Protein AF-A0A357ND31-F1 (afdb_monomer)

Foldseek 3Di:
DDDDDDDDDDDDDDDDDDDPDDPDDDDDDDPQWDWDADQAAIWIFGADDPDPVNQDDLVVVVVVCVVVVVPQFDSVQSVVNSVPNPRDITHGGHRPDWDQWDWDWDADPVLFWIWTAIRDTPPDDGDDLVRNVVVCVVVLQDAAFDSVQSVVNSVDHRDITTGGGWFAKFAKAAKDKAFPDDPVQAQCFDQDPVRDTHLQCRNNFDKDAFFDWGIAIDHIAHIGWIAGSSRHIHDHHTHHYDDAQADAQWDADPRRTIGGRHTAGWDQDPNHTHGDLEAEACEESDSSNGAEAIAHEYEYAYEYDAPHEYAYAAEYHYAYEYDLYEYHHQEYEYAEEYHNVCRYEYEHQAEYEYQEYENEEYEYAAEYEYAAEYYQYHAAYQAEYHQHYDHFEYEHDEHEHAAEYEGQEYYDQVLHQYEYEYNFRVVLVVVLVVLVVVLVVLVVVLVVLVVLLVVLVVCVVVVNDDPVSVVVNVVSVVVNVVSVVVSVVSVVSNVVSVVVSVVRQHYKYFHAAKYQANYWYHYPPEIDHDHHIDTQWMWTDDPRYIDTDGHD

Mean predicted aligned error: 15.77 Å

Radius of gyration: 54.74 Å; Cα contacts (8 Å, |Δi|>4): 1314; chains: 1; bounding box: 123×78×132 Å

Secondary structure (DSSP, 8-state):
----------------------PPP-S-----EEEEEETTEEEEEE---SSGGGSPPHHHHHHHHHHTT-TTB-HHHHHHHHHH--SSEEEEE----PPPPEEEEEE-TTSSEEEEEEE--SSSPPPPHHHHHHHHHHTT--S-B-HHHHHHHHHSTTS-EEEEEPBPPBPPPPPEEEESS-GGGTTSPEEPTTS-EETT------EE-TT-EEEEEEPP---B-EE-TT--EEPPPPPPP----B-TTEEE-GGGEEEESSSEEEEEETTEEEEESEEEESS-BSTTT--EEESSEEEESS-B-TT-EEEESS-EEESS-EES-EEEESSEEESS-EE-TTT-EEEESS-EEEEEEES-EEEESSEEEEEEEEEEEEEEESSEEEE-SSS-EEEEEEEEESSEEEEEEES-TT---EEEEESS-HHHHHHHHHHHHHHHHHHHHHHHHHHHHHHHHHHHHTT---HHHHHHHHHHHHHHHHHHHHHHHHHHHHHHHHHHHHT----EEEEEEEE-TTEEEEETTEEEE--S-EEEEEEEEETTEEEEEE--

Sequence (552 aa):
MTLSIMGGETVNQKEPISQPEKAESAVGKAVSYEVEVEPSGVFLTVFPSPSVDQRPNSEEIHAELLRQNLHTVQKDLIIKAIASSTGKPVLIGDYPGPQDPEVKVEISKNKMEATVEIIPSRKKASPTLNEIYARLKEKGIISGITEQDVIKALDNPKKPVVVARGKLPQDGVNARIEYAFDFSKTGKPREEADGRVNFFDLNLVYNVRAEDVLAEKIAKTDGIPGCTVTGDPIQAKGGRDVPLPLGKNVYAAENGLLRAAIDGQVQMVNGKFHVSPVFEIKEDVDVSTGSISFVGSVIVRGSVQMGFSIKAEGDIEVYGTVSGAILEGNNILVKSGIQGMQRGHIRARGNVTAKFIENANVSAQDTITVAEAILHSNISAGKKVIVQGKRAVIVGGTVRAGEEIVSRSAGSHLATLTTLEVGLNPELRDEMVKVKNEIKDTQWRMEQAQKALQLLKNMEANGTITPEKKELLLKTTKVYYTLTGQHETLRKRYAAIEEQIEELKYGRVKVAETVHPGVKIVIRSAILPVRDPVNYATFYEEDGDIKIGPYK

Nearest PDB structures (foldseek):
  3etx-assembly3_C  TM=9.003E-01  e=4.554E+00  Fusobacterium nucleatum
  3etx-assembly2_B  TM=8.918E-01  e=7.068E+00  Fusobacterium nucleatum
  5c22-assembly3_C  TM=5.120E-01  e=1.985E+00  Escherichia coli
  5c22-assembly4_D  TM=5.374E-01  e=2.934E+00  Escherichia coli

pLDDT: mean 85.16, std 16.26, range [24.47, 98.69]

Solvent-accessible surface area (backbone atoms only — not comparable to full-atom values): 28371 Å² total; per-residue (Å²): 135,83,90,87,85,90,80,89,81,90,80,90,83,82,85,78,90,78,72,84,85,71,83,76,90,78,80,97,65,86,79,44,59,51,78,50,83,44,95,92,17,27,26,37,23,19,44,71,62,99,45,85,91,64,60,78,56,59,68,59,53,49,53,52,39,44,74,72,65,43,74,47,51,41,68,72,41,45,46,51,30,57,74,61,26,75,56,52,76,32,77,25,23,57,50,76,67,86,64,75,59,45,78,47,73,47,67,44,97,81,35,42,38,28,30,36,25,31,44,80,33,98,82,56,78,79,80,50,73,69,55,53,53,50,53,39,44,76,74,42,43,76,35,49,68,41,71,71,34,50,50,51,22,68,79,35,60,76,37,76,27,69,27,22,43,31,49,76,48,40,66,24,48,56,27,48,77,49,65,71,66,75,76,88,50,53,72,37,59,38,70,44,99,87,70,49,71,39,73,47,35,20,53,81,63,50,72,42,46,52,69,38,70,51,32,38,42,48,74,48,36,72,30,47,64,14,27,27,15,59,57,51,76,35,84,34,51,57,29,51,80,65,82,80,49,70,37,52,51,34,46,77,50,78,88,47,30,28,24,28,66,44,48,11,35,60,45,79,56,97,79,15,39,30,44,36,47,59,50,76,39,84,48,55,36,38,87,92,54,24,35,46,75,41,70,18,25,38,37,30,58,21,32,37,35,64,82,32,38,43,38,25,66,24,37,34,39,30,51,27,43,36,33,26,22,36,40,37,22,26,34,33,39,29,67,28,37,39,37,6,80,80,64,12,38,39,41,19,68,30,31,35,37,29,32,27,38,31,33,25,41,39,38,15,55,30,37,35,40,27,34,33,36,40,32,50,21,42,38,36,10,35,32,27,32,41,30,50,61,95,62,2,31,39,35,28,38,37,41,35,9,14,33,30,40,38,29,31,26,34,28,34,98,83,39,37,58,18,38,43,37,18,16,42,43,46,68,58,50,55,47,46,53,51,42,53,50,52,39,53,54,39,50,53,51,37,54,53,38,49,54,53,49,52,55,49,50,51,32,50,76,68,71,71,59,48,75,69,55,52,52,48,45,54,52,45,50,53,51,34,54,51,42,50,56,49,40,51,51,41,51,53,52,45,52,53,51,53,53,61,45,66,72,47,82,54,29,34,40,37,27,64,43,37,36,25,23,39,22,34,43,30,43,66,91,26,75,47,76,33,76,59,75,45,63,35,29,23,39,36,69,56,98,74,38,75,46,82,43,69,56,127

Structure (mmCIF, N/CA/C/O backbone):
data_AF-A0A357ND31-F1
#
_entry.id   AF-A0A357ND31-F1
#
loop_
_atom_site.group_PDB
_atom_site.id
_atom_site.type_symbol
_atom_site.label_atom_id
_atom_site.label_alt_id
_atom_site.label_comp_id
_atom_site.label_asym_id
_atom_site.label_entity_id
_atom_site.label_seq_id
_atom_site.pdbx_PDB_ins_code
_atom_site.Cartn_x
_atom_site.Cartn_y
_atom_site.Cartn_z
_atom_site.occupancy
_atom_site.B_iso_or_equiv
_atom_site.auth_seq_id
_atom_site.auth_comp_id
_atom_site.auth_asym_id
_atom_site.auth_atom_id
_atom_site.pdbx_PDB_model_num
ATOM 1 N N . MET A 1 1 ? 62.568 15.583 -3.667 1.00 37.72 1 MET A N 1
ATOM 2 C CA . MET A 1 1 ? 63.821 14.807 -3.752 1.00 37.72 1 MET A CA 1
ATOM 3 C C . MET A 1 1 ? 64.159 14.646 -5.226 1.00 37.72 1 MET A C 1
ATOM 5 O O . MET A 1 1 ? 63.280 14.196 -5.946 1.00 37.72 1 MET A O 1
ATOM 9 N N . THR A 1 2 ? 65.374 15.079 -5.614 1.00 34.88 2 THR A N 1
ATOM 10 C CA . THR A 1 2 ? 66.175 14.687 -6.813 1.00 34.88 2 THR A CA 1
ATOM 11 C C . THR A 1 2 ? 65.482 14.792 -8.186 1.00 34.88 2 THR A C 1
ATOM 13 O O . THR A 1 2 ? 64.608 13.988 -8.471 1.00 34.88 2 THR A O 1
ATOM 16 N N . LEU A 1 3 ? 65.746 15.734 -9.108 1.00 27.97 3 LEU A N 1
ATOM 17 C CA . LEU A 1 3 ? 66.950 16.500 -9.509 1.00 27.97 3 LEU A CA 1
ATOM 18 C C . LEU A 1 3 ? 68.129 15.622 -9.981 1.00 27.97 3 LEU A C 1
ATOM 20 O O . LEU A 1 3 ? 68.802 15.042 -9.139 1.00 27.97 3 LEU A O 1
ATOM 24 N N . SER A 1 4 ? 68.326 15.573 -11.312 1.00 29.73 4 SER A N 1
ATOM 25 C CA . SER A 1 4 ? 69.559 15.304 -12.099 1.00 29.73 4 SER A CA 1
ATOM 26 C C . SER A 1 4 ? 69.224 15.618 -13.580 1.00 29.73 4 SER A C 1
ATOM 28 O O . SER A 1 4 ? 68.387 14.916 -14.131 1.00 29.73 4 SER A O 1
ATOM 30 N N . ILE A 1 5 ? 69.578 16.724 -14.259 1.00 30.66 5 ILE A N 1
ATOM 31 C CA . ILE A 1 5 ? 70.795 17.558 -14.417 1.00 30.66 5 ILE A CA 1
ATOM 32 C C . ILE A 1 5 ? 71.557 17.217 -15.730 1.00 30.66 5 ILE A C 1
ATOM 34 O O . ILE A 1 5 ? 72.169 16.165 -15.834 1.00 30.66 5 ILE A O 1
ATOM 38 N N . MET A 1 6 ? 71.545 18.207 -16.643 1.00 26.91 6 MET A N 1
ATOM 39 C CA . MET A 1 6 ? 72.591 18.720 -17.567 1.00 26.91 6 MET A CA 1
ATOM 40 C C . MET A 1 6 ? 73.079 18.019 -18.853 1.00 26.91 6 MET A C 1
ATOM 42 O O . MET A 1 6 ? 73.358 16.828 -18.896 1.00 26.91 6 MET A O 1
ATOM 46 N N . GLY A 1 7 ? 73.344 18.909 -19.831 1.00 27.92 7 GLY A N 1
ATOM 47 C CA . GLY A 1 7 ? 74.315 18.830 -20.941 1.00 27.92 7 GLY A CA 1
ATOM 48 C C . GLY A 1 7 ? 73.640 19.125 -22.289 1.00 27.92 7 GLY A C 1
ATOM 49 O O . GLY A 1 7 ? 72.864 18.293 -22.733 1.00 27.92 7 GLY A O 1
ATOM 50 N N . GLY A 1 8 ? 73.744 20.295 -22.948 1.00 25.94 8 GLY A N 1
ATOM 51 C CA . GLY A 1 8 ? 74.960 21.046 -23.335 1.00 25.94 8 GLY A CA 1
ATOM 52 C C . GLY A 1 8 ? 75.667 20.286 -24.473 1.00 25.94 8 GLY A C 1
ATOM 53 O O . GLY A 1 8 ? 75.889 19.098 -24.311 1.00 25.94 8 GLY A O 1
ATOM 54 N N . GLU A 1 9 ? 76.022 20.786 -25.656 1.00 28.80 9 GLU A N 1
ATOM 55 C CA . GLU A 1 9 ? 76.230 22.121 -26.224 1.00 28.80 9 GLU A CA 1
ATOM 56 C C . GLU A 1 9 ? 76.244 21.999 -27.767 1.00 28.80 9 GLU A C 1
ATOM 58 O O . GLU A 1 9 ? 76.546 20.951 -28.336 1.00 28.80 9 GLU A O 1
ATOM 63 N N . THR A 1 10 ? 75.956 23.109 -28.441 1.00 32.22 10 THR A N 1
ATOM 64 C CA . THR A 1 10 ? 76.284 23.405 -29.846 1.00 32.22 10 THR A CA 1
ATOM 65 C C . THR A 1 10 ? 77.796 23.430 -30.097 1.00 32.22 10 THR A C 1
ATOM 67 O O . THR A 1 10 ? 78.473 24.023 -29.274 1.00 32.22 10 THR A O 1
ATOM 70 N N . VAL A 1 11 ? 78.297 22.962 -31.256 1.00 29.55 11 VAL A N 1
ATOM 71 C CA . VAL A 1 11 ? 79.282 23.659 -32.135 1.00 29.55 11 VAL A CA 1
ATOM 72 C C . VAL A 1 11 ? 79.436 22.907 -33.478 1.00 29.55 11 VAL A C 1
ATOM 74 O O . VAL A 1 11 ? 79.958 21.803 -33.561 1.00 29.55 11 VAL A O 1
ATOM 77 N N . ASN A 1 12 ? 78.935 23.557 -34.529 1.00 28.00 12 ASN A N 1
ATOM 78 C CA . ASN A 1 12 ? 79.536 23.844 -35.840 1.00 28.00 12 ASN A CA 1
ATOM 79 C C . ASN A 1 12 ? 80.839 23.114 -36.271 1.00 28.00 12 ASN A C 1
ATOM 81 O O . ASN A 1 12 ? 81.881 23.348 -35.667 1.00 28.00 12 ASN A O 1
ATOM 85 N N . GLN A 1 13 ? 80.834 22.415 -37.421 1.00 29.64 13 GLN A N 1
ATOM 86 C CA . GLN A 1 13 ? 81.940 22.442 -38.404 1.00 29.64 13 GLN A CA 1
ATOM 87 C C . GLN A 1 13 ? 81.591 21.749 -39.744 1.00 29.64 13 GLN A C 1
ATOM 89 O O . GLN A 1 13 ? 81.397 20.543 -39.805 1.00 29.64 13 GLN A O 1
ATOM 94 N N . LYS A 1 14 ? 81.535 22.583 -40.794 1.00 27.47 14 LYS A N 1
ATOM 95 C CA . LYS A 1 14 ? 82.058 22.429 -42.172 1.00 27.47 14 LYS A CA 1
ATOM 96 C C . LYS A 1 14 ? 81.961 21.074 -42.905 1.00 27.47 14 LYS A C 1
ATOM 98 O O . LYS A 1 14 ? 82.717 20.166 -42.606 1.00 27.47 14 LYS A O 1
ATOM 103 N N . GLU A 1 15 ? 81.155 21.109 -43.980 1.00 29.28 15 GLU A N 1
ATOM 104 C CA . GLU A 1 15 ? 81.457 20.742 -45.389 1.00 29.28 15 GLU A CA 1
ATOM 105 C C . GLU A 1 15 ? 82.043 19.342 -45.722 1.00 29.28 15 GLU A C 1
ATOM 107 O O . GLU A 1 15 ? 82.958 18.868 -45.059 1.00 29.28 15 GLU A O 1
ATOM 112 N N . PRO A 1 16 ? 81.584 18.692 -46.818 1.00 26.53 16 PRO A N 1
ATOM 113 C CA . PRO A 1 16 ? 81.756 19.290 -48.139 1.00 26.53 16 PRO A CA 1
ATOM 114 C C . PRO A 1 16 ? 80.549 19.236 -49.079 1.00 26.53 16 PRO A C 1
ATOM 116 O O . PRO A 1 16 ? 79.690 18.360 -49.048 1.00 26.53 16 PRO A O 1
ATOM 119 N N . ILE A 1 17 ? 80.582 20.220 -49.970 1.00 35.12 17 ILE A N 1
ATOM 120 C CA . ILE A 1 17 ? 79.899 20.326 -51.253 1.00 35.12 17 ILE A CA 1
ATOM 121 C C . ILE A 1 17 ? 79.983 18.981 -51.996 1.00 35.12 17 ILE A C 1
ATOM 123 O O . ILE A 1 17 ? 81.054 18.589 -52.465 1.00 35.12 17 ILE A O 1
ATOM 127 N N . SER A 1 18 ? 78.858 18.273 -52.115 1.00 26.39 18 SER A N 1
ATOM 128 C CA . SER A 1 18 ? 78.736 17.116 -53.000 1.00 26.39 18 SER A CA 1
ATOM 129 C C . SER A 1 18 ? 78.348 17.586 -54.400 1.00 26.39 18 SER A C 1
ATOM 131 O O . SER A 1 18 ? 77.325 18.235 -54.613 1.00 26.39 18 SER A O 1
ATOM 133 N N . GLN A 1 19 ? 79.246 17.263 -55.320 1.00 27.70 19 GLN A N 1
ATOM 134 C CA . GLN A 1 19 ? 79.225 17.419 -56.769 1.00 27.70 19 GLN A CA 1
ATOM 135 C C . GLN A 1 19 ? 77.905 16.981 -57.436 1.00 27.70 19 GLN A C 1
ATOM 137 O O . GLN A 1 19 ? 77.145 16.217 -56.843 1.00 27.70 19 GLN A O 1
ATOM 142 N N . PRO A 1 20 ? 77.639 17.435 -58.678 1.00 26.92 20 PRO A N 1
ATOM 143 C CA . PRO A 1 20 ? 76.440 17.062 -59.420 1.00 26.92 20 PRO A CA 1
ATOM 144 C C . PRO A 1 20 ? 76.346 15.542 -59.554 1.00 26.92 20 PRO A C 1
ATOM 146 O O . PRO A 1 20 ? 77.320 14.881 -59.919 1.00 26.92 20 PRO A O 1
ATOM 149 N N . GLU A 1 21 ? 75.161 15.014 -59.261 1.00 24.84 21 GLU A N 1
ATOM 150 C CA . GLU A 1 21 ? 74.802 13.608 -59.413 1.00 24.84 21 GLU A CA 1
ATOM 151 C C . GLU A 1 21 ? 75.011 13.191 -60.878 1.00 24.84 21 GLU A C 1
ATOM 153 O O . GLU A 1 21 ? 74.192 13.433 -61.765 1.00 24.84 21 GLU A O 1
ATOM 158 N N . LYS A 1 22 ? 76.174 12.587 -61.137 1.00 25.69 22 LYS A N 1
ATOM 159 C CA . LYS A 1 22 ? 76.375 11.679 -62.258 1.00 25.69 22 LYS A CA 1
ATOM 160 C C . LYS A 1 22 ? 75.470 10.482 -62.005 1.00 25.69 22 LYS A C 1
ATOM 162 O O . LYS A 1 22 ? 75.704 9.730 -61.065 1.00 25.69 22 LYS A O 1
ATOM 167 N N . ALA A 1 23 ? 74.465 10.301 -62.855 1.00 27.45 23 ALA A N 1
ATOM 168 C CA . ALA A 1 23 ? 73.772 9.029 -62.946 1.00 27.45 23 ALA A CA 1
ATOM 169 C C . ALA A 1 23 ? 74.788 7.959 -63.370 1.00 27.45 23 ALA A C 1
ATOM 171 O O . ALA A 1 23 ? 75.419 8.057 -64.427 1.00 27.45 23 ALA A O 1
ATOM 172 N N . GLU A 1 24 ? 74.992 6.989 -62.484 1.00 24.47 24 GLU A N 1
ATOM 173 C CA . GLU A 1 24 ? 75.914 5.880 -62.660 1.00 24.47 24 GLU A CA 1
ATOM 174 C C . GLU A 1 24 ? 75.526 4.985 -63.832 1.00 24.47 24 GLU A C 1
ATOM 176 O O . GLU A 1 24 ? 74.365 4.659 -64.081 1.00 24.47 24 GLU A O 1
ATOM 181 N N . SER A 1 25 ? 76.579 4.563 -64.521 1.00 28.73 25 SER A N 1
ATOM 182 C CA . SER A 1 25 ? 76.582 3.564 -65.564 1.00 28.73 25 SER A CA 1
ATOM 183 C C . SER A 1 25 ? 76.105 2.212 -65.052 1.00 28.73 25 SER A C 1
ATOM 185 O O . SER A 1 25 ? 76.681 1.653 -64.118 1.00 28.73 25 SER A O 1
ATOM 187 N N . ALA A 1 26 ? 75.165 1.625 -65.779 1.00 24.58 26 ALA A N 1
ATOM 188 C CA . ALA A 1 26 ? 74.922 0.197 -65.775 1.00 24.58 26 ALA A CA 1
ATOM 189 C C . ALA A 1 26 ? 75.090 -0.334 -67.206 1.00 24.58 26 ALA A C 1
ATOM 191 O O . ALA A 1 26 ? 74.345 0.025 -68.111 1.00 24.58 26 ALA A O 1
ATOM 192 N N . VAL A 1 27 ? 76.061 -1.240 -67.340 1.00 25.61 27 VAL A N 1
ATOM 193 C CA . VAL A 1 27 ? 76.231 -2.228 -68.415 1.00 25.61 27 VAL A CA 1
ATOM 194 C C . VAL A 1 27 ? 76.788 -1.700 -69.743 1.00 25.61 27 VAL A C 1
ATOM 196 O O . VAL A 1 27 ? 76.160 -0.966 -70.497 1.00 25.61 27 VAL A O 1
ATOM 199 N N . GLY A 1 28 ? 78.011 -2.150 -70.041 1.00 28.89 28 GLY A N 1
ATOM 200 C CA . GLY A 1 28 ? 78.759 -1.815 -71.243 1.00 28.89 28 GLY A CA 1
ATOM 201 C C . GLY A 1 28 ? 78.020 -2.135 -72.543 1.00 28.89 28 GLY A C 1
ATOM 202 O O . GLY A 1 28 ? 77.797 -3.292 -72.889 1.00 28.89 28 GLY A O 1
ATOM 203 N N . LYS A 1 29 ? 77.746 -1.079 -73.304 1.00 33.53 29 LYS A N 1
ATOM 204 C CA . LYS A 1 29 ? 77.719 -1.049 -74.767 1.00 33.53 29 LYS A CA 1
ATOM 205 C C . LYS A 1 29 ? 78.283 0.311 -75.159 1.00 33.53 29 LYS A C 1
ATOM 207 O O . LYS A 1 29 ? 77.808 1.330 -74.672 1.00 33.53 29 LYS A O 1
ATOM 212 N N . ALA A 1 30 ? 79.333 0.324 -75.976 1.00 38.31 30 ALA A N 1
ATOM 213 C CA . ALA A 1 30 ? 79.887 1.552 -76.531 1.00 38.31 30 ALA A CA 1
ATOM 214 C C . ALA A 1 30 ? 78.750 2.336 -77.210 1.00 38.31 30 ALA A C 1
ATOM 216 O O . ALA A 1 30 ? 78.139 1.835 -78.154 1.00 38.31 30 ALA A O 1
ATOM 217 N N . VAL A 1 31 ? 78.414 3.510 -76.669 1.00 51.88 31 VAL A N 1
ATOM 218 C CA . VAL A 1 31 ? 77.335 4.366 -77.173 1.00 51.88 31 VAL A CA 1
ATOM 219 C C . VAL A 1 31 ? 77.768 4.872 -78.543 1.00 51.88 31 VAL A C 1
ATOM 221 O O . VAL A 1 31 ? 78.621 5.745 -78.662 1.00 51.88 31 VAL A O 1
ATOM 224 N N . SER A 1 32 ? 77.244 4.251 -79.592 1.00 68.56 32 SER A N 1
ATOM 225 C CA . SER A 1 32 ? 77.627 4.527 -80.974 1.00 68.56 32 SER A CA 1
ATOM 226 C C . SER A 1 32 ? 76.860 5.702 -81.582 1.00 68.56 32 SER A C 1
ATOM 228 O O . SER A 1 32 ? 77.128 6.056 -82.729 1.00 68.56 32 SER A O 1
ATOM 230 N N . TYR A 1 33 ? 75.937 6.332 -80.840 1.00 78.44 33 TYR A N 1
ATOM 231 C CA . TYR A 1 33 ? 75.189 7.500 -81.303 1.00 78.44 33 TYR A CA 1
ATOM 232 C C . TYR A 1 33 ? 74.640 8.398 -80.174 1.00 78.44 33 TYR A C 1
ATOM 234 O O . TYR A 1 33 ? 74.411 7.936 -79.061 1.00 78.44 33 TYR A O 1
ATOM 242 N N . GLU A 1 34 ? 74.383 9.667 -80.493 1.00 81.38 34 GLU A N 1
ATOM 243 C CA . GLU A 1 34 ? 73.771 10.698 -79.643 1.00 81.38 34 GLU A CA 1
ATOM 244 C C . GLU A 1 34 ? 72.637 11.404 -80.404 1.00 81.38 34 GLU A C 1
ATOM 246 O O . GLU A 1 34 ? 72.689 11.524 -81.631 1.00 81.38 34 GLU A O 1
ATOM 251 N N . VAL A 1 35 ? 71.593 11.837 -79.692 1.00 81.56 35 VAL A N 1
ATOM 252 C CA . VAL A 1 35 ? 70.409 12.486 -80.276 1.00 81.56 35 VAL A CA 1
ATOM 253 C C . VAL A 1 35 ? 70.212 13.848 -79.626 1.00 81.56 35 VAL A C 1
ATOM 255 O O . VAL A 1 35 ? 70.009 13.934 -78.416 1.00 81.56 35 VAL A O 1
ATOM 258 N N . GLU A 1 36 ? 70.206 14.899 -80.439 1.00 82.06 36 GLU A N 1
ATOM 259 C CA . GLU A 1 36 ? 69.970 16.276 -80.005 1.00 82.06 36 GLU A CA 1
ATOM 260 C C . GLU A 1 36 ? 68.661 16.788 -80.612 1.00 82.06 36 GLU A C 1
ATOM 262 O O . GLU A 1 36 ? 68.408 16.647 -81.808 1.00 82.06 36 GLU A O 1
ATOM 267 N N . VAL A 1 37 ? 67.795 17.373 -79.784 1.00 78.25 37 VAL A N 1
ATOM 268 C CA . VAL A 1 37 ? 66.510 17.927 -80.228 1.00 78.25 37 VAL A CA 1
ATOM 269 C C . VAL A 1 37 ? 66.542 19.436 -80.049 1.00 78.25 37 VAL A C 1
ATOM 271 O O . VAL A 1 37 ? 66.474 19.941 -78.926 1.00 78.25 37 VAL A O 1
ATOM 274 N N . GLU A 1 38 ? 66.594 20.155 -81.164 1.00 77.88 38 GLU A N 1
ATOM 275 C CA . GLU A 1 38 ? 66.669 21.612 -81.211 1.00 77.88 38 GLU A CA 1
ATOM 276 C C . GLU A 1 38 ? 65.464 22.210 -81.962 1.00 77.88 38 GLU A C 1
ATOM 278 O O . GLU A 1 38 ? 64.779 21.507 -82.706 1.00 77.88 38 GLU A O 1
ATOM 283 N N . PRO A 1 39 ? 65.173 23.521 -81.825 1.00 70.75 39 PRO A N 1
ATOM 284 C CA . PRO A 1 39 ? 64.123 24.181 -82.612 1.00 70.75 39 PRO A CA 1
ATOM 285 C C . PRO A 1 39 ? 64.328 24.086 -84.132 1.00 70.75 39 PRO A C 1
ATOM 287 O O . PRO A 1 39 ? 63.372 24.229 -84.887 1.00 70.75 39 PRO A O 1
ATOM 290 N N . SER A 1 40 ? 65.573 23.877 -84.562 1.00 73.56 40 SER A N 1
ATOM 291 C CA . SER A 1 40 ? 66.007 23.659 -85.944 1.00 73.56 40 SER A CA 1
ATOM 292 C C . SER A 1 40 ? 65.727 22.238 -86.454 1.00 73.56 40 SER A C 1
ATOM 294 O O . SER A 1 40 ? 65.761 22.035 -87.665 1.00 73.56 40 SER A O 1
ATOM 296 N N . GLY A 1 41 ? 65.429 21.273 -85.574 1.00 81.44 41 GLY A N 1
ATOM 297 C CA . GLY A 1 41 ? 65.117 19.890 -85.939 1.00 81.44 41 GLY A CA 1
ATOM 298 C C . GLY A 1 41 ? 65.643 18.845 -84.952 1.00 81.44 41 GLY A C 1
ATOM 299 O O . GLY A 1 41 ? 66.212 19.166 -83.909 1.00 81.44 41 GLY A O 1
ATOM 300 N N . VAL A 1 42 ? 65.429 17.569 -85.275 1.00 84.19 42 VAL A N 1
ATOM 301 C CA . VAL A 1 42 ? 65.994 16.428 -84.541 1.00 84.19 42 VAL A CA 1
ATOM 302 C C . VAL A 1 42 ? 67.274 15.986 -85.241 1.00 84.19 42 VAL A C 1
ATOM 304 O O . VAL A 1 42 ? 67.250 15.659 -86.429 1.00 84.19 42 VAL A O 1
ATOM 307 N N . PHE A 1 43 ? 68.379 15.942 -84.507 1.00 85.12 43 PHE A N 1
ATOM 308 C CA . PHE A 1 43 ? 69.693 15.572 -85.013 1.00 85.12 43 PHE A CA 1
ATOM 309 C C . PHE A 1 43 ? 70.159 14.247 -84.414 1.00 85.12 43 PHE A C 1
ATOM 311 O O . PHE A 1 43 ? 70.001 14.000 -83.221 1.00 85.12 43 PHE A O 1
ATOM 318 N N . LEU A 1 44 ? 70.751 13.396 -85.251 1.00 85.62 44 LEU A N 1
ATOM 319 C CA . LEU A 1 44 ? 71.398 12.150 -84.852 1.00 85.62 44 LEU A CA 1
ATOM 320 C C . LEU A 1 44 ? 72.879 12.223 -85.201 1.00 85.62 44 LEU A C 1
ATOM 322 O O . LEU A 1 44 ? 73.248 12.372 -86.367 1.00 85.62 44 LEU A O 1
ATOM 326 N N . THR A 1 45 ? 73.719 12.061 -84.193 1.00 84.06 45 THR A N 1
ATOM 327 C CA . THR A 1 45 ? 75.169 11.968 -84.328 1.00 84.06 45 THR A CA 1
ATOM 328 C C . THR A 1 45 ? 75.559 10.511 -84.159 1.00 84.06 45 THR A C 1
ATOM 330 O O . THR A 1 45 ? 75.369 9.959 -83.086 1.00 84.06 45 THR A O 1
ATOM 333 N N . VAL A 1 46 ? 76.098 9.862 -85.194 1.00 81.88 46 VAL A N 1
ATOM 334 C CA . VAL A 1 46 ? 76.606 8.479 -85.099 1.00 81.88 46 VAL A CA 1
ATOM 335 C C . VAL A 1 46 ? 78.132 8.514 -85.120 1.00 81.88 46 VAL A C 1
ATOM 337 O O . VAL A 1 46 ? 78.731 9.014 -86.079 1.00 81.88 46 VAL A O 1
ATOM 340 N N . PHE A 1 47 ? 78.763 8.009 -84.060 1.00 79.44 47 PHE A N 1
ATOM 341 C CA . PHE A 1 47 ? 80.216 8.024 -83.899 1.00 79.44 47 PHE A CA 1
ATOM 342 C C . PHE A 1 47 ? 80.881 6.883 -84.695 1.00 79.44 47 PHE A C 1
ATOM 344 O O . PHE A 1 47 ? 80.311 5.792 -84.800 1.00 79.44 47 PHE A O 1
ATOM 351 N N . PRO A 1 48 ? 82.090 7.094 -85.256 1.00 70.44 48 PRO A N 1
ATOM 352 C CA . PRO A 1 48 ? 82.791 6.066 -86.021 1.00 70.44 48 PRO A CA 1
ATOM 353 C C . PRO A 1 48 ? 83.125 4.853 -85.145 1.00 70.44 48 PRO A C 1
ATOM 355 O O . PRO A 1 48 ? 83.769 4.993 -84.107 1.00 70.44 48 PRO A O 1
ATOM 358 N N . SER A 1 49 ? 82.734 3.655 -85.584 1.00 64.62 49 SER A N 1
ATOM 359 C CA . SER A 1 49 ? 83.067 2.397 -84.906 1.00 64.62 49 SER A CA 1
ATOM 360 C C . SER A 1 49 ? 84.085 1.586 -85.726 1.00 64.62 49 SER A C 1
ATOM 362 O O . SER A 1 49 ? 83.949 1.528 -86.953 1.00 64.62 49 SER A O 1
ATOM 364 N N . PRO A 1 50 ? 85.104 0.960 -85.099 1.00 56.62 50 PRO A N 1
ATOM 365 C CA . PRO A 1 50 ? 86.201 0.278 -85.797 1.00 56.62 50 PRO A CA 1
ATOM 366 C C . PRO A 1 50 ? 85.810 -1.041 -86.490 1.00 56.62 50 PRO A C 1
ATOM 368 O O . PRO A 1 50 ? 86.627 -1.601 -87.217 1.00 56.62 50 PRO A O 1
ATOM 371 N N . SER A 1 51 ? 84.584 -1.545 -86.308 1.00 60.03 51 SER A N 1
ATOM 372 C CA . SER A 1 51 ? 84.087 -2.755 -86.982 1.00 60.03 51 SER A CA 1
ATOM 373 C C . SER A 1 51 ? 82.653 -2.576 -87.495 1.00 60.03 51 SER A C 1
ATOM 375 O O . SER A 1 51 ? 81.824 -1.932 -86.851 1.00 60.03 51 SER A O 1
ATOM 377 N N . VAL A 1 52 ? 82.361 -3.132 -88.679 1.00 58.59 52 VAL A N 1
ATOM 378 C CA . VAL A 1 52 ? 81.045 -3.014 -89.346 1.00 58.59 52 VAL A CA 1
ATOM 379 C C . VAL A 1 52 ? 79.931 -3.650 -88.501 1.00 58.59 52 VAL A C 1
ATOM 381 O O . VAL A 1 52 ? 78.834 -3.100 -88.443 1.00 58.59 52 VAL A O 1
ATOM 384 N N . ASP A 1 53 ? 80.248 -4.714 -87.758 1.00 58.41 53 ASP A N 1
ATOM 385 C CA . ASP A 1 53 ? 79.314 -5.450 -86.889 1.00 58.41 53 ASP A CA 1
ATOM 386 C C . ASP A 1 53 ? 78.948 -4.711 -85.584 1.00 58.41 53 ASP A C 1
ATOM 388 O O . ASP A 1 53 ? 78.091 -5.167 -84.831 1.00 58.41 53 ASP A O 1
ATOM 392 N N . GLN A 1 54 ? 79.574 -3.561 -85.300 1.00 62.66 54 GLN A N 1
ATOM 393 C CA . GLN A 1 54 ? 79.301 -2.736 -84.111 1.00 62.66 54 GLN A CA 1
ATOM 394 C C . GLN A 1 54 ? 78.508 -1.456 -84.421 1.00 62.66 54 GLN A C 1
ATOM 396 O O . GLN A 1 54 ? 78.378 -0.582 -83.558 1.00 62.66 54 GLN A O 1
ATOM 401 N N . ARG A 1 55 ? 77.979 -1.310 -85.642 1.00 68.00 55 ARG A N 1
ATOM 402 C CA . ARG A 1 55 ? 77.109 -0.177 -85.984 1.00 68.00 55 ARG A CA 1
ATOM 403 C C . ARG A 1 55 ? 75.714 -0.369 -85.378 1.00 68.00 55 ARG A C 1
ATOM 405 O O . ARG A 1 55 ? 75.190 -1.481 -85.402 1.00 68.00 55 ARG A O 1
ATOM 412 N N . PRO A 1 56 ? 75.100 0.693 -84.833 1.00 71.69 56 PRO A N 1
ATOM 413 C CA . PRO A 1 56 ? 73.782 0.587 -84.228 1.00 71.69 56 PRO A CA 1
ATOM 414 C C . PRO A 1 56 ? 72.723 0.273 -85.292 1.00 71.69 56 PRO A C 1
ATOM 416 O O . PRO A 1 56 ? 72.795 0.749 -86.428 1.00 71.69 56 PRO A O 1
ATOM 419 N N . ASN A 1 57 ? 71.739 -0.548 -84.926 1.00 80.31 57 ASN A N 1
ATOM 420 C CA . ASN A 1 57 ? 70.680 -0.970 -85.834 1.00 80.31 57 ASN A CA 1
ATOM 421 C C . ASN A 1 57 ? 69.702 0.189 -86.089 1.00 80.31 57 ASN A C 1
ATOM 423 O O . ASN A 1 57 ? 69.127 0.754 -85.157 1.00 80.31 57 ASN A O 1
ATOM 427 N N . SER A 1 58 ? 69.482 0.517 -87.366 1.00 80.81 58 SER A N 1
ATOM 428 C CA . SER A 1 58 ? 68.555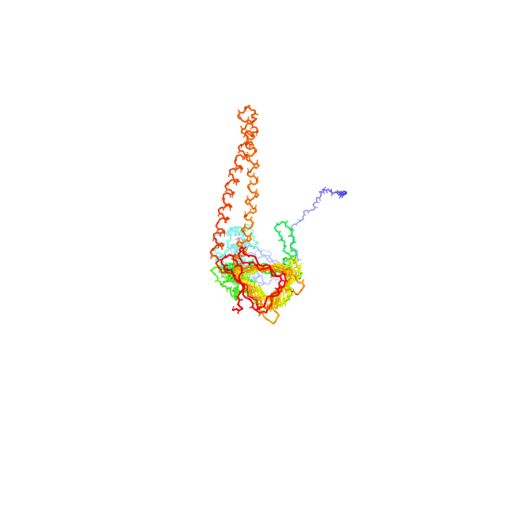 1.581 -87.773 1.00 80.81 58 SER A CA 1
ATOM 429 C C . SER A 1 58 ? 67.115 1.355 -87.297 1.00 80.81 58 SER A C 1
ATOM 431 O O . SER A 1 58 ? 66.420 2.327 -87.008 1.00 80.81 58 SER A O 1
ATOM 433 N N . GLU A 1 59 ? 66.663 0.101 -87.167 1.00 81.50 59 GLU A N 1
ATOM 434 C CA . GLU A 1 59 ? 65.315 -0.203 -86.672 1.00 81.50 59 GLU A CA 1
ATOM 435 C C . GLU A 1 59 ? 65.186 0.014 -85.168 1.00 81.50 59 GLU A C 1
ATOM 437 O O . GLU A 1 59 ? 64.167 0.529 -84.714 1.00 81.50 59 GLU A O 1
ATOM 442 N N . GLU A 1 60 ? 66.228 -0.320 -84.406 1.00 80.81 60 GLU A N 1
ATOM 443 C CA . GLU A 1 60 ? 66.263 -0.107 -82.957 1.00 80.81 60 GLU A CA 1
ATOM 444 C C . GLU A 1 60 ? 66.310 1.386 -82.628 1.00 80.81 60 GLU A C 1
ATOM 446 O O . GLU A 1 60 ? 65.529 1.846 -81.798 1.00 80.81 60 GLU A O 1
ATOM 451 N N . ILE A 1 61 ? 67.147 2.159 -83.335 1.00 82.19 61 ILE A N 1
ATOM 452 C CA . ILE A 1 61 ? 67.203 3.620 -83.177 1.00 82.19 61 ILE A CA 1
ATOM 453 C C . ILE A 1 61 ? 65.851 4.243 -83.525 1.00 82.19 61 ILE A C 1
ATOM 455 O O . ILE A 1 61 ? 65.327 5.044 -82.758 1.00 82.19 61 ILE A O 1
ATOM 459 N N . HIS A 1 62 ? 65.259 3.868 -84.660 1.00 83.19 62 HIS A N 1
ATOM 460 C CA . HIS A 1 62 ? 63.965 4.409 -85.063 1.00 83.19 62 HIS A CA 1
ATOM 461 C C . HIS A 1 62 ? 62.862 4.062 -84.050 1.00 83.19 62 HIS A C 1
ATOM 463 O O . HIS A 1 62 ? 62.093 4.936 -83.661 1.00 83.19 62 HIS A O 1
ATOM 469 N N . ALA A 1 63 ? 62.802 2.816 -83.567 1.00 79.94 63 ALA A N 1
ATOM 470 C CA . ALA A 1 63 ? 61.829 2.405 -82.556 1.00 79.94 63 ALA A CA 1
ATOM 471 C C . ALA A 1 63 ? 62.010 3.153 -81.223 1.00 79.94 63 ALA A C 1
ATOM 473 O O . ALA A 1 63 ? 61.020 3.526 -80.593 1.00 79.94 63 ALA A O 1
ATOM 474 N N . GLU A 1 64 ? 63.250 3.405 -80.806 1.00 80.38 64 GLU A N 1
ATOM 475 C CA . GLU A 1 64 ? 63.553 4.153 -79.584 1.00 80.38 64 GLU A CA 1
ATOM 476 C C . GLU A 1 64 ? 63.193 5.643 -79.717 1.00 80.38 64 GLU A C 1
ATOM 478 O O . GLU A 1 64 ? 62.577 6.215 -78.819 1.00 80.38 64 GLU A O 1
ATOM 483 N N . LEU A 1 65 ? 63.464 6.260 -80.871 1.00 81.00 65 LEU A N 1
ATOM 484 C CA . LEU A 1 65 ? 63.068 7.646 -81.151 1.00 81.00 65 LEU A CA 1
ATOM 485 C C . LEU A 1 65 ? 61.541 7.813 -81.184 1.00 81.00 65 LEU A C 1
ATOM 487 O O . LEU A 1 65 ? 61.012 8.782 -80.637 1.00 81.00 65 LEU A O 1
ATOM 491 N N . LEU A 1 66 ? 60.814 6.835 -81.732 1.00 76.62 66 LEU A N 1
ATOM 492 C CA . LEU A 1 66 ? 59.349 6.814 -81.680 1.00 76.62 66 LEU A CA 1
ATOM 493 C C . LEU A 1 66 ? 58.818 6.670 -80.245 1.00 76.62 66 LEU A C 1
ATOM 495 O O . LEU A 1 66 ? 57.839 7.329 -79.891 1.00 76.62 66 LEU A O 1
ATOM 499 N N . ARG A 1 67 ? 59.468 5.868 -79.389 1.00 76.56 67 ARG A N 1
ATOM 500 C CA . ARG A 1 67 ? 59.118 5.770 -77.955 1.00 76.56 67 ARG A CA 1
ATOM 501 C C . ARG A 1 67 ? 59.330 7.083 -77.207 1.00 76.56 67 ARG A C 1
ATOM 503 O O . ARG A 1 67 ? 58.593 7.370 -76.270 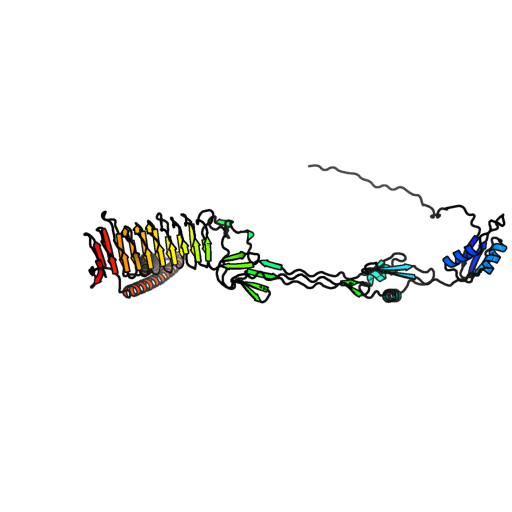1.00 76.56 67 ARG A O 1
ATOM 510 N N . GLN A 1 68 ? 60.288 7.894 -77.645 1.00 72.38 68 GLN A N 1
ATOM 511 C CA . GLN A 1 68 ? 60.531 9.240 -77.121 1.00 72.38 68 GLN A CA 1
ATOM 512 C C . GLN A 1 68 ? 59.611 10.310 -77.745 1.00 72.38 68 GLN A C 1
ATOM 514 O O . GLN A 1 68 ? 59.816 11.504 -77.531 1.00 72.38 68 GLN A O 1
ATOM 519 N N . ASN A 1 69 ? 58.567 9.896 -78.478 1.00 65.12 69 ASN A N 1
ATOM 520 C CA . ASN A 1 69 ? 57.605 10.751 -79.180 1.00 65.12 69 ASN A CA 1
ATOM 521 C C . ASN A 1 69 ? 58.202 11.630 -80.297 1.00 65.12 69 ASN A C 1
ATOM 523 O O . ASN A 1 69 ? 57.620 12.654 -80.662 1.00 65.12 69 ASN A O 1
ATOM 527 N N . LEU A 1 70 ? 59.330 11.226 -80.887 1.00 75.94 70 LEU A N 1
ATOM 528 C CA . LEU A 1 70 ? 59.960 11.905 -82.026 1.00 75.94 70 LEU A CA 1
ATOM 529 C C . LEU A 1 70 ? 59.451 11.318 -83.356 1.00 75.94 70 LEU A C 1
ATOM 531 O O . LEU A 1 70 ? 60.206 10.770 -84.154 1.00 75.94 70 LEU A O 1
ATOM 535 N N . HIS A 1 71 ? 58.141 11.425 -83.591 1.00 76.12 71 HIS A N 1
ATOM 536 C CA . HIS A 1 71 ? 57.452 10.833 -84.756 1.00 76.12 71 HIS A CA 1
ATOM 537 C C . HIS A 1 71 ? 57.775 11.502 -86.099 1.00 76.12 71 HIS A C 1
ATOM 539 O O . HIS A 1 71 ? 57.436 10.975 -87.153 1.00 76.12 71 HIS A O 1
ATOM 545 N N . THR A 1 72 ? 58.427 12.663 -86.068 1.00 76.06 72 THR A N 1
ATOM 546 C CA . THR A 1 72 ? 58.873 13.422 -87.246 1.00 76.06 72 THR A CA 1
ATOM 547 C C . THR A 1 72 ? 60.170 12.893 -87.858 1.00 76.06 72 THR A C 1
ATOM 549 O O . THR A 1 72 ? 60.597 13.371 -88.911 1.00 76.06 72 THR A O 1
ATOM 552 N N . VAL A 1 73 ? 60.817 11.927 -87.204 1.00 80.75 73 VAL A N 1
ATOM 553 C CA . VAL A 1 73 ? 62.080 11.351 -87.657 1.00 80.75 73 VAL A CA 1
ATOM 554 C C . VAL A 1 73 ? 61.858 10.408 -88.840 1.00 80.75 73 VAL A C 1
ATOM 556 O O . VAL A 1 73 ? 61.010 9.523 -88.807 1.00 80.75 73 VAL A O 1
ATOM 559 N N . GLN A 1 74 ? 62.664 10.567 -89.888 1.00 81.50 74 GLN A N 1
ATOM 560 C CA . GLN A 1 74 ? 62.599 9.771 -91.109 1.00 81.50 74 GLN A CA 1
ATOM 561 C C . GLN A 1 74 ? 63.629 8.635 -91.077 1.00 81.50 74 GLN A C 1
ATOM 563 O O . GLN A 1 74 ? 64.839 8.867 -90.975 1.00 81.50 74 GLN A O 1
ATOM 568 N N . LYS A 1 75 ? 63.158 7.390 -91.239 1.00 82.31 75 LYS A N 1
ATOM 569 C CA . LYS A 1 75 ? 63.998 6.174 -91.242 1.00 82.31 75 LYS A CA 1
ATOM 570 C C . LYS A 1 75 ? 65.147 6.249 -92.258 1.00 82.31 75 LYS A C 1
ATOM 572 O O . LYS A 1 75 ? 66.269 5.863 -91.937 1.00 82.31 75 LYS A O 1
ATOM 577 N N . ASP A 1 76 ? 64.910 6.826 -93.435 1.00 81.25 76 ASP A N 1
ATOM 578 C CA . ASP A 1 76 ? 65.929 6.965 -94.486 1.00 81.25 76 ASP A CA 1
ATOM 579 C C . ASP A 1 76 ? 67.090 7.887 -94.083 1.00 81.25 76 ASP A C 1
ATOM 581 O O . ASP A 1 76 ? 68.242 7.653 -94.460 1.00 81.25 76 ASP A O 1
ATOM 585 N N . LEU A 1 77 ? 66.813 8.926 -93.289 1.00 82.56 77 LEU A N 1
ATOM 586 C CA . LEU A 1 77 ? 67.835 9.851 -92.795 1.00 82.56 77 LEU A CA 1
ATOM 587 C C . LEU A 1 77 ? 68.650 9.225 -91.659 1.00 82.56 77 LEU A C 1
ATOM 589 O O . LEU A 1 77 ? 69.864 9.418 -91.614 1.00 82.56 77 LEU A O 1
ATOM 593 N N . ILE A 1 78 ? 68.025 8.397 -90.816 1.00 81.50 78 ILE A N 1
ATOM 594 C CA . ILE A 1 78 ? 68.733 7.578 -89.819 1.00 81.50 78 ILE A CA 1
ATOM 595 C C . ILE A 1 78 ? 69.702 6.613 -90.513 1.00 81.50 78 ILE A C 1
ATOM 597 O O . ILE A 1 78 ? 70.867 6.524 -90.125 1.00 81.50 78 ILE A O 1
ATOM 601 N N . ILE A 1 79 ? 69.260 5.929 -91.575 1.00 81.88 79 ILE A N 1
ATOM 602 C CA . ILE A 1 79 ? 70.114 5.015 -92.351 1.00 81.88 79 ILE A CA 1
ATOM 603 C C . ILE A 1 79 ? 71.315 5.770 -92.939 1.00 81.88 79 ILE A C 1
ATOM 605 O O . ILE A 1 79 ? 72.444 5.287 -92.854 1.00 81.88 79 ILE A O 1
ATOM 609 N N . LYS A 1 80 ? 71.108 6.981 -93.475 1.00 80.56 80 LYS A N 1
ATOM 610 C CA . LYS A 1 80 ? 72.199 7.837 -93.980 1.00 80.56 80 LYS A CA 1
ATOM 611 C C . LYS A 1 80 ? 73.156 8.292 -92.874 1.00 80.56 80 LYS A C 1
ATOM 613 O O . LYS A 1 80 ? 74.372 8.273 -93.079 1.00 80.56 80 LYS A O 1
ATOM 618 N N . ALA A 1 81 ? 72.644 8.661 -91.702 1.00 79.56 81 ALA A N 1
ATOM 619 C CA . ALA A 1 81 ? 73.469 9.049 -90.560 1.00 79.56 81 ALA A CA 1
ATOM 620 C C . ALA A 1 81 ? 74.355 7.878 -90.091 1.00 79.56 81 ALA A C 1
ATOM 622 O O . ALA A 1 81 ? 75.564 8.043 -89.931 1.00 79.56 81 ALA A O 1
ATOM 623 N N . ILE A 1 82 ? 73.795 6.666 -90.005 1.00 80.56 82 ILE A N 1
ATOM 624 C CA . ILE A 1 82 ? 74.542 5.446 -89.661 1.00 80.56 82 ILE A CA 1
ATOM 625 C C . ILE A 1 82 ? 75.556 5.086 -90.755 1.00 80.56 82 ILE A C 1
ATOM 627 O O . ILE A 1 82 ? 76.702 4.763 -90.450 1.00 80.56 82 ILE A O 1
ATOM 631 N N . ALA A 1 83 ? 75.182 5.168 -92.035 1.00 75.62 83 ALA A N 1
ATOM 632 C CA . ALA A 1 83 ? 76.082 4.855 -93.147 1.00 75.62 83 ALA A CA 1
ATOM 633 C C . ALA A 1 83 ? 77.290 5.801 -93.209 1.00 75.62 83 ALA A C 1
ATOM 635 O O . ALA A 1 83 ? 78.403 5.354 -93.490 1.00 75.62 83 ALA A O 1
ATOM 636 N N . SER A 1 84 ? 77.068 7.087 -92.925 1.00 73.31 84 SER A N 1
ATOM 637 C CA . SER A 1 84 ? 78.114 8.109 -92.951 1.00 73.31 84 SER A CA 1
ATOM 638 C C . SER A 1 84 ? 79.017 8.082 -91.711 1.00 73.31 84 SER A C 1
ATOM 640 O O . SER A 1 84 ? 80.211 8.319 -91.867 1.00 73.31 84 SER A O 1
ATOM 642 N N . SER A 1 85 ? 78.500 7.746 -90.515 1.00 72.06 85 SER A N 1
ATOM 643 C CA . SER A 1 85 ? 79.282 7.534 -89.272 1.00 72.06 85 SER A CA 1
ATOM 644 C C . SER A 1 85 ? 80.362 8.603 -89.012 1.00 72.06 85 SER A C 1
ATOM 646 O O . SER A 1 85 ? 81.468 8.294 -88.574 1.00 72.06 85 SER A O 1
ATOM 648 N N . THR A 1 86 ? 80.089 9.868 -89.345 1.00 72.31 86 THR A N 1
ATOM 649 C CA . THR A 1 86 ? 81.116 10.928 -89.363 1.00 72.31 86 THR A CA 1
ATOM 650 C C . THR A 1 86 ? 81.354 11.578 -88.000 1.00 72.31 86 THR A C 1
ATOM 652 O O . THR A 1 86 ? 82.230 12.435 -87.887 1.00 72.31 86 THR A O 1
ATOM 655 N N . GLY A 1 87 ? 80.570 11.217 -86.975 1.00 72.19 87 GLY A N 1
ATOM 656 C CA . GLY A 1 87 ? 80.565 11.895 -85.676 1.00 72.19 87 GLY A CA 1
ATOM 657 C C . GLY A 1 87 ? 80.015 13.325 -85.723 1.00 72.19 87 GLY A C 1
ATOM 658 O O . GLY A 1 87 ? 80.207 14.073 -84.770 1.00 72.19 87 GLY A O 1
ATOM 659 N N . LYS A 1 88 ? 79.356 13.724 -86.820 1.00 79.38 88 LYS A N 1
ATOM 660 C CA . LYS A 1 88 ? 78.681 15.022 -86.951 1.00 79.38 88 LYS A CA 1
ATOM 661 C C . LYS A 1 88 ? 77.158 14.864 -86.844 1.00 79.38 88 LYS A C 1
ATOM 663 O O . LYS A 1 88 ? 76.648 13.842 -87.314 1.00 79.38 88 LYS A O 1
ATOM 668 N N . PRO A 1 89 ? 76.438 15.868 -86.311 1.00 81.62 89 PRO A N 1
ATOM 669 C CA . PRO A 1 89 ? 74.981 15.845 -86.245 1.00 81.62 89 PRO A CA 1
ATOM 670 C C . PRO A 1 89 ? 74.361 15.840 -87.644 1.00 81.62 89 PRO A C 1
ATOM 672 O O . PRO A 1 89 ? 74.653 16.706 -88.472 1.00 81.62 89 PRO A O 1
ATOM 675 N N . VAL A 1 90 ? 73.496 14.864 -87.914 1.00 85.31 90 VAL A N 1
ATOM 676 C CA . VAL A 1 90 ? 72.708 14.778 -89.150 1.00 85.31 90 VAL A CA 1
ATOM 677 C C . VAL A 1 90 ? 71.253 15.063 -88.815 1.00 85.31 90 VAL A C 1
ATOM 679 O O . VAL A 1 90 ? 70.696 14.425 -87.926 1.00 85.31 90 VAL A O 1
ATOM 682 N N . LEU A 1 91 ? 70.627 15.998 -89.533 1.00 85.25 91 LEU A N 1
ATOM 683 C CA . LEU A 1 91 ? 69.196 16.264 -89.403 1.00 85.25 91 LEU A CA 1
ATOM 684 C C . LEU A 1 91 ? 68.414 15.027 -89.862 1.00 85.25 91 LEU A C 1
ATOM 686 O O . LEU A 1 91 ? 68.489 14.637 -91.028 1.00 85.25 91 LEU A O 1
ATOM 690 N N . ILE A 1 92 ? 67.685 14.409 -88.938 1.00 85.81 92 ILE A N 1
ATOM 691 C CA . ILE A 1 92 ? 66.930 13.174 -89.172 1.00 85.81 92 ILE A CA 1
ATOM 692 C C . ILE A 1 92 ? 65.417 13.374 -89.138 1.00 85.81 92 ILE A C 1
ATOM 694 O O . ILE A 1 92 ? 64.687 12.468 -89.529 1.00 85.81 92 ILE A O 1
ATOM 698 N N . GLY A 1 93 ? 64.929 14.537 -88.719 1.00 83.88 93 GLY A N 1
ATOM 699 C CA . GLY A 1 93 ? 63.506 14.856 -88.725 1.00 83.88 93 GLY A CA 1
ATOM 700 C C . GLY A 1 93 ? 63.235 16.297 -88.333 1.00 83.88 93 GLY A C 1
ATOM 701 O O . GLY A 1 93 ? 64.080 16.954 -87.722 1.00 83.88 93 GLY A O 1
ATOM 702 N N . ASP A 1 94 ? 62.040 16.775 -88.663 1.00 78.19 94 ASP A N 1
ATOM 703 C CA . ASP A 1 94 ? 61.587 18.098 -88.238 1.00 78.19 94 ASP A CA 1
ATOM 704 C C . ASP A 1 94 ? 61.374 18.136 -86.723 1.00 78.19 94 ASP A C 1
ATOM 706 O O . ASP A 1 94 ? 61.141 17.113 -86.079 1.00 78.19 94 ASP A O 1
ATOM 710 N N . TYR A 1 95 ? 61.434 19.319 -86.120 1.00 70.88 95 TYR A N 1
ATOM 711 C CA . TYR A 1 95 ? 61.118 19.466 -84.703 1.00 70.88 95 TYR A CA 1
ATOM 712 C C . TYR A 1 95 ? 59.635 19.100 -84.468 1.00 70.88 95 TYR A C 1
ATOM 714 O O . TYR A 1 95 ? 58.768 19.750 -85.056 1.00 70.88 95 TYR A O 1
ATOM 722 N N . PRO A 1 96 ? 59.298 18.114 -83.608 1.00 61.12 96 PRO A N 1
ATOM 723 C CA . PRO A 1 96 ? 57.923 17.611 -83.452 1.00 61.12 96 PRO A CA 1
ATOM 724 C C . PRO A 1 96 ? 56.943 18.586 -82.770 1.00 61.12 96 PRO A C 1
ATOM 726 O O . PRO A 1 96 ? 55.808 18.220 -82.478 1.00 61.12 96 PRO A O 1
ATOM 729 N N . GLY A 1 97 ? 57.349 19.837 -82.540 1.00 57.97 97 GLY A N 1
ATOM 730 C CA . GLY A 1 97 ? 56.546 20.859 -81.876 1.00 57.97 97 GLY A CA 1
ATOM 731 C C . GLY A 1 97 ? 56.575 20.750 -80.344 1.00 57.97 97 GLY A C 1
ATOM 732 O O . GLY A 1 97 ? 57.070 19.772 -79.781 1.00 57.97 97 GLY A O 1
ATOM 733 N N . PRO A 1 98 ? 56.106 21.787 -79.626 1.00 51.97 98 PRO A N 1
ATOM 734 C CA . PRO A 1 98 ? 56.034 21.756 -78.170 1.00 51.97 98 PRO A CA 1
ATOM 735 C C . PRO A 1 98 ? 54.985 20.739 -77.699 1.00 51.97 98 PRO A C 1
ATOM 737 O O . PRO A 1 98 ? 53.846 20.760 -78.155 1.00 51.97 98 PRO A O 1
ATOM 740 N N . GLN A 1 99 ? 55.361 19.878 -76.752 1.00 56.34 99 GLN A N 1
ATOM 741 C CA . GLN A 1 99 ? 54.412 19.015 -76.046 1.00 56.34 99 GLN A CA 1
ATOM 742 C C . GLN A 1 99 ? 53.544 19.872 -75.116 1.00 56.34 99 GLN A C 1
ATOM 744 O O . GLN A 1 99 ? 54.073 20.685 -74.356 1.00 56.34 99 GLN A O 1
ATOM 749 N N . ASP A 1 100 ? 52.224 19.714 -75.184 1.00 61.56 100 ASP A N 1
ATOM 750 C CA . ASP A 1 100 ? 51.300 20.375 -74.261 1.00 61.56 100 ASP A CA 1
ATOM 751 C C . ASP A 1 100 ? 51.491 19.850 -72.821 1.00 61.56 100 ASP A C 1
ATOM 753 O O . ASP A 1 100 ? 51.849 18.685 -72.638 1.00 61.56 100 ASP A O 1
ATOM 757 N N . PRO A 1 101 ? 51.267 20.681 -71.782 1.00 68.25 101 PRO A N 1
ATOM 758 C CA . PRO A 1 101 ? 51.283 20.221 -70.401 1.00 68.25 101 PRO A CA 1
ATOM 759 C C . PRO A 1 101 ? 50.186 19.171 -70.206 1.00 68.25 101 PRO A C 1
ATOM 761 O O . PRO A 1 101 ? 49.015 19.405 -70.516 1.00 68.25 101 PRO A O 1
ATOM 764 N N . GLU A 1 102 ? 50.570 18.006 -69.697 1.00 78.38 102 GLU A N 1
ATOM 765 C CA . GLU A 1 102 ? 49.651 16.892 -69.507 1.00 78.38 102 GLU A CA 1
ATOM 766 C C . GLU A 1 102 ? 49.016 16.980 -68.115 1.00 78.38 102 GLU A C 1
ATOM 768 O O . GLU A 1 102 ? 49.706 17.031 -67.095 1.00 78.38 102 GLU A O 1
ATOM 773 N N . VAL A 1 103 ? 47.681 17.009 -68.072 1.00 83.81 103 VAL A N 1
ATOM 774 C CA . VAL A 1 103 ? 46.902 16.913 -66.831 1.00 83.81 103 VAL A CA 1
ATOM 775 C C . VAL A 1 103 ? 46.456 15.468 -66.682 1.00 83.81 103 VAL A C 1
ATOM 777 O O . VAL A 1 103 ? 45.479 15.034 -67.298 1.00 83.81 103 VAL A O 1
ATOM 780 N N . LYS A 1 104 ? 47.184 14.714 -65.865 1.00 85.25 104 LYS A N 1
ATOM 781 C CA . LYS A 1 104 ? 46.866 13.323 -65.581 1.00 85.25 104 LYS A CA 1
ATOM 782 C C . LYS A 1 104 ? 45.866 13.270 -64.431 1.00 85.25 104 LYS A C 1
ATOM 784 O O . LYS A 1 104 ? 46.136 13.745 -63.332 1.00 85.25 104 LYS A O 1
ATOM 789 N N . VAL A 1 105 ? 44.696 12.700 -64.701 1.00 89.12 105 VAL A N 1
ATOM 790 C CA . VAL A 1 105 ? 43.628 12.509 -63.713 1.00 89.12 105 VAL A CA 1
ATOM 791 C C . VAL A 1 105 ? 43.485 11.021 -63.442 1.00 89.12 105 VAL A C 1
ATOM 793 O O . VAL A 1 105 ? 43.187 10.253 -64.362 1.00 89.12 105 VAL A O 1
ATOM 796 N N . GLU A 1 106 ? 43.655 10.620 -62.188 1.00 89.06 106 GLU A N 1
ATOM 797 C CA . GLU A 1 106 ? 43.428 9.250 -61.740 1.00 89.06 106 GLU A CA 1
ATOM 798 C C . GLU A 1 106 ? 42.278 9.213 -60.733 1.00 89.06 106 GLU A C 1
ATOM 800 O O . GLU A 1 106 ? 42.154 10.068 -59.859 1.00 89.06 106 GLU A O 1
ATOM 805 N N . ILE A 1 107 ? 41.407 8.214 -60.866 1.00 90.06 107 ILE A N 1
ATOM 806 C CA . ILE A 1 107 ? 40.316 7.960 -59.924 1.00 90.06 107 ILE A CA 1
ATOM 807 C C . ILE A 1 107 ? 40.685 6.704 -59.144 1.00 90.06 107 ILE A C 1
ATOM 809 O O . ILE A 1 107 ? 41.084 5.693 -59.729 1.00 90.06 107 ILE A O 1
ATOM 813 N N . SER A 1 108 ? 40.554 6.754 -57.821 1.00 90.38 108 SER A N 1
ATOM 814 C CA . SER A 1 108 ? 40.812 5.600 -56.964 1.00 90.38 108 SER A CA 1
ATOM 815 C C . SER A 1 108 ? 39.896 4.420 -57.330 1.00 90.38 108 SER A C 1
ATOM 817 O O . SER A 1 108 ? 38.778 4.599 -57.812 1.00 90.38 108 SER A O 1
ATOM 819 N N . LYS A 1 109 ? 40.318 3.175 -57.062 1.00 87.00 109 LYS A N 1
ATOM 820 C CA . LYS A 1 109 ? 39.525 1.968 -57.400 1.00 87.00 109 LYS A CA 1
ATOM 821 C C . LYS A 1 109 ? 38.112 1.971 -56.799 1.00 87.00 109 LYS A C 1
ATOM 823 O O . LYS A 1 109 ? 37.188 1.435 -57.398 1.00 87.00 109 LYS A O 1
ATOM 828 N N . ASN A 1 110 ? 37.952 2.572 -55.619 1.00 84.06 110 ASN A N 1
ATOM 829 C CA . ASN A 1 110 ? 36.669 2.724 -54.929 1.00 84.06 110 ASN A CA 1
ATOM 830 C C . ASN A 1 110 ? 35.888 3.983 -55.357 1.00 84.06 110 ASN A C 1
ATOM 832 O O . ASN A 1 110 ? 34.831 4.245 -54.792 1.00 84.06 110 ASN A O 1
ATOM 836 N N . LYS A 1 111 ? 36.402 4.764 -56.318 1.00 87.69 111 LYS A N 1
ATOM 837 C CA . LYS A 1 111 ? 35.835 6.032 -56.806 1.00 87.69 111 LYS A CA 1
ATOM 838 C C . LYS A 1 111 ? 35.579 7.077 -55.707 1.00 87.69 111 LYS A C 1
ATOM 840 O O . LYS A 1 111 ? 34.746 7.966 -55.868 1.00 87.69 111 LYS A O 1
ATOM 845 N N . MET A 1 112 ? 36.273 6.978 -54.576 1.00 90.25 112 MET A N 1
ATOM 846 C CA . MET A 1 112 ? 36.108 7.903 -53.449 1.00 90.25 112 MET A CA 1
ATOM 847 C C . MET A 1 112 ? 37.052 9.095 -53.513 1.00 90.25 112 MET A C 1
ATOM 849 O O . MET A 1 112 ? 36.787 10.097 -52.859 1.00 90.25 112 MET A O 1
ATOM 853 N N . GLU A 1 113 ? 38.127 9.011 -54.287 1.00 91.75 113 GLU A N 1
ATOM 854 C CA . GLU A 1 113 ? 39.088 10.093 -54.439 1.00 91.75 113 GLU A CA 1
ATOM 855 C C . GLU A 1 113 ? 39.471 10.235 -55.911 1.00 91.75 113 GLU A C 1
ATOM 857 O O . GLU A 1 113 ? 39.565 9.243 -56.641 1.00 91.75 113 GLU A O 1
ATOM 862 N N . ALA A 1 114 ? 39.693 11.473 -56.341 1.00 91.06 114 ALA A N 1
ATOM 863 C CA . ALA A 1 114 ? 40.339 11.756 -57.612 1.00 91.06 114 ALA A CA 1
ATOM 864 C C . ALA A 1 114 ? 41.595 12.585 -57.380 1.00 91.06 114 ALA A C 1
ATOM 866 O O . ALA A 1 114 ? 41.560 13.589 -56.660 1.00 91.06 114 ALA A O 1
ATOM 867 N N . THR A 1 115 ? 42.687 12.166 -58.006 1.00 91.56 115 THR A N 1
ATOM 868 C CA . THR A 1 115 ? 43.968 12.857 -57.973 1.00 91.56 115 THR A CA 1
ATOM 869 C C . THR A 1 115 ? 44.258 13.513 -59.311 1.00 91.56 115 THR A C 1
ATOM 871 O O . THR A 1 115 ? 43.949 12.973 -60.374 1.00 91.56 115 THR A O 1
ATOM 874 N N . VAL A 1 116 ? 44.862 14.694 -59.248 1.00 90.94 116 VAL A N 1
ATOM 875 C CA . VAL A 1 116 ? 45.418 15.394 -60.403 1.00 90.94 116 VAL A CA 1
ATOM 876 C C . VAL A 1 116 ? 46.922 15.465 -60.233 1.00 90.94 116 VAL A C 1
ATOM 878 O O . VAL A 1 116 ? 47.418 15.886 -59.190 1.00 90.94 116 VAL A O 1
ATOM 881 N N . GLU A 1 117 ? 47.636 15.067 -61.274 1.00 88.31 117 GLU A N 1
ATOM 882 C CA . GLU A 1 117 ? 49.067 15.270 -61.424 1.00 88.31 117 GLU A CA 1
ATOM 883 C C . GLU A 1 117 ? 49.302 16.098 -62.689 1.00 88.31 117 GLU A C 1
ATOM 885 O O . GLU A 1 117 ? 48.848 15.744 -63.779 1.00 88.31 117 GLU A O 1
ATOM 890 N N . ILE A 1 118 ? 49.997 17.224 -62.540 1.00 86.50 118 ILE A N 1
ATOM 891 C CA . ILE A 1 118 ? 50.314 18.119 -63.655 1.00 86.50 118 ILE A CA 1
ATOM 892 C C . ILE A 1 118 ? 51.756 17.875 -64.072 1.00 86.50 118 ILE A C 1
ATOM 894 O O . ILE A 1 118 ? 52.680 18.093 -63.284 1.00 86.50 118 ILE A O 1
ATOM 898 N N . ILE A 1 119 ? 51.948 17.460 -65.321 1.00 82.50 119 ILE A N 1
ATOM 899 C CA . ILE A 1 119 ? 53.263 17.284 -65.928 1.00 82.50 119 ILE A CA 1
ATOM 900 C C . ILE A 1 119 ? 53.565 18.559 -66.735 1.00 82.50 119 ILE A C 1
ATOM 902 O O . ILE A 1 119 ? 52.963 18.781 -67.789 1.00 82.50 119 ILE A O 1
ATOM 906 N N . PRO A 1 120 ? 54.449 19.446 -66.240 1.00 73.19 120 PRO A N 1
ATOM 907 C CA . PRO A 1 120 ? 54.703 20.735 -66.874 1.00 73.19 120 PRO A CA 1
ATOM 908 C C . PRO A 1 120 ? 55.434 20.567 -68.211 1.00 73.19 120 PRO A C 1
ATOM 910 O O . PRO A 1 120 ? 56.365 19.768 -68.329 1.00 73.19 120 PRO A O 1
ATOM 913 N N . SER A 1 121 ? 55.053 21.372 -69.204 1.00 71.56 121 SER A N 1
ATOM 914 C CA . SER A 1 121 ? 55.763 21.447 -70.485 1.00 71.56 121 SER A CA 1
ATOM 915 C C . SER A 1 121 ? 56.958 22.404 -70.418 1.00 71.56 121 SER A C 1
ATOM 917 O O . SER A 1 121 ? 56.982 23.332 -69.613 1.00 71.56 121 SER A O 1
ATOM 919 N N . ARG A 1 122 ? 57.945 22.230 -71.307 1.00 59.56 122 ARG A N 1
ATOM 920 C CA . ARG A 1 122 ? 59.139 23.098 -71.361 1.00 59.56 122 ARG A CA 1
ATOM 921 C C . ARG A 1 122 ? 58.883 24.496 -71.956 1.00 59.56 122 ARG A C 1
ATOM 923 O O . ARG A 1 122 ? 59.779 25.330 -71.875 1.00 59.56 122 ARG A O 1
ATOM 930 N N . LYS A 1 123 ? 57.724 24.761 -72.584 1.00 57.59 123 LYS A N 1
ATOM 931 C CA . LYS A 1 123 ? 57.458 26.039 -73.290 1.00 57.59 123 LYS A CA 1
ATOM 932 C C . LYS A 1 123 ? 56.062 26.657 -73.108 1.00 57.59 123 LYS A C 1
ATOM 934 O O . LYS A 1 123 ? 55.934 27.852 -73.354 1.00 57.59 123 LYS A O 1
ATOM 939 N N . LYS A 1 124 ? 55.027 25.915 -72.697 1.00 62.53 124 LYS A N 1
ATOM 940 C CA . LYS A 1 124 ? 53.674 26.457 -72.458 1.00 62.53 124 LYS A CA 1
ATOM 941 C C . LYS A 1 124 ? 53.453 26.712 -70.967 1.00 62.53 124 LYS A C 1
ATOM 943 O O . LYS A 1 124 ? 53.957 25.958 -70.134 1.00 62.53 124 LYS A O 1
ATOM 948 N N . ALA A 1 125 ? 52.692 27.761 -70.654 1.00 66.81 125 ALA A N 1
ATOM 949 C CA . ALA A 1 125 ? 52.265 28.062 -69.291 1.00 66.81 125 ALA A CA 1
ATOM 950 C C . ALA A 1 125 ? 51.504 26.875 -68.673 1.00 66.81 125 ALA A C 1
ATOM 952 O O . ALA A 1 125 ? 50.899 26.079 -69.397 1.00 66.81 125 ALA A O 1
ATOM 953 N N . SER A 1 126 ? 51.550 26.763 -67.343 1.00 73.75 126 SER A N 1
ATOM 954 C CA . SER A 1 126 ? 50.761 25.782 -66.593 1.00 73.75 126 SER A CA 1
ATOM 955 C C . SER A 1 126 ? 49.284 25.839 -67.005 1.00 73.75 126 SER A C 1
ATOM 957 O O . SER A 1 126 ? 48.794 26.924 -67.335 1.00 73.75 126 SER A O 1
ATOM 959 N N . PRO A 1 127 ? 48.575 24.696 -66.995 1.00 80.62 127 PRO A N 1
ATOM 960 C CA . PRO A 1 127 ? 47.170 24.651 -67.377 1.00 80.62 127 PRO A CA 1
ATOM 961 C C . PRO A 1 127 ? 46.341 25.604 -66.516 1.00 80.62 127 PRO A C 1
ATOM 963 O O . PRO A 1 127 ? 46.621 25.800 -65.332 1.00 80.62 127 PRO A O 1
ATOM 966 N N . THR A 1 128 ? 45.313 26.210 -67.102 1.00 84.50 128 THR A N 1
ATOM 967 C CA . THR A 1 128 ? 44.417 27.092 -66.342 1.00 84.50 128 THR A CA 1
ATOM 968 C C . THR A 1 128 ? 43.501 26.285 -65.415 1.00 84.50 128 THR A C 1
ATOM 970 O O . THR A 1 128 ? 43.233 25.106 -65.654 1.00 84.50 128 THR A O 1
ATOM 973 N N . LEU A 1 129 ? 42.957 26.916 -64.364 1.00 84.25 129 LEU A N 1
ATOM 974 C CA . LEU A 1 129 ? 41.961 26.274 -63.490 1.00 84.25 129 LEU A CA 1
ATOM 975 C C . LEU A 1 129 ? 40.799 25.683 -64.305 1.00 84.25 129 LEU A C 1
ATOM 977 O O . LEU A 1 129 ? 40.403 24.542 -64.084 1.00 84.25 129 LEU A O 1
ATOM 981 N N . ASN A 1 130 ? 40.310 26.427 -65.301 1.00 83.94 130 ASN A N 1
ATOM 982 C CA . ASN A 1 130 ? 39.232 25.986 -66.186 1.00 83.94 130 ASN A CA 1
ATOM 983 C C . ASN A 1 130 ? 39.611 24.751 -67.013 1.00 83.94 130 ASN A C 1
ATOM 985 O O . ASN A 1 130 ? 38.771 23.875 -67.202 1.00 83.94 130 ASN A O 1
ATOM 989 N N . GLU A 1 131 ? 40.860 24.652 -67.474 1.00 82.44 131 GLU A N 1
ATOM 990 C CA . GLU A 1 131 ? 41.358 23.463 -68.174 1.00 82.44 131 GLU A CA 1
ATOM 991 C C . GLU A 1 131 ? 41.391 22.245 -67.247 1.00 82.44 131 GLU A C 1
ATOM 993 O O . GLU A 1 131 ? 40.958 21.168 -67.651 1.00 82.44 131 GLU A O 1
ATOM 998 N N . ILE A 1 132 ? 41.810 22.404 -65.987 1.00 84.81 132 ILE A N 1
ATOM 999 C CA . ILE A 1 132 ? 41.788 21.304 -65.010 1.00 84.81 132 ILE A CA 1
ATOM 1000 C C . ILE A 1 132 ? 40.348 20.877 -64.712 1.00 84.81 132 ILE A C 1
ATOM 1002 O O . ILE A 1 132 ? 40.045 19.686 -64.756 1.00 84.81 132 ILE A O 1
ATOM 1006 N N . TYR A 1 133 ? 39.432 21.822 -64.484 1.00 86.62 133 TYR A N 1
ATOM 1007 C CA . TYR A 1 133 ? 38.014 21.509 -64.282 1.00 86.62 133 TYR A CA 1
ATOM 1008 C C . TYR A 1 133 ? 37.383 20.821 -65.500 1.00 86.62 133 TYR A C 1
ATOM 1010 O O . TYR A 1 133 ? 36.610 19.876 -65.331 1.00 86.62 133 TYR A O 1
ATOM 1018 N N . ALA A 1 134 ? 37.729 21.242 -66.720 1.00 85.44 134 ALA A N 1
ATOM 1019 C CA . ALA A 1 134 ? 37.272 20.591 -67.944 1.00 85.44 134 ALA A CA 1
ATOM 1020 C C . ALA A 1 134 ? 37.764 19.138 -68.018 1.00 85.44 134 ALA A C 1
ATOM 1022 O O . ALA A 1 134 ? 36.962 18.239 -68.264 1.00 85.44 134 ALA A O 1
ATOM 1023 N N . ARG A 1 135 ? 39.042 18.885 -67.702 1.00 85.69 135 ARG A N 1
ATOM 1024 C CA . ARG A 1 135 ? 39.616 17.528 -67.664 1.00 85.69 135 ARG A CA 1
ATOM 1025 C C . ARG A 1 135 ? 39.012 16.649 -66.569 1.00 85.69 135 ARG A C 1
ATOM 1027 O O . ARG A 1 135 ? 38.755 15.470 -66.808 1.00 85.69 135 ARG A O 1
ATOM 1034 N N . LEU A 1 136 ? 38.739 17.209 -65.390 1.00 87.44 136 LEU A N 1
ATOM 1035 C CA . LEU A 1 136 ? 38.029 16.509 -64.314 1.00 87.44 136 LEU A CA 1
ATOM 1036 C C . LEU A 1 136 ? 36.620 16.097 -64.764 1.00 87.44 136 LEU A C 1
ATOM 1038 O O . LEU A 1 136 ? 36.222 14.946 -64.576 1.00 87.44 136 LEU A O 1
ATOM 1042 N N . LYS A 1 137 ? 35.902 17.004 -65.435 1.00 86.62 137 LYS A N 1
ATOM 1043 C CA . LYS A 1 137 ? 34.564 16.745 -65.977 1.00 86.62 137 LYS A CA 1
ATOM 1044 C C . LYS A 1 137 ? 34.579 15.715 -67.111 1.00 86.62 137 LYS A C 1
ATOM 1046 O O . LYS A 1 137 ? 33.728 14.831 -67.122 1.00 86.62 137 LYS A O 1
ATOM 1051 N N . GLU A 1 138 ? 35.551 15.777 -68.024 1.00 86.62 138 GLU A N 1
ATOM 1052 C CA . GLU A 1 138 ? 35.761 14.773 -69.085 1.00 86.62 138 GLU A CA 1
ATOM 1053 C C . GLU A 1 138 ? 35.985 13.367 -68.515 1.00 86.62 138 GLU A C 1
ATOM 1055 O O . GLU A 1 138 ? 35.525 12.378 -69.083 1.00 86.62 138 GLU A O 1
ATOM 1060 N N . LYS A 1 139 ? 36.658 13.271 -67.364 1.00 85.69 139 LYS A N 1
ATOM 1061 C CA . LYS A 1 139 ? 36.888 12.013 -66.637 1.00 85.69 139 LYS A CA 1
ATOM 1062 C C . LYS A 1 139 ? 35.709 11.591 -65.755 1.00 85.69 139 LYS A C 1
ATOM 1064 O O . LYS A 1 139 ? 35.805 10.584 -65.057 1.00 85.69 139 LYS A O 1
ATOM 1069 N N . GLY A 1 140 ? 34.595 12.324 -65.810 1.00 83.25 140 GLY A N 1
ATOM 1070 C CA . GLY A 1 140 ? 33.352 12.001 -65.116 1.00 83.25 140 GLY A CA 1
ATOM 1071 C C . GLY A 1 140 ? 33.317 12.419 -63.648 1.00 83.25 140 GLY A C 1
ATOM 1072 O O . GLY A 1 140 ? 32.440 11.958 -62.927 1.00 83.25 140 GLY A O 1
ATOM 1073 N N . ILE A 1 141 ? 34.240 13.268 -63.183 1.00 89.44 141 ILE A N 1
ATOM 1074 C CA . ILE A 1 141 ? 34.248 13.778 -61.807 1.00 89.44 141 ILE A CA 1
ATOM 1075 C C . ILE A 1 141 ? 33.296 14.970 -61.730 1.00 89.44 141 ILE A C 1
ATOM 1077 O O . ILE A 1 141 ? 33.519 16.003 -62.361 1.00 89.44 141 ILE A O 1
ATOM 1081 N N . ILE A 1 142 ? 32.219 14.815 -60.964 1.00 86.12 142 ILE A N 1
ATOM 1082 C CA . ILE A 1 142 ? 31.109 15.779 -60.907 1.00 86.12 142 ILE A CA 1
ATOM 1083 C C . ILE A 1 142 ? 30.799 16.267 -59.491 1.00 86.12 142 ILE A C 1
ATOM 1085 O O . ILE A 1 142 ? 30.030 17.211 -59.327 1.00 86.12 142 ILE A O 1
ATOM 1089 N N . SER A 1 143 ? 31.378 15.644 -58.462 1.00 82.12 143 SER A N 1
ATOM 1090 C CA . SER A 1 143 ? 31.111 15.986 -57.065 1.00 82.12 143 SER A CA 1
ATOM 1091 C C . SER A 1 143 ? 32.379 15.953 -56.216 1.00 82.12 143 SER A C 1
ATOM 1093 O O . SER A 1 143 ? 33.327 15.229 -56.515 1.00 82.12 143 SER A O 1
ATOM 1095 N N . GLY A 1 144 ? 32.379 16.739 -55.139 1.00 84.38 144 GLY A N 1
ATOM 1096 C CA . GLY A 1 144 ? 33.436 16.711 -54.129 1.00 84.38 144 GLY A CA 1
ATOM 1097 C C . GLY A 1 144 ? 34.728 17.432 -54.501 1.00 84.38 144 GLY A C 1
ATOM 1098 O O . GLY A 1 144 ? 35.716 17.226 -53.805 1.00 84.38 144 GLY A O 1
ATOM 1099 N N . ILE A 1 145 ? 34.733 18.240 -55.569 1.00 89.19 145 ILE A N 1
ATOM 1100 C CA . ILE A 1 145 ? 35.897 19.034 -55.985 1.00 89.19 145 ILE A CA 1
ATOM 1101 C C . ILE A 1 145 ? 36.022 20.269 -55.089 1.00 89.19 145 ILE A C 1
ATOM 1103 O O . ILE A 1 145 ? 35.060 21.026 -54.946 1.00 89.19 145 ILE A O 1
ATOM 1107 N N . THR A 1 146 ? 37.211 20.499 -54.535 1.00 86.62 146 THR A N 1
ATOM 1108 C CA . THR A 1 146 ? 37.511 21.696 -53.739 1.00 86.62 146 THR A CA 1
ATOM 1109 C C . THR A 1 146 ? 38.489 22.581 -54.499 1.00 86.62 146 THR A C 1
ATOM 1111 O O . THR A 1 146 ? 39.594 22.150 -54.821 1.00 86.62 146 THR A O 1
ATOM 1114 N N . GLU A 1 147 ? 38.129 23.843 -54.732 1.00 86.69 147 GLU A N 1
ATOM 1115 C CA . GLU A 1 147 ? 38.971 24.798 -55.469 1.00 86.69 147 GLU A CA 1
ATOM 1116 C C . GLU A 1 147 ? 40.371 24.951 -54.860 1.00 86.69 147 GLU A C 1
ATOM 1118 O O . GLU A 1 147 ? 41.368 24.967 -55.578 1.00 86.69 147 GLU A O 1
ATOM 1123 N N . GLN A 1 148 ? 40.465 24.951 -53.528 1.00 87.81 148 GLN A N 1
ATOM 1124 C CA . GLN A 1 148 ? 41.744 24.993 -52.816 1.00 87.81 148 GLN A CA 1
ATOM 1125 C C . GLN A 1 148 ? 42.657 23.812 -53.159 1.00 87.81 148 GLN A C 1
ATOM 1127 O O . GLN A 1 148 ? 43.869 23.982 -53.238 1.00 87.81 148 GLN A O 1
ATOM 1132 N N . ASP A 1 149 ? 42.104 22.616 -53.356 1.00 88.31 149 ASP A N 1
ATOM 1133 C CA . ASP A 1 149 ? 42.901 21.429 -53.661 1.00 88.31 149 ASP A CA 1
ATOM 1134 C C . ASP A 1 149 ? 43.334 21.408 -55.134 1.00 88.31 149 ASP A C 1
ATOM 1136 O O . ASP A 1 149 ? 44.441 20.968 -55.445 1.00 88.31 149 ASP A O 1
ATOM 1140 N N . VAL A 1 150 ? 42.523 21.982 -56.030 1.00 86.38 150 VAL A N 1
ATOM 1141 C CA . VAL A 1 150 ? 42.903 22.221 -57.432 1.00 86.38 150 VAL A CA 1
ATOM 1142 C C . VAL A 1 150 ? 44.046 23.240 -57.526 1.00 86.38 150 VAL A C 1
ATOM 1144 O O . VAL A 1 150 ? 45.001 23.021 -58.271 1.00 86.38 150 VAL A O 1
ATOM 1147 N N . ILE A 1 151 ? 44.004 24.314 -56.730 1.00 86.75 151 ILE A N 1
ATOM 1148 C CA . ILE A 1 151 ? 45.101 25.293 -56.636 1.00 86.75 151 ILE A CA 1
ATOM 1149 C C . ILE A 1 151 ? 46.372 24.629 -56.086 1.00 86.75 151 ILE A C 1
ATOM 1151 O O . ILE A 1 151 ? 47.443 24.774 -56.666 1.00 86.75 151 ILE A O 1
ATOM 1155 N N . LYS A 1 152 ? 46.265 23.796 -55.043 1.00 87.31 152 LYS A N 1
ATOM 1156 C CA . LYS A 1 152 ? 47.422 23.038 -54.530 1.00 87.31 152 LYS A CA 1
ATOM 1157 C C . LYS A 1 152 ? 48.042 22.114 -55.581 1.00 87.31 152 LYS A C 1
ATOM 1159 O O . LYS A 1 152 ? 49.258 21.923 -55.554 1.00 87.31 152 LYS A O 1
ATOM 1164 N N . ALA A 1 153 ? 47.237 21.533 -56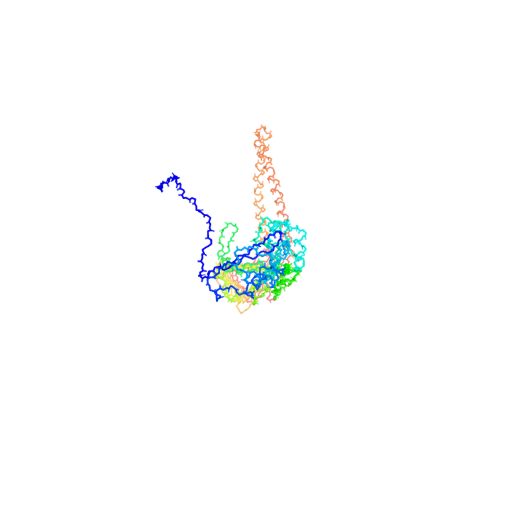.473 1.00 85.81 153 ALA A N 1
ATOM 1165 C CA . ALA A 1 153 ? 47.728 20.712 -57.581 1.00 85.81 153 ALA A CA 1
ATOM 1166 C C . ALA A 1 153 ? 48.520 21.542 -58.609 1.00 85.81 153 ALA A C 1
ATOM 1168 O O . ALA A 1 153 ? 49.521 21.060 -59.137 1.00 85.81 153 ALA A O 1
ATOM 1169 N N . LEU A 1 154 ? 48.116 22.796 -58.847 1.00 84.69 154 LEU A N 1
ATOM 1170 C CA . LEU A 1 154 ? 48.862 23.757 -59.672 1.00 84.69 154 LEU A CA 1
ATOM 1171 C C . LEU A 1 154 ? 50.196 24.159 -59.041 1.00 84.69 154 LEU A C 1
ATOM 1173 O O . LEU A 1 154 ? 51.208 24.211 -59.738 1.00 84.69 154 LEU A O 1
ATOM 1177 N N . ASP A 1 155 ? 50.197 24.392 -57.731 1.00 84.62 155 ASP A N 1
ATOM 1178 C CA . ASP A 1 155 ? 51.386 24.822 -56.990 1.00 84.62 155 ASP A CA 1
ATOM 1179 C C . ASP A 1 155 ? 52.410 23.689 -56.789 1.00 84.62 155 ASP A C 1
ATOM 1181 O O . ASP A 1 155 ? 53.584 23.947 -56.521 1.00 84.62 155 ASP A O 1
ATOM 1185 N N . ASN A 1 156 ? 51.991 22.424 -56.932 1.00 84.50 156 ASN A N 1
ATOM 1186 C CA . ASN A 1 156 ? 52.834 21.239 -56.741 1.00 84.50 156 ASN A CA 1
ATOM 1187 C C . ASN A 1 156 ? 52.873 20.343 -57.997 1.00 84.50 156 ASN A C 1
ATOM 1189 O O . ASN A 1 156 ? 52.391 19.206 -57.958 1.00 84.50 156 ASN A O 1
ATOM 1193 N N . PRO A 1 157 ? 53.474 20.804 -59.111 1.00 79.25 157 PRO A N 1
ATOM 1194 C CA . PRO A 1 157 ? 53.588 20.001 -60.327 1.00 79.25 157 PRO A CA 1
ATOM 1195 C C . PRO A 1 157 ? 54.402 18.717 -60.087 1.00 79.25 157 PRO A C 1
ATOM 1197 O O . PRO A 1 157 ? 55.302 18.684 -59.244 1.00 79.25 157 PRO A O 1
ATOM 1200 N N . LYS A 1 158 ? 54.118 17.663 -60.867 1.00 80.69 158 LYS A N 1
ATOM 1201 C CA . LYS A 1 158 ? 54.710 16.307 -60.765 1.00 80.69 158 LYS A CA 1
ATOM 1202 C C . LYS A 1 158 ? 54.411 15.552 -59.462 1.00 80.69 158 LYS A C 1
ATOM 1204 O O . LYS A 1 158 ? 55.088 14.574 -59.148 1.00 80.69 158 LYS A O 1
ATOM 1209 N N . LYS A 1 159 ? 53.442 16.015 -58.669 1.00 85.69 159 LYS A N 1
ATOM 1210 C CA . LYS A 1 159 ? 52.935 15.282 -57.506 1.00 85.69 159 LYS A CA 1
ATOM 1211 C C . LYS A 1 159 ? 51.432 15.060 -57.661 1.00 85.69 159 LYS A C 1
ATOM 1213 O O . LYS A 1 159 ? 50.722 16.014 -57.970 1.00 85.69 159 LYS A O 1
ATOM 1218 N N . PRO A 1 160 ? 50.929 13.839 -57.425 1.00 87.56 160 PRO A N 1
ATOM 1219 C CA . PRO A 1 160 ? 49.495 13.596 -57.410 1.00 87.56 160 PRO A CA 1
ATOM 1220 C C . PRO A 1 160 ? 48.869 14.259 -56.177 1.00 87.56 160 PRO A C 1
ATOM 1222 O O . PRO A 1 160 ? 49.224 13.945 -55.040 1.00 87.56 160 PRO A O 1
ATOM 1225 N N . VAL A 1 161 ? 47.920 15.168 -56.399 1.00 90.31 161 VAL A N 1
ATOM 1226 C CA . VAL A 1 161 ? 47.158 15.852 -55.342 1.00 90.31 161 VAL A CA 1
ATOM 1227 C C . VAL A 1 161 ? 45.701 15.414 -55.413 1.00 90.31 161 VAL A C 1
ATOM 1229 O O . VAL A 1 161 ? 45.109 15.427 -56.487 1.00 90.31 161 VAL A O 1
ATOM 1232 N N . VAL A 1 162 ? 45.109 15.024 -54.280 1.00 90.88 162 VAL A N 1
ATOM 1233 C CA . VAL A 1 162 ? 43.677 14.689 -54.200 1.00 90.88 162 VAL A CA 1
ATOM 1234 C C . VAL A 1 162 ? 42.870 15.973 -54.345 1.00 90.88 162 VAL A C 1
ATOM 1236 O O . VAL A 1 162 ? 42.903 16.812 -53.452 1.00 90.88 162 VAL A O 1
ATOM 1239 N N . VAL A 1 163 ? 42.144 16.112 -55.452 1.00 90.25 163 VAL A N 1
ATOM 1240 C CA . VAL A 1 163 ? 41.352 17.311 -55.771 1.00 90.25 163 VAL A CA 1
ATOM 1241 C C . VAL A 1 163 ? 39.854 17.113 -55.584 1.00 90.25 163 VAL A C 1
ATOM 1243 O O . VAL A 1 163 ? 39.119 18.096 -55.500 1.00 90.25 163 VAL A O 1
ATOM 1246 N N . ALA A 1 164 ? 39.394 15.859 -55.523 1.00 89.81 164 ALA A N 1
ATOM 1247 C CA . ALA A 1 164 ? 38.001 15.537 -55.250 1.00 89.81 164 ALA A CA 1
ATOM 1248 C C . ALA A 1 164 ? 37.863 14.394 -54.243 1.00 89.81 164 ALA A C 1
ATOM 1250 O O . ALA A 1 164 ? 38.595 13.404 -54.327 1.00 89.81 164 ALA A O 1
ATOM 1251 N N . ARG A 1 165 ? 36.897 14.512 -53.324 1.00 91.69 165 ARG A N 1
ATOM 1252 C CA . ARG A 1 165 ? 36.545 13.477 -52.339 1.00 91.69 165 ARG A CA 1
ATOM 1253 C C . ARG A 1 165 ? 35.049 13.176 -52.375 1.00 91.69 165 ARG A C 1
ATOM 1255 O O . ARG A 1 165 ? 34.223 14.077 -52.255 1.00 91.69 165 ARG A O 1
ATOM 1262 N N . GLY A 1 166 ? 34.704 11.901 -52.504 1.00 88.75 166 GLY A N 1
ATOM 1263 C CA . GLY A 1 166 ? 33.337 11.417 -52.363 1.00 88.75 166 GLY A CA 1
ATOM 1264 C C . GLY A 1 166 ? 32.841 11.577 -50.925 1.00 88.75 166 GLY A C 1
ATOM 1265 O O . GLY A 1 166 ? 33.627 11.632 -49.977 1.00 88.75 166 GLY A O 1
ATOM 1266 N N . LYS A 1 167 ? 31.522 11.623 -50.750 1.00 89.62 167 LYS A N 1
ATOM 1267 C CA . LYS A 1 167 ? 30.877 11.628 -49.433 1.00 89.62 167 LYS A CA 1
ATOM 1268 C C . LYS A 1 167 ? 30.570 10.193 -49.023 1.00 89.62 167 LYS A C 1
ATOM 1270 O O . LYS A 1 167 ? 29.869 9.488 -49.745 1.00 89.62 167 LYS A O 1
ATOM 1275 N N . LEU A 1 168 ? 31.089 9.753 -47.878 1.00 89.25 168 LEU A N 1
ATOM 1276 C CA . LEU A 1 168 ? 30.761 8.433 -47.335 1.00 89.25 168 LEU A CA 1
ATOM 1277 C C . LEU A 1 168 ? 29.286 8.380 -46.899 1.00 89.25 168 LEU A C 1
ATOM 1279 O O . LEU A 1 168 ? 28.776 9.386 -46.401 1.00 89.25 168 LEU A O 1
ATOM 1283 N N . PRO A 1 169 ? 28.603 7.233 -47.070 1.00 91.19 169 PRO A N 1
ATOM 1284 C CA . PRO A 1 169 ? 27.269 7.040 -46.514 1.00 91.19 169 PRO A CA 1
ATOM 1285 C C . PRO A 1 169 ? 27.324 7.037 -44.981 1.00 91.19 169 PRO A C 1
ATOM 1287 O O . PRO A 1 169 ? 28.297 6.566 -44.389 1.00 91.19 169 PRO A O 1
ATOM 1290 N N . GLN A 1 170 ? 26.258 7.516 -44.344 1.00 91.56 170 GLN A N 1
ATOM 1291 C CA . GLN A 1 170 ? 26.076 7.433 -42.897 1.00 91.56 170 GLN A CA 1
ATOM 1292 C C . GLN A 1 170 ? 24.908 6.499 -42.592 1.00 91.56 170 GLN A C 1
ATOM 1294 O O . GLN A 1 170 ? 23.771 6.791 -42.957 1.00 91.56 170 GLN A O 1
ATOM 1299 N N . ASP A 1 171 ? 25.183 5.379 -41.928 1.00 92.44 171 ASP A N 1
ATOM 1300 C CA . ASP A 1 171 ? 24.141 4.432 -41.531 1.00 92.44 171 ASP A CA 1
ATOM 1301 C C . ASP A 1 171 ? 23.194 5.047 -40.485 1.00 92.44 171 ASP A C 1
ATOM 1303 O O . ASP A 1 171 ? 23.595 5.848 -39.636 1.00 92.44 171 ASP A O 1
ATOM 1307 N N . GLY A 1 172 ? 21.924 4.655 -40.557 1.00 90.88 172 GLY A N 1
ATOM 1308 C CA . GLY A 1 172 ? 20.894 5.053 -39.607 1.00 90.88 172 GLY A CA 1
ATOM 1309 C C . GLY A 1 172 ? 21.043 4.355 -38.252 1.00 90.88 172 GLY A C 1
ATOM 1310 O O . GLY A 1 172 ? 21.594 3.258 -38.139 1.00 90.88 172 GLY A O 1
ATOM 1311 N N . VAL A 1 173 ? 20.517 4.981 -37.204 1.00 92.62 173 VAL A N 1
ATOM 1312 C CA . VAL A 1 173 ? 20.514 4.460 -35.834 1.00 92.62 173 VAL A CA 1
ATOM 1313 C C . VAL A 1 173 ? 19.307 3.539 -35.648 1.00 92.62 173 VAL A C 1
ATOM 1315 O O . VAL A 1 173 ? 18.196 3.855 -36.076 1.00 92.62 173 VAL A O 1
ATOM 1318 N N . ASN A 1 174 ? 19.515 2.381 -35.016 1.00 93.94 174 ASN A N 1
ATOM 1319 C CA . ASN A 1 174 ? 18.436 1.437 -34.711 1.00 93.94 174 ASN A CA 1
ATOM 1320 C C . ASN A 1 174 ? 17.455 2.020 -33.686 1.00 93.94 174 ASN A C 1
ATOM 1322 O O . ASN A 1 174 ? 17.860 2.745 -32.777 1.00 93.94 174 ASN A O 1
ATOM 1326 N N . ALA A 1 175 ? 16.187 1.622 -33.785 1.00 91.56 175 ALA A N 1
ATOM 1327 C CA . ALA A 1 175 ? 15.207 1.916 -32.750 1.00 91.56 175 ALA A CA 1
ATOM 1328 C C . ALA A 1 175 ? 15.598 1.224 -31.434 1.00 91.56 175 ALA A C 1
ATOM 1330 O O . ALA A 1 175 ? 16.107 0.097 -31.441 1.00 91.56 175 ALA A O 1
ATOM 1331 N N . ARG A 1 176 ? 15.331 1.875 -30.300 1.00 91.88 176 ARG A N 1
ATOM 1332 C CA . ARG A 1 176 ? 15.573 1.317 -28.960 1.00 91.88 176 ARG A CA 1
ATOM 1333 C C . ARG A 1 176 ? 14.423 1.640 -28.018 1.00 91.88 176 ARG A C 1
ATOM 1335 O O . ARG A 1 176 ? 13.701 2.607 -28.235 1.00 91.88 176 ARG A O 1
ATOM 1342 N N . ILE A 1 177 ? 14.269 0.827 -26.979 1.00 90.75 177 ILE A N 1
ATOM 1343 C CA . ILE A 1 177 ? 13.297 1.065 -25.912 1.00 90.75 177 ILE A CA 1
ATOM 1344 C C . ILE A 1 177 ? 14.049 1.615 -24.702 1.00 90.75 177 ILE A C 1
ATOM 1346 O O . ILE A 1 177 ? 14.978 0.972 -24.215 1.00 90.75 177 ILE A O 1
ATOM 1350 N N . GLU A 1 178 ? 13.656 2.792 -24.235 1.00 90.12 178 GLU A N 1
ATOM 1351 C CA . GLU A 1 178 ? 14.127 3.381 -22.985 1.00 90.12 178 GLU A CA 1
ATOM 1352 C C . GLU A 1 178 ? 13.108 3.086 -21.885 1.00 90.12 178 GLU A C 1
ATOM 1354 O O . GLU A 1 178 ? 11.917 3.356 -22.032 1.00 90.12 178 GLU A O 1
ATOM 1359 N N . TYR A 1 179 ? 13.559 2.458 -20.801 1.00 88.94 179 TYR A N 1
ATOM 1360 C CA . TYR A 1 179 ? 12.692 2.042 -19.701 1.00 88.94 179 TYR A CA 1
ATOM 1361 C C . TYR A 1 179 ? 12.600 3.139 -18.643 1.00 88.94 179 TYR A C 1
ATOM 1363 O O . TYR A 1 179 ? 13.621 3.680 -18.227 1.00 88.94 179 TYR A O 1
ATOM 1371 N N . ALA A 1 180 ? 11.389 3.408 -18.153 1.00 85.69 180 ALA A N 1
ATOM 1372 C CA . ALA A 1 180 ? 11.182 4.345 -17.048 1.00 85.69 180 ALA A CA 1
ATOM 1373 C C . ALA A 1 180 ? 11.633 3.771 -15.687 1.00 85.69 180 ALA A C 1
ATOM 1375 O O . ALA A 1 180 ? 11.807 4.515 -14.724 1.00 85.69 180 ALA A O 1
ATOM 1376 N N . PHE A 1 181 ? 11.841 2.450 -15.606 1.00 79.81 181 PHE A N 1
ATOM 1377 C CA . PHE A 1 181 ? 12.220 1.742 -14.384 1.00 79.81 181 PHE A CA 1
ATOM 1378 C C . PHE A 1 181 ? 13.585 1.077 -14.510 1.00 79.81 181 PHE A C 1
ATOM 1380 O O . PHE A 1 181 ? 13.897 0.425 -15.507 1.00 79.81 181 PHE A O 1
ATOM 1387 N N . ASP A 1 182 ? 14.358 1.166 -13.432 1.00 77.25 182 ASP A N 1
ATOM 1388 C CA . ASP A 1 182 ? 15.588 0.407 -13.259 1.00 77.25 182 ASP A CA 1
ATOM 1389 C C . ASP A 1 182 ? 15.312 -0.861 -12.436 1.00 77.25 182 ASP A C 1
ATOM 1391 O O . ASP A 1 182 ? 15.326 -0.860 -11.199 1.00 77.25 182 ASP A O 1
ATOM 1395 N N . PHE A 1 183 ? 15.060 -1.964 -13.144 1.00 72.44 183 PHE A N 1
ATOM 1396 C CA . PHE A 1 183 ? 14.843 -3.283 -12.546 1.00 72.44 183 PHE A CA 1
ATOM 1397 C C . PHE A 1 183 ? 16.110 -3.873 -11.887 1.00 72.44 183 PHE A C 1
ATOM 1399 O O . PHE A 1 183 ? 16.026 -4.889 -11.206 1.00 72.44 183 PHE A O 1
ATOM 1406 N N . SER A 1 184 ? 17.294 -3.256 -12.024 1.00 70.62 184 SER A N 1
ATOM 1407 C CA . SER A 1 184 ? 18.532 -3.745 -11.381 1.00 70.62 184 SER A CA 1
ATOM 1408 C C . SER A 1 184 ? 18.595 -3.484 -9.864 1.00 70.62 184 SER A C 1
ATOM 1410 O O . SER A 1 184 ? 19.505 -3.954 -9.162 1.00 70.62 184 SER A O 1
ATOM 1412 N N . LYS A 1 185 ? 17.631 -2.713 -9.347 1.00 68.50 185 LYS A N 1
ATOM 1413 C CA . LYS A 1 185 ? 17.517 -2.322 -7.936 1.00 68.50 185 LYS A CA 1
ATOM 1414 C C . LYS A 1 185 ? 16.547 -3.190 -7.126 1.00 68.50 185 LYS A C 1
ATOM 1416 O O . LYS A 1 185 ? 16.439 -2.990 -5.920 1.00 68.50 185 LYS A O 1
ATOM 1421 N N . THR A 1 186 ? 15.873 -4.153 -7.753 1.00 75.75 186 THR A N 1
ATOM 1422 C CA . THR A 1 186 ? 14.937 -5.057 -7.067 1.00 75.75 186 THR A CA 1
ATOM 1423 C C . THR A 1 186 ? 15.648 -5.891 -5.999 1.00 75.75 186 THR A C 1
ATOM 1425 O O . THR A 1 186 ? 16.727 -6.428 -6.248 1.00 75.75 186 THR A O 1
ATOM 1428 N N . GLY A 1 187 ? 15.042 -6.017 -4.815 1.00 68.44 187 GLY A N 1
ATOM 1429 C CA . GLY A 1 187 ? 15.576 -6.809 -3.701 1.00 68.44 187 GLY A CA 1
ATOM 1430 C C . GLY A 1 187 ? 16.683 -6.115 -2.904 1.00 68.44 187 GLY A C 1
ATOM 1431 O O . GLY A 1 187 ? 17.298 -6.742 -2.043 1.00 68.44 187 GLY A O 1
ATOM 1432 N N . LYS A 1 188 ? 16.964 -4.834 -3.181 1.00 72.56 188 LYS A N 1
ATOM 1433 C CA . LYS A 1 188 ? 17.920 -4.026 -2.415 1.00 72.56 188 LYS A CA 1
ATOM 1434 C C . LYS A 1 188 ? 17.172 -3.092 -1.460 1.00 72.56 188 LYS A C 1
ATOM 1436 O O . LYS A 1 188 ? 16.181 -2.490 -1.890 1.00 72.56 188 LYS A O 1
ATOM 1441 N N . PRO A 1 189 ? 17.660 -2.926 -0.214 1.00 75.31 189 PRO A N 1
ATOM 1442 C CA . PRO A 1 189 ? 17.113 -1.955 0.723 1.00 75.31 189 PRO A CA 1
ATOM 1443 C C . PRO A 1 189 ? 16.983 -0.573 0.094 1.00 75.31 189 PRO A C 1
ATOM 1445 O O . PRO A 1 189 ? 17.867 -0.119 -0.638 1.00 75.31 189 PRO A O 1
ATOM 1448 N N . ARG A 1 190 ? 15.870 0.094 0.375 1.00 71.62 190 ARG A N 1
ATOM 1449 C CA . ARG A 1 190 ? 15.594 1.423 -0.147 1.00 71.62 190 ARG A CA 1
ATOM 1450 C C . ARG A 1 190 ? 16.430 2.467 0.584 1.00 71.62 190 ARG A C 1
ATOM 1452 O O . ARG A 1 190 ? 16.369 2.581 1.807 1.00 71.62 190 ARG A O 1
ATOM 1459 N N . GLU A 1 191 ? 17.178 3.249 -0.186 1.00 74.69 191 GLU A N 1
ATOM 1460 C CA . GLU A 1 191 ? 17.822 4.473 0.288 1.00 74.69 191 GLU A CA 1
ATOM 1461 C C . GLU A 1 191 ? 16.800 5.619 0.273 1.00 74.69 191 GLU A C 1
ATOM 1463 O O . GLU A 1 191 ? 16.136 5.878 -0.735 1.00 74.69 191 GLU A O 1
ATOM 1468 N N . GLU A 1 192 ? 16.635 6.278 1.414 1.00 75.25 192 GLU A N 1
ATOM 1469 C CA . GLU A 1 192 ? 15.807 7.466 1.579 1.00 75.25 192 GLU A CA 1
ATOM 1470 C C . GLU A 1 192 ? 16.548 8.721 1.089 1.00 75.25 192 GLU A C 1
ATOM 1472 O O . GLU A 1 192 ? 17.769 8.735 0.925 1.00 75.25 192 GLU A O 1
ATOM 1477 N N . ALA A 1 193 ? 15.805 9.807 0.851 1.00 72.38 193 ALA A N 1
ATOM 1478 C CA . ALA A 1 193 ? 16.354 11.056 0.313 1.00 72.38 193 ALA A CA 1
ATOM 1479 C C . ALA A 1 193 ? 17.405 11.724 1.227 1.00 72.38 193 ALA A C 1
ATOM 1481 O O . ALA A 1 193 ? 18.171 12.566 0.765 1.00 72.38 193 ALA A O 1
ATOM 1482 N N . ASP A 1 194 ? 17.443 11.358 2.510 1.00 73.19 194 ASP A N 1
ATOM 1483 C CA . ASP A 1 194 ? 18.406 11.830 3.509 1.00 73.19 194 ASP A CA 1
ATOM 1484 C C . ASP A 1 194 ? 19.625 10.895 3.677 1.00 73.19 194 ASP A C 1
ATOM 1486 O O . ASP A 1 194 ? 20.478 11.139 4.532 1.00 73.19 194 ASP A O 1
ATOM 1490 N N . GLY A 1 195 ? 19.719 9.834 2.865 1.00 72.38 195 GLY A N 1
ATOM 1491 C CA . GLY A 1 195 ? 20.787 8.835 2.909 1.00 72.38 195 GLY A CA 1
ATOM 1492 C C . GLY A 1 195 ? 20.579 7.716 3.936 1.00 72.38 195 GLY A C 1
ATOM 1493 O O . GLY A 1 195 ? 21.469 6.880 4.104 1.00 72.38 195 GLY A O 1
ATOM 1494 N N . ARG A 1 196 ? 19.437 7.664 4.637 1.00 72.88 196 ARG A N 1
ATOM 1495 C CA . ARG A 1 196 ? 19.101 6.535 5.517 1.00 72.88 196 ARG A CA 1
ATOM 1496 C C . ARG A 1 196 ? 18.662 5.324 4.707 1.00 72.88 196 ARG A C 1
ATOM 1498 O O . ARG A 1 196 ? 17.977 5.446 3.700 1.00 72.88 196 ARG A O 1
ATOM 1505 N N . VAL A 1 197 ? 19.038 4.137 5.170 1.00 71.62 197 VAL A N 1
ATOM 1506 C CA . VAL A 1 197 ? 18.689 2.873 4.513 1.00 71.62 197 VAL A CA 1
ATOM 1507 C C . VAL A 1 197 ? 17.556 2.204 5.277 1.00 71.62 197 VAL A C 1
ATOM 1509 O O . VAL A 1 197 ? 17.709 1.859 6.451 1.00 71.62 197 VAL A O 1
ATOM 1512 N N . ASN A 1 198 ? 16.424 1.994 4.609 1.00 70.81 198 ASN A N 1
ATOM 1513 C CA . ASN A 1 198 ? 15.297 1.263 5.162 1.00 70.81 198 ASN A CA 1
ATOM 1514 C C . ASN A 1 198 ? 15.410 -0.227 4.807 1.00 70.81 198 ASN 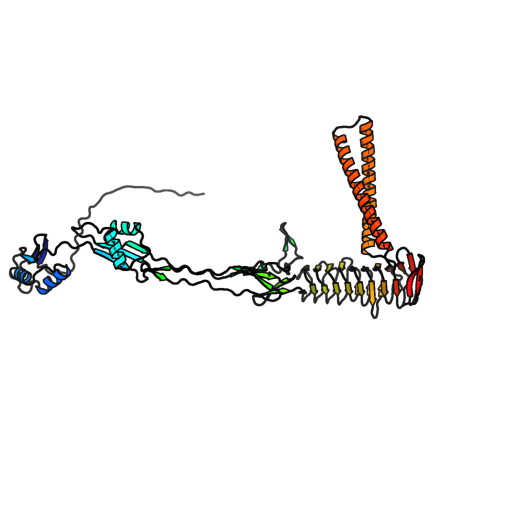A C 1
ATOM 1516 O O . ASN A 1 198 ? 15.052 -0.657 3.713 1.00 70.81 198 ASN A O 1
ATOM 1520 N N . PHE A 1 199 ? 15.890 -1.030 5.758 1.00 69.81 199 PHE A N 1
ATOM 1521 C CA . PHE A 1 199 ? 16.034 -2.483 5.601 1.00 69.81 199 PHE A CA 1
ATOM 1522 C C . PHE A 1 199 ? 14.699 -3.240 5.553 1.00 69.81 199 PHE A C 1
ATOM 1524 O O . PHE A 1 199 ? 14.688 -4.419 5.212 1.00 69.81 199 PHE A O 1
ATOM 1531 N N . PHE A 1 200 ? 13.584 -2.582 5.884 1.00 66.81 200 PHE A N 1
ATOM 1532 C CA . PHE A 1 200 ? 12.253 -3.166 5.763 1.00 66.81 200 PHE A CA 1
ATOM 1533 C C . PHE A 1 200 ? 11.629 -2.932 4.382 1.00 66.81 200 PHE A C 1
ATOM 1535 O O . PHE A 1 200 ? 10.625 -3.565 4.102 1.00 66.81 200 PHE A O 1
ATOM 1542 N N . ASP A 1 201 ? 12.170 -2.066 3.520 1.00 72.94 201 ASP A N 1
ATOM 1543 C CA . ASP A 1 201 ? 11.653 -1.841 2.160 1.00 72.94 201 ASP A CA 1
ATOM 1544 C C . ASP A 1 201 ? 12.706 -2.289 1.136 1.00 72.94 201 ASP A C 1
ATOM 1546 O O . ASP A 1 201 ? 13.732 -1.635 0.959 1.00 72.94 201 ASP A O 1
ATOM 1550 N N . LEU A 1 202 ? 12.472 -3.429 0.481 1.00 72.94 202 LEU A N 1
ATOM 1551 C CA . LEU A 1 202 ? 13.427 -4.068 -0.435 1.00 72.94 202 LEU A CA 1
ATOM 1552 C C . LEU A 1 202 ? 13.185 -3.732 -1.921 1.00 72.94 202 LEU A C 1
ATOM 1554 O O . LEU A 1 202 ? 13.695 -4.436 -2.795 1.00 72.94 202 LEU A O 1
ATOM 1558 N N . ASN A 1 203 ? 12.390 -2.700 -2.246 1.00 71.69 203 ASN A N 1
ATOM 1559 C CA . ASN A 1 203 ? 12.026 -2.350 -3.633 1.00 71.69 203 ASN A CA 1
ATOM 1560 C C . ASN A 1 203 ? 11.522 -3.559 -4.457 1.00 71.69 203 ASN A C 1
ATOM 1562 O O . ASN A 1 203 ? 11.823 -3.693 -5.645 1.00 71.69 203 ASN A O 1
ATOM 1566 N N . LEU A 1 204 ? 10.779 -4.479 -3.831 1.00 74.06 204 LEU A N 1
ATOM 1567 C CA . LEU A 1 204 ? 10.239 -5.667 -4.512 1.00 74.06 204 LEU A CA 1
ATOM 1568 C C . LEU A 1 204 ? 9.104 -5.327 -5.486 1.00 74.06 204 LEU A C 1
ATOM 1570 O O . LEU A 1 204 ? 8.770 -6.119 -6.369 1.00 74.06 204 LEU A O 1
ATOM 1574 N N . VAL A 1 205 ? 8.487 -4.159 -5.311 1.00 81.50 205 VAL A N 1
ATOM 1575 C CA . VAL A 1 205 ? 7.256 -3.782 -5.997 1.00 81.50 205 VAL A CA 1
ATOM 1576 C C . VAL A 1 205 ? 7.427 -2.428 -6.671 1.00 81.50 205 VAL A C 1
ATOM 1578 O O . VAL A 1 205 ? 7.561 -1.400 -6.012 1.00 81.50 205 VAL A O 1
ATOM 1581 N N . TYR A 1 206 ? 7.371 -2.427 -8.000 1.00 87.38 206 TYR A N 1
ATOM 1582 C CA . TYR A 1 206 ? 7.297 -1.208 -8.800 1.00 87.38 206 TYR A CA 1
ATOM 1583 C C . TYR A 1 206 ? 5.827 -0.867 -9.025 1.00 87.38 206 TYR A C 1
ATOM 1585 O O . TYR A 1 206 ? 5.177 -1.420 -9.913 1.00 87.38 206 TYR A O 1
ATOM 1593 N N . ASN A 1 207 ? 5.300 -0.005 -8.160 1.00 90.88 207 ASN A N 1
ATOM 1594 C CA . ASN A 1 207 ? 3.931 0.487 -8.251 1.00 90.88 207 ASN A CA 1
ATOM 1595 C C . ASN A 1 207 ? 3.790 1.470 -9.416 1.00 90.88 207 ASN A C 1
ATOM 1597 O O . ASN A 1 207 ? 4.595 2.390 -9.541 1.00 90.88 207 ASN A O 1
ATOM 1601 N N . VAL A 1 208 ? 2.742 1.292 -10.214 1.00 93.19 208 VAL A N 1
ATOM 1602 C CA . VAL A 1 208 ? 2.331 2.206 -11.284 1.00 93.19 208 VAL A CA 1
ATOM 1603 C C . VAL A 1 208 ? 0.838 2.481 -11.179 1.00 93.19 208 VAL A C 1
ATOM 1605 O O . VAL A 1 208 ? 0.070 1.613 -10.754 1.00 93.19 208 VAL A O 1
ATOM 1608 N N . ARG A 1 209 ? 0.431 3.687 -11.555 1.00 94.88 209 ARG A N 1
ATOM 1609 C CA . ARG A 1 209 ? -0.964 4.068 -11.772 1.00 94.88 209 ARG A CA 1
ATOM 1610 C C . ARG A 1 209 ? -1.330 3.896 -13.240 1.00 94.88 209 ARG A C 1
ATOM 1612 O O . ARG A 1 209 ? -0.460 3.897 -14.111 1.00 94.88 209 ARG A O 1
ATOM 1619 N N . ALA A 1 210 ? -2.622 3.779 -13.521 1.00 94.44 210 ALA A N 1
ATOM 1620 C CA . ALA A 1 210 ? -3.133 3.929 -14.874 1.00 94.44 210 ALA A CA 1
ATOM 1621 C C . ALA A 1 210 ? -2.592 5.232 -15.484 1.00 94.44 210 ALA A C 1
ATOM 1623 O O . ALA A 1 210 ? -2.521 6.252 -14.801 1.00 94.44 210 ALA A O 1
ATOM 1624 N N . GLU A 1 211 ? -2.225 5.180 -16.764 1.00 94.81 211 GLU A N 1
ATOM 1625 C CA . GLU A 1 211 ? -1.587 6.256 -17.536 1.00 94.81 211 GLU A CA 1
ATOM 1626 C C . GLU A 1 211 ? -0.095 6.506 -17.283 1.00 94.81 211 GLU A C 1
ATOM 1628 O O . GLU A 1 211 ? 0.525 7.224 -18.074 1.00 94.81 211 GLU A O 1
ATOM 1633 N N . ASP A 1 212 ? 0.519 5.881 -16.274 1.00 94.44 212 ASP A N 1
ATOM 1634 C CA . ASP A 1 212 ? 1.956 6.038 -16.040 1.00 94.44 212 ASP A CA 1
ATOM 1635 C C . ASP A 1 212 ? 2.780 5.482 -17.207 1.00 94.44 212 ASP A C 1
ATOM 1637 O O . ASP A 1 212 ? 2.491 4.418 -17.768 1.00 94.44 212 ASP A O 1
ATOM 1641 N N . VAL A 1 213 ? 3.845 6.206 -17.560 1.00 93.56 213 VAL A N 1
ATOM 1642 C CA . VAL A 1 213 ? 4.777 5.813 -18.621 1.00 93.56 213 VAL A CA 1
ATOM 1643 C C . VAL A 1 213 ? 5.661 4.674 -18.126 1.00 93.56 213 VAL A C 1
ATOM 1645 O O . VAL A 1 213 ? 6.359 4.798 -17.123 1.00 93.56 213 VAL A O 1
ATOM 1648 N N . LEU A 1 214 ? 5.662 3.567 -18.867 1.00 92.88 214 LEU A N 1
ATOM 1649 C CA . LEU A 1 214 ? 6.483 2.395 -18.572 1.00 92.88 214 LEU A CA 1
ATOM 1650 C C . LEU A 1 214 ? 7.782 2.382 -19.373 1.00 92.88 214 LEU A C 1
ATOM 1652 O O . LEU A 1 214 ? 8.835 1.976 -18.875 1.00 92.88 214 LEU A O 1
ATOM 1656 N N . ALA A 1 215 ? 7.694 2.808 -20.630 1.00 92.38 215 ALA A N 1
ATOM 1657 C CA . ALA A 1 215 ? 8.817 2.874 -21.544 1.00 92.38 215 ALA A CA 1
ATOM 1658 C C . ALA A 1 215 ? 8.525 3.817 -22.713 1.00 92.38 215 ALA A C 1
ATOM 1660 O O . ALA A 1 215 ? 7.367 4.084 -23.035 1.00 92.38 215 ALA A O 1
ATOM 1661 N N . GLU A 1 216 ? 9.579 4.250 -23.389 1.00 93.00 216 GLU A N 1
ATOM 1662 C CA . GLU A 1 216 ? 9.521 5.049 -24.607 1.00 93.00 216 GLU A CA 1
ATOM 1663 C C . GLU A 1 216 ? 10.288 4.347 -25.729 1.00 93.00 216 GLU A C 1
ATOM 1665 O O . GLU A 1 216 ? 11.416 3.885 -25.547 1.00 93.00 216 GLU A O 1
ATOM 1670 N N . LYS A 1 217 ? 9.677 4.248 -26.912 1.00 92.94 217 LYS A N 1
ATOM 1671 C CA . LYS A 1 217 ? 10.360 3.793 -28.122 1.00 92.94 217 LYS A CA 1
ATOM 1672 C C . LYS A 1 217 ? 10.991 4.979 -28.837 1.00 92.94 217 LYS A C 1
ATOM 1674 O O . LYS A 1 217 ? 10.308 5.741 -29.514 1.00 92.94 217 LYS A O 1
ATOM 1679 N N . ILE A 1 218 ? 12.317 5.034 -28.799 1.00 92.44 218 ILE A N 1
ATOM 1680 C CA . ILE A 1 218 ? 13.099 5.929 -29.646 1.00 92.44 218 ILE A CA 1
ATOM 1681 C C . ILE A 1 218 ? 13.109 5.348 -31.061 1.00 92.44 218 ILE A C 1
ATOM 1683 O O . ILE A 1 218 ? 13.576 4.225 -31.282 1.00 92.44 218 ILE A O 1
ATOM 1687 N N . ALA A 1 219 ? 12.546 6.094 -32.012 1.00 90.62 219 ALA A N 1
ATOM 1688 C CA . ALA A 1 219 ? 12.418 5.670 -33.401 1.00 90.62 219 ALA A CA 1
ATOM 1689 C C . ALA A 1 219 ? 13.785 5.488 -34.080 1.00 90.62 219 ALA A C 1
ATOM 1691 O O . ALA A 1 219 ? 14.768 6.150 -33.748 1.00 90.62 219 ALA A O 1
ATOM 1692 N N . LYS A 1 220 ? 13.832 4.589 -35.068 1.00 92.50 220 LYS A N 1
ATOM 1693 C CA . LYS A 1 220 ? 15.000 4.440 -35.942 1.00 92.50 220 LYS A CA 1
ATOM 1694 C C . LYS A 1 220 ? 15.200 5.692 -36.797 1.00 92.50 220 LYS A C 1
ATOM 1696 O O . LYS A 1 220 ? 14.226 6.358 -37.148 1.00 92.50 220 LYS A O 1
ATOM 1701 N N . THR A 1 221 ? 16.437 5.953 -37.204 1.00 92.06 221 THR A N 1
ATOM 1702 C CA . THR A 1 221 ? 16.733 6.973 -38.218 1.00 92.06 221 THR A CA 1
ATOM 1703 C C . THR A 1 221 ? 17.054 6.329 -39.562 1.00 92.06 221 THR A C 1
ATOM 1705 O O . THR A 1 221 ? 17.562 5.203 -39.636 1.00 92.06 221 THR A O 1
ATOM 1708 N N . ASP A 1 222 ? 16.739 7.042 -40.639 1.00 90.12 222 ASP A N 1
ATOM 1709 C CA . ASP A 1 222 ? 17.172 6.655 -41.976 1.00 90.12 222 ASP A CA 1
ATOM 1710 C C . ASP A 1 222 ? 18.671 6.924 -42.143 1.00 90.12 222 ASP A C 1
ATOM 1712 O O . ASP A 1 222 ? 19.238 7.826 -41.521 1.00 90.12 222 ASP A O 1
ATOM 1716 N N . GLY A 1 223 ? 19.322 6.107 -42.969 1.00 89.50 223 GLY A N 1
ATOM 1717 C CA . GLY A 1 223 ? 20.703 6.355 -43.362 1.00 89.50 223 GLY A CA 1
ATOM 1718 C C . GLY A 1 223 ? 20.774 7.489 -44.383 1.00 89.50 223 GLY A C 1
ATOM 1719 O O . GLY A 1 223 ? 19.883 7.633 -45.219 1.00 89.50 223 GLY A O 1
ATOM 1720 N N . ILE A 1 224 ? 21.846 8.275 -44.345 1.00 91.12 224 ILE A N 1
ATOM 1721 C CA . ILE A 1 224 ? 22.105 9.351 -45.304 1.00 91.12 224 ILE A CA 1
ATOM 1722 C C . ILE A 1 224 ? 22.981 8.783 -46.429 1.00 91.12 224 ILE A C 1
ATOM 1724 O O . ILE A 1 224 ? 24.124 8.397 -46.157 1.00 91.12 224 ILE A O 1
ATOM 1728 N N . PRO A 1 225 ? 22.485 8.706 -47.681 1.00 90.25 225 PRO A N 1
ATOM 1729 C CA . PRO A 1 225 ? 23.269 8.198 -48.800 1.00 90.25 225 PRO A CA 1
ATOM 1730 C C . PRO A 1 225 ? 24.542 9.015 -49.031 1.00 90.25 225 PRO A C 1
ATOM 1732 O O . PRO A 1 225 ? 24.539 10.245 -48.953 1.00 90.25 225 PRO A O 1
ATOM 1735 N N . GLY A 1 226 ? 25.622 8.312 -49.356 1.00 90.38 226 GLY A N 1
ATOM 1736 C CA . GLY A 1 226 ? 26.866 8.912 -49.820 1.00 90.38 226 GLY A CA 1
ATOM 1737 C C . GLY A 1 226 ? 26.875 9.096 -51.336 1.00 90.38 226 GLY A C 1
ATOM 1738 O O . GLY A 1 226 ? 25.950 8.685 -52.040 1.00 90.38 226 GLY A O 1
ATOM 1739 N N . CYS A 1 227 ? 27.957 9.657 -51.862 1.00 91.06 227 CYS A N 1
ATOM 1740 C CA . CYS A 1 227 ? 28.213 9.706 -53.298 1.00 91.06 227 CYS A CA 1
ATOM 1741 C C . CYS A 1 227 ? 29.707 9.574 -53.594 1.00 91.06 227 CYS A C 1
ATOM 1743 O O . CYS A 1 227 ? 30.553 10.100 -52.870 1.00 91.06 227 CYS A O 1
ATOM 1745 N N . THR A 1 228 ? 30.043 8.877 -54.674 1.00 91.62 228 THR A N 1
ATOM 1746 C CA . THR A 1 228 ? 31.409 8.853 -55.211 1.00 91.62 228 THR A CA 1
ATOM 1747 C C . THR A 1 228 ? 31.764 10.202 -55.847 1.00 91.62 228 THR A C 1
ATOM 1749 O O . THR A 1 228 ? 30.897 11.047 -56.088 1.00 91.62 228 THR A O 1
ATOM 1752 N N . VAL A 1 229 ? 33.037 10.405 -56.204 1.00 90.19 229 VAL A N 1
ATOM 1753 C CA . VAL A 1 229 ? 33.463 11.602 -56.964 1.00 90.19 229 VAL A CA 1
ATOM 1754 C C . VAL A 1 229 ? 32.831 11.665 -58.364 1.00 90.19 229 VAL A C 1
ATOM 1756 O O . VAL A 1 229 ? 32.677 12.745 -58.934 1.00 90.19 229 VAL A O 1
ATOM 1759 N N . THR A 1 230 ? 32.403 10.511 -58.892 1.00 87.06 230 THR A N 1
ATOM 1760 C CA . THR A 1 230 ? 31.656 10.372 -60.153 1.00 87.06 230 THR A CA 1
ATOM 1761 C C . THR A 1 230 ? 30.149 10.592 -60.006 1.00 87.06 230 THR A C 1
ATOM 1763 O O . THR A 1 230 ? 29.425 10.532 -60.992 1.00 87.06 230 THR A O 1
ATOM 1766 N N . GLY A 1 231 ? 29.672 10.853 -58.783 1.00 83.38 231 GLY A N 1
ATOM 1767 C CA . GLY A 1 231 ? 28.261 11.058 -58.452 1.00 83.38 231 GLY A CA 1
ATOM 1768 C C . GLY A 1 231 ? 27.406 9.791 -58.441 1.00 83.38 231 GLY A C 1
ATOM 1769 O O . GLY A 1 231 ? 26.184 9.898 -58.358 1.00 83.38 231 GLY A O 1
ATOM 1770 N N . ASP A 1 232 ? 28.025 8.607 -58.460 1.00 87.44 232 ASP A N 1
ATOM 1771 C CA . ASP A 1 232 ? 27.319 7.349 -58.224 1.00 87.44 232 ASP A CA 1
ATOM 1772 C C . ASP A 1 232 ? 26.861 7.320 -56.747 1.00 87.44 232 ASP A C 1
ATOM 1774 O O . ASP A 1 232 ? 27.689 7.528 -55.847 1.00 87.44 232 ASP A O 1
ATOM 1778 N N . PRO A 1 233 ? 25.567 7.092 -56.453 1.00 87.19 233 PRO A N 1
ATOM 1779 C CA . PRO A 1 233 ? 25.076 7.068 -55.081 1.00 87.19 233 PRO A CA 1
ATOM 1780 C C . PRO A 1 233 ? 25.585 5.828 -54.337 1.00 87.19 233 PRO A C 1
ATOM 1782 O O . PRO A 1 233 ? 25.531 4.709 -54.848 1.00 87.19 233 PRO A O 1
ATOM 1785 N N . ILE A 1 234 ? 26.027 6.017 -53.094 1.00 88.94 234 ILE A N 1
ATOM 1786 C CA . ILE A 1 234 ? 26.413 4.931 -52.189 1.00 88.94 234 ILE A CA 1
ATOM 1787 C C . ILE A 1 234 ? 25.281 4.748 -51.183 1.00 88.94 234 ILE A C 1
ATOM 1789 O O . ILE A 1 234 ? 24.993 5.644 -50.389 1.00 88.94 234 ILE A O 1
ATOM 1793 N N . GLN A 1 235 ? 24.621 3.591 -51.228 1.00 88.94 235 GLN A N 1
ATOM 1794 C CA . GLN A 1 235 ? 23.492 3.308 -50.346 1.00 88.94 235 GLN A CA 1
ATOM 1795 C C . GLN A 1 235 ? 23.942 3.228 -48.883 1.00 88.94 235 GLN A C 1
ATOM 1797 O O . GLN A 1 235 ? 24.856 2.475 -48.547 1.00 88.94 235 GLN A O 1
ATOM 1802 N N . ALA A 1 236 ? 23.265 3.982 -48.020 1.00 90.06 236 ALA A N 1
ATOM 1803 C CA . ALA A 1 236 ? 23.359 3.831 -46.575 1.00 90.06 236 ALA A CA 1
ATOM 1804 C C . ALA A 1 236 ? 22.349 2.788 -46.085 1.00 90.06 236 ALA A C 1
ATOM 1806 O O . ALA A 1 236 ? 21.281 2.614 -46.680 1.00 90.06 236 ALA A O 1
ATOM 1807 N N . LYS A 1 237 ? 22.660 2.106 -44.981 1.00 90.38 237 LYS A N 1
ATOM 1808 C CA . LYS A 1 237 ? 21.705 1.197 -44.342 1.00 90.38 237 LYS A CA 1
ATOM 1809 C C . LYS A 1 237 ? 20.800 1.995 -43.411 1.00 90.38 237 LYS A C 1
ATOM 1811 O O . LYS A 1 237 ? 21.281 2.725 -42.550 1.00 90.38 237 LYS A O 1
ATOM 1816 N N . GLY A 1 238 ? 19.487 1.839 -43.559 1.00 91.12 238 GLY A N 1
ATOM 1817 C CA . GLY A 1 238 ? 18.532 2.361 -42.581 1.00 91.12 238 GLY A CA 1
ATOM 1818 C C . GLY A 1 238 ? 18.630 1.614 -41.249 1.00 91.12 238 GLY A C 1
ATOM 1819 O O . GLY A 1 238 ? 18.978 0.428 -41.220 1.00 91.12 238 GLY A O 1
ATOM 1820 N N . GLY A 1 239 ? 18.289 2.292 -40.151 1.00 90.75 239 GLY A N 1
ATOM 1821 C CA . GLY A 1 239 ? 18.198 1.655 -38.842 1.00 90.75 239 GLY A CA 1
ATOM 1822 C C . GLY A 1 239 ? 17.177 0.509 -38.828 1.00 90.75 239 GLY A C 1
ATOM 1823 O O . GLY A 1 239 ? 16.184 0.501 -39.565 1.00 90.75 239 GLY A O 1
ATOM 1824 N N . ARG A 1 240 ? 17.404 -0.489 -37.974 1.00 91.38 240 ARG A N 1
ATOM 1825 C CA . ARG A 1 240 ? 16.446 -1.577 -37.726 1.00 91.38 240 ARG A CA 1
ATOM 1826 C C . ARG A 1 240 ? 15.392 -1.125 -36.727 1.00 91.38 240 ARG A C 1
ATOM 1828 O O . ARG A 1 240 ? 15.706 -0.411 -35.778 1.00 91.38 240 ARG A O 1
ATOM 1835 N N . ASP A 1 241 ? 14.152 -1.551 -36.945 1.00 91.56 241 ASP A N 1
ATOM 1836 C CA . ASP A 1 241 ? 13.062 -1.264 -36.017 1.00 91.56 241 ASP A CA 1
ATOM 1837 C C . ASP A 1 241 ? 12.945 -2.343 -34.925 1.00 91.56 241 ASP A C 1
ATOM 1839 O O . ASP A 1 241 ? 13.365 -3.485 -35.127 1.00 91.56 241 ASP A O 1
ATOM 1843 N N . VAL A 1 242 ? 12.366 -1.980 -33.780 1.00 89.25 242 VAL A N 1
ATOM 1844 C CA . VAL A 1 242 ? 12.107 -2.871 -32.637 1.00 89.25 242 VAL A CA 1
ATOM 1845 C C . VAL A 1 242 ? 10.606 -2.868 -32.320 1.00 89.25 242 VAL A C 1
ATOM 1847 O O . VAL A 1 242 ? 10.000 -1.792 -32.233 1.00 89.25 242 VAL A O 1
ATOM 1850 N N . PRO A 1 243 ? 9.968 -4.044 -32.161 1.00 89.12 243 PRO A N 1
ATOM 1851 C CA . PRO A 1 243 ? 8.561 -4.117 -31.782 1.00 89.12 243 PRO A CA 1
ATOM 1852 C C . PRO A 1 243 ? 8.351 -3.602 -30.354 1.00 89.12 243 PRO A C 1
ATOM 1854 O O . PRO A 1 243 ? 9.198 -3.789 -29.482 1.00 89.12 243 PRO A O 1
ATOM 1857 N N . LEU A 1 244 ? 7.197 -2.978 -30.104 1.00 88.69 244 LEU A N 1
ATOM 1858 C CA . LEU A 1 244 ? 6.845 -2.499 -28.768 1.00 88.69 244 LEU A CA 1
ATOM 1859 C C . LEU A 1 244 ? 6.609 -3.696 -27.823 1.00 88.69 244 LEU A C 1
ATOM 1861 O O . LEU A 1 244 ? 5.836 -4.595 -28.175 1.00 88.69 244 LEU A O 1
ATOM 1865 N N . PRO A 1 245 ? 7.226 -3.721 -26.627 1.00 88.94 245 PRO A N 1
ATOM 1866 C CA . PRO A 1 245 ? 7.097 -4.815 -25.662 1.00 88.94 245 PRO A CA 1
ATOM 1867 C C . PRO A 1 245 ? 5.750 -4.791 -24.910 1.00 88.94 245 PRO A C 1
ATOM 1869 O O . PRO A 1 245 ? 5.699 -4.673 -23.687 1.00 88.94 245 PRO A O 1
ATOM 1872 N N . LEU A 1 246 ? 4.638 -4.910 -25.639 1.00 92.12 246 LEU A N 1
ATOM 1873 C CA . LEU A 1 246 ? 3.277 -4.881 -25.093 1.00 92.12 246 LEU A CA 1
ATOM 1874 C C . LEU A 1 246 ? 2.874 -6.242 -24.512 1.00 92.12 246 LEU A C 1
ATOM 1876 O O . LEU A 1 246 ? 2.818 -7.246 -25.233 1.00 92.12 246 LEU A O 1
ATOM 1880 N N . GLY A 1 247 ? 2.572 -6.267 -23.217 1.00 93.69 247 GLY A N 1
ATOM 1881 C CA . GLY A 1 247 ? 1.974 -7.403 -22.517 1.00 93.69 247 GLY A CA 1
ATOM 1882 C C . GLY A 1 247 ? 0.573 -7.083 -21.991 1.00 93.69 247 GLY A C 1
ATOM 1883 O O . GLY A 1 247 ? -0.195 -6.359 -22.621 1.00 93.69 247 GLY A O 1
ATOM 1884 N N . LYS A 1 248 ? 0.195 -7.681 -20.856 1.00 94.88 248 LYS A N 1
ATOM 1885 C CA . LYS A 1 248 ? -1.154 -7.525 -20.276 1.00 94.88 248 LYS A CA 1
ATOM 1886 C C . LYS A 1 248 ? -1.283 -6.188 -19.548 1.00 94.88 248 LYS A C 1
ATOM 1888 O O . LYS A 1 248 ? -0.395 -5.837 -18.778 1.00 94.88 248 LYS A O 1
ATOM 1893 N N . ASN A 1 249 ? -2.422 -5.517 -19.726 1.00 96.12 249 ASN A N 1
ATOM 1894 C CA . ASN A 1 249 ? -2.747 -4.229 -19.097 1.00 96.12 249 ASN A CA 1
ATOM 1895 C C . ASN A 1 249 ? -1.721 -3.121 -19.397 1.00 96.12 249 ASN A C 1
ATOM 1897 O O . ASN A 1 249 ? -1.480 -2.239 -18.577 1.00 96.12 249 ASN A O 1
ATOM 1901 N N . VAL A 1 250 ? -1.116 -3.186 -20.582 1.00 95.88 250 VAL A N 1
ATOM 1902 C CA . VAL A 1 250 ? -0.196 -2.184 -21.118 1.00 95.88 250 VAL A CA 1
ATOM 1903 C C . VAL A 1 250 ? -0.641 -1.871 -22.532 1.00 95.88 250 VAL A C 1
ATOM 1905 O O . VAL A 1 250 ? -0.977 -2.783 -23.290 1.00 95.88 250 VAL A O 1
ATOM 1908 N N . TYR A 1 251 ? -0.635 -0.597 -22.895 1.00 95.06 251 TYR A N 1
ATOM 1909 C CA . TYR A 1 251 ? -1.000 -0.165 -24.235 1.00 95.06 251 TYR A CA 1
ATOM 1910 C C . TYR A 1 251 ? 0.025 0.831 -24.783 1.00 95.06 251 TYR A C 1
ATOM 1912 O O . TYR A 1 251 ? 0.770 1.467 -24.036 1.00 95.06 251 TYR A O 1
ATOM 1920 N N . ALA A 1 252 ? 0.096 0.915 -26.110 1.00 93.88 252 ALA A N 1
ATOM 1921 C CA . ALA A 1 252 ? 0.913 1.906 -26.795 1.00 93.88 252 ALA A CA 1
ATOM 1922 C C . ALA A 1 252 ? 0.105 3.197 -26.951 1.00 93.88 252 ALA A C 1
ATOM 1924 O O . ALA A 1 252 ? -0.976 3.177 -27.540 1.00 93.88 252 ALA A O 1
ATOM 1925 N N . ALA A 1 253 ? 0.632 4.293 -26.425 1.00 91.31 253 ALA A N 1
ATOM 1926 C CA . ALA A 1 253 ? 0.124 5.636 -26.642 1.00 91.31 253 ALA A CA 1
ATOM 1927 C C . ALA A 1 253 ? 0.809 6.280 -27.864 1.00 91.31 253 ALA A C 1
ATOM 1929 O O . ALA A 1 253 ? 1.651 5.672 -28.537 1.00 91.31 253 ALA A O 1
ATOM 1930 N N . GLU A 1 254 ? 0.437 7.522 -28.166 1.00 86.69 254 GLU A N 1
ATOM 1931 C CA . GLU A 1 254 ? 1.064 8.300 -29.236 1.00 86.69 254 GLU A CA 1
ATOM 1932 C C . GLU A 1 254 ? 2.581 8.456 -29.014 1.00 86.69 254 GLU A C 1
ATOM 1934 O O . GLU A 1 254 ? 3.088 8.368 -27.894 1.00 86.69 254 GLU A O 1
ATOM 1939 N N . ASN A 1 255 ? 3.318 8.679 -30.106 1.00 82.50 255 ASN A N 1
ATOM 1940 C CA . ASN A 1 255 ? 4.769 8.916 -30.107 1.00 82.50 255 ASN A CA 1
ATOM 1941 C C . ASN A 1 255 ? 5.638 7.755 -29.588 1.00 82.50 255 ASN A C 1
ATOM 1943 O O . ASN A 1 255 ? 6.799 7.956 -29.255 1.00 82.50 255 ASN A O 1
ATOM 1947 N N . GLY A 1 256 ? 5.113 6.526 -29.550 1.00 83.12 256 GLY A N 1
ATOM 1948 C CA . GLY A 1 256 ? 5.895 5.354 -29.142 1.00 83.12 256 GLY A CA 1
ATOM 1949 C C . GLY A 1 256 ? 6.023 5.183 -27.627 1.00 83.12 256 GLY A C 1
ATOM 1950 O O . GLY A 1 256 ? 6.839 4.378 -27.179 1.00 83.12 256 GLY A O 1
ATOM 1951 N N . LEU A 1 257 ? 5.211 5.895 -26.843 1.00 92.06 257 LEU A N 1
ATOM 1952 C CA . LEU A 1 257 ? 5.110 5.702 -25.399 1.00 92.06 257 LEU A CA 1
ATOM 1953 C C . LEU A 1 257 ? 4.332 4.424 -25.070 1.00 92.06 257 LEU A C 1
ATOM 1955 O O . LEU A 1 257 ? 3.313 4.122 -25.686 1.00 92.06 257 LEU A O 1
ATOM 1959 N N . LEU A 1 258 ? 4.783 3.687 -24.060 1.00 93.81 258 LEU A N 1
ATOM 1960 C CA . LEU A 1 258 ? 4.038 2.588 -23.452 1.00 93.81 258 LEU A CA 1
ATOM 1961 C C . LEU A 1 258 ? 3.497 3.054 -22.110 1.00 93.81 258 LEU A C 1
ATOM 1963 O O . LEU A 1 258 ? 4.258 3.570 -21.291 1.00 93.81 258 LEU A O 1
ATOM 1967 N N . ARG A 1 259 ? 2.206 2.826 -21.870 1.00 95.31 259 ARG A N 1
ATOM 1968 C CA . ARG A 1 259 ? 1.526 3.231 -20.639 1.00 95.31 259 ARG A CA 1
ATOM 1969 C C . ARG A 1 259 ? 0.829 2.071 -19.950 1.00 95.31 259 ARG A C 1
ATOM 1971 O O . ARG A 1 259 ? 0.391 1.115 -20.599 1.00 95.31 259 ARG A O 1
ATOM 1978 N N . ALA A 1 260 ? 0.720 2.169 -18.630 1.00 96.25 260 ALA A N 1
ATOM 1979 C CA . ALA A 1 260 ? -0.109 1.275 -17.836 1.00 96.25 260 ALA A CA 1
ATOM 1980 C C . ALA A 1 260 ? -1.597 1.538 -18.110 1.00 96.25 260 ALA A C 1
ATOM 1982 O O . ALA A 1 260 ? -2.048 2.679 -18.102 1.00 96.25 260 ALA A O 1
ATOM 1983 N N . ALA A 1 261 ? -2.374 0.478 -18.328 1.00 95.69 261 ALA A N 1
ATOM 1984 C CA . ALA A 1 261 ? -3.825 0.582 -18.493 1.00 95.69 261 ALA A CA 1
ATOM 1985 C C . ALA A 1 261 ? -4.578 0.618 -17.151 1.00 95.69 261 ALA A C 1
ATOM 1987 O O . ALA A 1 261 ? -5.738 1.014 -17.108 1.00 95.69 261 ALA A O 1
ATOM 1988 N N . ILE A 1 262 ? -3.945 0.141 -16.076 1.00 96.12 262 ILE A N 1
ATOM 1989 C CA . ILE A 1 262 ? -4.531 0.006 -14.739 1.00 96.12 262 ILE A CA 1
ATOM 1990 C C . ILE A 1 262 ? -3.475 0.296 -13.669 1.00 96.12 262 ILE A C 1
ATOM 1992 O O . ILE A 1 262 ? -2.278 0.243 -13.951 1.00 96.12 262 ILE A O 1
ATOM 1996 N N . ASP A 1 263 ? -3.926 0.480 -12.432 1.00 95.19 263 ASP A N 1
ATOM 1997 C CA . ASP A 1 263 ? -3.065 0.518 -11.250 1.00 95.19 263 ASP A CA 1
ATOM 1998 C C . ASP A 1 263 ? -2.526 -0.884 -10.914 1.00 95.19 263 ASP A C 1
ATOM 2000 O O . ASP A 1 263 ? -3.261 -1.878 -10.954 1.00 95.19 263 ASP A O 1
ATOM 2004 N N . GLY A 1 264 ? -1.246 -0.986 -10.552 1.00 94.25 264 GLY A N 1
ATOM 2005 C CA . GLY A 1 264 ? -0.671 -2.260 -10.131 1.00 94.25 264 GLY A CA 1
ATOM 2006 C C . GLY A 1 264 ? 0.852 -2.315 -10.108 1.00 94.25 264 GLY A C 1
ATOM 2007 O O . GLY A 1 264 ? 1.539 -1.301 -10.045 1.00 94.25 264 GLY A O 1
ATOM 2008 N N . GLN A 1 265 ? 1.384 -3.536 -10.143 1.00 92.94 265 GLN A N 1
ATOM 2009 C CA . GLN A 1 265 ? 2.817 -3.807 -10.210 1.00 92.94 265 GLN A CA 1
ATOM 2010 C C . GLN A 1 265 ? 3.238 -3.980 -11.663 1.00 92.94 265 GLN A C 1
ATOM 2012 O O . GLN A 1 265 ? 2.700 -4.852 -12.353 1.00 92.94 265 GLN A O 1
ATOM 2017 N N . VAL A 1 266 ? 4.249 -3.229 -12.097 1.00 91.62 266 VAL A N 1
ATOM 2018 C CA . VAL A 1 266 ? 4.904 -3.478 -13.383 1.00 91.62 266 VAL A CA 1
ATOM 2019 C C . VAL A 1 266 ? 5.911 -4.626 -13.267 1.00 91.62 266 VAL A C 1
ATOM 2021 O O . VAL A 1 266 ? 6.754 -4.663 -12.371 1.00 91.62 266 VAL A O 1
ATOM 2024 N N . GLN A 1 267 ? 5.823 -5.577 -14.194 1.00 89.94 267 GLN A N 1
ATOM 2025 C CA . GLN A 1 267 ? 6.744 -6.701 -14.322 1.00 89.94 267 GLN A CA 1
ATOM 2026 C C . GLN A 1 267 ? 7.137 -6.906 -15.786 1.00 89.94 267 GLN A C 1
ATOM 2028 O O . GLN A 1 267 ? 6.339 -6.678 -16.699 1.00 89.94 267 GLN A O 1
ATOM 2033 N N . MET A 1 268 ? 8.357 -7.392 -16.006 1.00 87.31 268 MET A N 1
ATOM 2034 C CA . MET A 1 268 ? 8.829 -7.812 -17.322 1.00 87.31 268 MET A CA 1
ATOM 2035 C C . MET A 1 268 ? 8.730 -9.336 -17.430 1.00 87.31 268 MET A C 1
ATOM 2037 O O . MET A 1 268 ? 9.459 -10.058 -16.754 1.00 87.31 268 MET A O 1
ATOM 2041 N N . VAL A 1 269 ? 7.846 -9.837 -18.294 1.00 87.75 269 VAL A N 1
ATOM 2042 C CA . VAL A 1 269 ? 7.656 -11.278 -18.527 1.00 87.75 269 VAL A CA 1
ATOM 2043 C C . VAL A 1 269 ? 7.865 -11.559 -20.008 1.00 87.75 269 VAL A C 1
ATOM 2045 O O . VAL A 1 269 ? 7.213 -10.956 -20.856 1.00 87.75 269 VAL A O 1
ATOM 2048 N N . ASN A 1 270 ? 8.793 -12.461 -20.339 1.00 87.38 270 ASN A N 1
ATOM 2049 C CA . ASN A 1 270 ? 9.138 -12.818 -21.724 1.00 87.38 270 ASN A CA 1
ATOM 2050 C C . ASN A 1 270 ? 9.458 -11.594 -22.616 1.00 87.38 270 ASN A C 1
ATOM 2052 O O . ASN A 1 270 ? 9.065 -11.547 -23.781 1.00 87.38 270 ASN A O 1
ATOM 2056 N N . GLY A 1 271 ? 10.138 -10.587 -22.054 1.00 86.19 271 GLY A N 1
ATOM 2057 C CA . GLY A 1 271 ? 10.502 -9.349 -22.757 1.00 86.19 271 GLY A CA 1
ATOM 2058 C C . GLY A 1 271 ? 9.336 -8.393 -23.032 1.00 86.19 271 GLY A C 1
ATOM 2059 O O . GLY A 1 271 ? 9.469 -7.515 -23.880 1.00 86.19 271 GLY A O 1
ATOM 2060 N N . LYS A 1 272 ? 8.195 -8.564 -22.355 1.00 91.88 272 LYS A N 1
ATOM 2061 C CA . LYS A 1 272 ? 7.017 -7.695 -22.449 1.00 91.88 272 LYS A CA 1
ATOM 2062 C C . LYS A 1 272 ? 6.659 -7.108 -21.092 1.00 91.88 272 LYS A C 1
ATOM 2064 O O . LYS A 1 272 ? 6.821 -7.773 -20.070 1.00 91.88 272 LYS A O 1
ATOM 2069 N N . PHE A 1 273 ? 6.117 -5.894 -21.091 1.00 92.50 273 PHE A N 1
ATOM 2070 C CA . PHE A 1 273 ? 5.588 -5.263 -19.889 1.00 92.50 273 PHE A CA 1
ATOM 2071 C C . 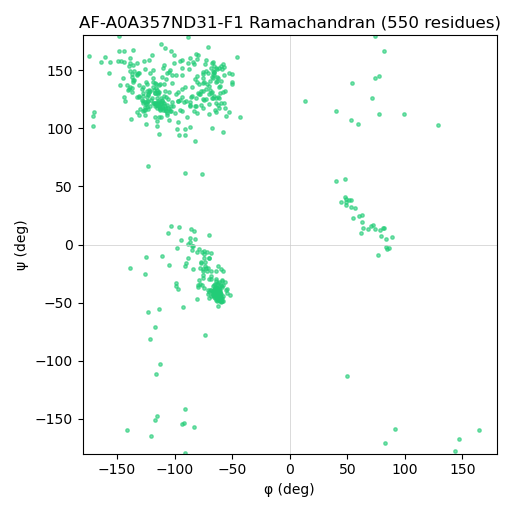PHE A 1 273 ? 4.204 -5.799 -19.549 1.00 92.50 273 PHE A C 1
ATOM 2073 O O . PHE A 1 273 ? 3.303 -5.810 -20.386 1.00 92.50 273 PHE A O 1
ATOM 2080 N N . HIS A 1 274 ? 4.028 -6.203 -18.301 1.00 94.06 274 HIS A N 1
ATOM 2081 C CA . HIS A 1 274 ? 2.750 -6.594 -17.734 1.00 94.06 274 HIS A CA 1
ATOM 2082 C C . HIS A 1 274 ? 2.480 -5.753 -16.491 1.00 94.06 274 HIS A C 1
ATOM 2084 O O . HIS A 1 274 ? 3.383 -5.569 -15.678 1.00 94.06 274 HIS A O 1
ATOM 2090 N N . VAL A 1 275 ? 1.242 -5.290 -16.325 1.00 95.56 275 VAL A N 1
ATOM 2091 C CA . VAL A 1 275 ? 0.789 -4.660 -15.078 1.00 95.56 275 VAL A CA 1
ATOM 2092 C C . VAL A 1 275 ? -0.206 -5.586 -14.389 1.00 95.56 275 VAL A C 1
ATOM 2094 O O . VAL A 1 275 ? -1.216 -5.973 -14.983 1.00 95.56 275 VAL A O 1
ATOM 2097 N N . SER A 1 276 ? 0.094 -5.983 -13.153 1.00 95.38 276 SER A N 1
ATOM 2098 C CA . SER A 1 276 ? -0.771 -6.844 -12.339 1.00 95.38 276 SER A CA 1
ATOM 2099 C C . SER A 1 276 ? -1.418 -6.040 -11.211 1.00 95.38 276 SER A C 1
ATOM 2101 O O . SER A 1 276 ? -0.682 -5.443 -10.429 1.00 95.38 276 SER A O 1
ATOM 2103 N N . PRO A 1 277 ? -2.753 -6.064 -11.048 1.00 95.75 277 PRO A N 1
ATOM 2104 C CA . PRO A 1 277 ? -3.427 -5.397 -9.931 1.00 95.75 277 PRO A CA 1
ATOM 2105 C C . PRO A 1 277 ? -3.336 -6.207 -8.626 1.00 95.75 277 PRO A C 1
ATOM 2107 O O . PRO A 1 277 ? -3.830 -5.776 -7.584 1.00 95.75 277 PRO A O 1
ATOM 2110 N N . VAL A 1 278 ? -2.742 -7.404 -8.685 1.00 95.81 278 VAL A N 1
ATOM 2111 C CA . VAL A 1 278 ? -2.542 -8.306 -7.550 1.00 95.81 278 VAL A CA 1
ATOM 2112 C C . VAL A 1 278 ? -1.058 -8.614 -7.411 1.00 95.81 278 VAL A C 1
ATOM 2114 O O . VAL A 1 278 ? -0.417 -9.023 -8.385 1.00 95.81 278 VAL A O 1
ATOM 2117 N N . PHE A 1 279 ? -0.533 -8.452 -6.200 1.00 95.06 279 PHE A N 1
ATOM 2118 C CA . PHE A 1 279 ? 0.815 -8.862 -5.832 1.00 95.06 279 PHE A CA 1
ATOM 2119 C C . PHE A 1 279 ? 0.752 -10.121 -4.966 1.00 95.06 279 PHE A C 1
ATOM 2121 O O . PHE A 1 279 ? 0.170 -10.110 -3.883 1.00 95.06 279 PHE A O 1
ATOM 2128 N N . GLU A 1 280 ? 1.322 -11.218 -5.462 1.00 94.94 280 GLU A N 1
ATOM 2129 C CA . GLU A 1 280 ? 1.323 -12.510 -4.774 1.00 94.94 280 GLU A CA 1
ATOM 2130 C C . GLU A 1 280 ? 2.703 -12.817 -4.187 1.00 94.94 280 GLU A C 1
ATOM 2132 O O . GLU A 1 280 ? 3.707 -12.866 -4.899 1.00 94.94 280 GLU A O 1
ATOM 2137 N N . ILE A 1 281 ? 2.724 -13.085 -2.885 1.00 94.38 281 ILE A N 1
ATOM 2138 C CA . ILE A 1 281 ? 3.893 -13.485 -2.112 1.00 94.38 281 ILE A CA 1
ATOM 2139 C C . ILE A 1 281 ? 3.728 -14.964 -1.788 1.00 94.38 281 ILE A C 1
ATOM 2141 O O . ILE A 1 281 ? 2.785 -15.372 -1.107 1.00 94.38 281 ILE A O 1
ATOM 2145 N N . LYS A 1 282 ? 4.628 -15.785 -2.332 1.00 94.00 282 LYS A N 1
ATOM 2146 C CA . LYS A 1 282 ? 4.549 -17.250 -2.223 1.00 94.00 282 LYS A CA 1
ATOM 2147 C C . LYS A 1 282 ? 4.952 -17.779 -0.847 1.00 94.00 282 LYS A C 1
ATOM 2149 O O . LYS A 1 282 ? 4.570 -18.892 -0.505 1.00 94.00 282 LYS A O 1
ATOM 2154 N N . GLU A 1 283 ? 5.706 -16.992 -0.093 1.00 94.56 283 GLU A N 1
ATOM 2155 C CA . GLU A 1 283 ? 6.282 -17.366 1.198 1.00 94.56 283 GLU A CA 1
ATOM 2156 C C . GLU A 1 283 ? 5.785 -16.424 2.305 1.00 94.56 283 GLU A C 1
ATOM 2158 O O . GLU A 1 283 ? 4.773 -15.730 2.143 1.00 94.56 283 GLU A O 1
ATOM 2163 N N . ASP A 1 284 ? 6.464 -16.453 3.448 1.00 95.56 284 ASP A N 1
ATOM 2164 C CA . ASP A 1 284 ? 6.192 -15.587 4.584 1.00 95.56 284 ASP A CA 1
ATOM 2165 C C . ASP A 1 284 ? 6.698 -14.162 4.329 1.00 95.56 284 ASP A C 1
ATOM 2167 O O . ASP A 1 284 ? 7.714 -13.931 3.674 1.00 95.56 284 ASP A O 1
ATOM 2171 N N . VAL A 1 285 ? 6.000 -13.187 4.905 1.00 94.69 285 VAL A N 1
ATOM 2172 C CA . VAL A 1 285 ? 6.479 -11.807 4.973 1.00 94.69 285 VAL A CA 1
ATOM 2173 C C . VAL A 1 285 ? 7.355 -11.670 6.212 1.00 94.69 285 VAL A C 1
ATOM 2175 O O . VAL A 1 285 ? 6.855 -11.577 7.337 1.00 94.69 285 VAL A O 1
ATOM 2178 N N . ASP A 1 286 ? 8.663 -11.692 5.983 1.00 92.81 286 ASP A N 1
ATOM 2179 C CA . ASP A 1 286 ? 9.717 -11.644 6.993 1.00 92.81 286 ASP A CA 1
ATOM 2180 C C . ASP A 1 286 ? 10.907 -10.777 6.529 1.00 92.81 286 ASP A C 1
ATOM 2182 O O . ASP A 1 286 ? 10.771 -9.943 5.636 1.00 92.81 286 ASP A O 1
ATOM 2186 N N . VAL A 1 287 ? 12.093 -10.967 7.119 1.00 87.38 287 VAL A N 1
ATOM 2187 C CA . VAL A 1 287 ? 13.316 -10.210 6.788 1.00 87.38 287 VAL A CA 1
ATOM 2188 C C . VAL A 1 287 ? 13.717 -10.349 5.313 1.00 87.38 287 VAL A C 1
ATOM 2190 O O . VAL A 1 287 ? 14.299 -9.421 4.758 1.00 87.38 287 VAL A O 1
ATOM 2193 N N . SER A 1 288 ? 13.412 -11.479 4.671 1.00 84.06 288 SER A N 1
ATOM 2194 C CA . SER A 1 288 ? 13.744 -11.726 3.264 1.00 84.06 288 SER A CA 1
ATOM 2195 C C . SER A 1 288 ? 12.830 -10.973 2.295 1.00 84.06 288 SER A C 1
ATOM 2197 O O . SER A 1 288 ? 13.262 -10.612 1.201 1.00 84.06 288 SER A O 1
ATOM 2199 N N . THR A 1 289 ? 11.588 -10.707 2.710 1.00 85.31 289 THR A N 1
ATOM 2200 C CA . THR A 1 289 ? 10.575 -10.030 1.888 1.00 85.31 289 THR A CA 1
ATOM 2201 C C . THR A 1 289 ? 10.462 -8.541 2.230 1.00 85.31 289 THR A C 1
ATOM 2203 O O . THR A 1 289 ? 10.264 -7.706 1.350 1.00 85.31 289 THR A O 1
ATOM 2206 N N . GLY A 1 290 ? 10.618 -8.171 3.498 1.00 88.56 290 GLY A N 1
ATOM 2207 C CA . GLY A 1 290 ? 10.360 -6.816 3.970 1.00 88.56 290 GLY A CA 1
ATOM 2208 C C . GLY A 1 290 ? 8.865 -6.485 4.068 1.00 88.56 290 GLY A C 1
ATOM 2209 O O . GLY A 1 290 ? 7.987 -7.296 3.788 1.00 88.56 290 GLY A O 1
ATOM 2210 N N . SER A 1 291 ? 8.570 -5.266 4.511 1.00 91.31 291 SER A N 1
ATOM 2211 C CA . SER A 1 291 ? 7.230 -4.685 4.482 1.00 91.31 291 SER A CA 1
ATOM 2212 C C . SER A 1 291 ? 6.806 -4.356 3.052 1.00 91.31 291 SER A C 1
ATOM 2214 O O . SER A 1 291 ? 7.619 -3.964 2.217 1.00 91.31 291 SER A O 1
ATOM 2216 N N . ILE A 1 292 ? 5.509 -4.464 2.782 1.00 92.56 292 ILE A N 1
ATOM 2217 C CA . ILE A 1 292 ? 4.940 -4.275 1.447 1.00 92.56 292 ILE A CA 1
ATOM 2218 C C . ILE A 1 292 ? 4.019 -3.061 1.438 1.00 92.56 292 ILE A C 1
ATOM 2220 O O . ILE A 1 292 ? 3.149 -2.927 2.295 1.00 92.56 292 ILE A O 1
ATOM 2224 N N . SER A 1 293 ? 4.178 -2.208 0.427 1.00 93.25 293 SER A N 1
ATOM 2225 C CA . SER A 1 293 ? 3.239 -1.136 0.097 1.00 93.25 293 SER A CA 1
ATOM 2226 C C . SER A 1 293 ? 2.802 -1.291 -1.357 1.00 93.25 293 SER A C 1
ATOM 2228 O O . SER A 1 293 ? 3.644 -1.262 -2.261 1.00 93.25 293 SER A O 1
ATOM 2230 N N . PHE A 1 294 ? 1.506 -1.502 -1.587 1.00 95.12 294 PHE A N 1
ATOM 2231 C CA . PHE A 1 294 ? 0.974 -1.839 -2.903 1.00 95.12 294 PHE A CA 1
ATOM 2232 C C . PHE A 1 294 ? -0.317 -1.083 -3.238 1.00 95.12 294 PHE A C 1
ATOM 2234 O O . PHE A 1 294 ? -1.242 -1.016 -2.432 1.00 95.12 294 PHE A O 1
ATOM 2241 N N . VAL A 1 295 ? -0.401 -0.545 -4.458 1.00 94.25 295 VAL A N 1
ATOM 2242 C CA . VAL A 1 295 ? -1.592 0.185 -4.950 1.00 94.25 295 VAL A CA 1
ATOM 2243 C C . VAL A 1 295 ? -2.755 -0.735 -5.351 1.00 94.25 295 VAL A C 1
ATOM 2245 O O . VAL A 1 295 ? -3.843 -0.267 -5.659 1.00 94.25 295 VAL A O 1
ATOM 2248 N N . GLY A 1 296 ? -2.541 -2.051 -5.350 1.00 95.19 296 GLY A N 1
ATOM 2249 C CA . GLY A 1 296 ? -3.564 -3.056 -5.635 1.00 95.19 296 GLY A CA 1
ATOM 2250 C C . GLY A 1 296 ? -3.829 -3.978 -4.445 1.00 95.19 296 GLY A C 1
ATOM 2251 O O . GLY A 1 296 ? -3.667 -3.588 -3.289 1.00 95.19 296 GLY A O 1
ATOM 2252 N N . SER A 1 297 ? -4.232 -5.218 -4.729 1.00 97.56 297 SER A N 1
ATOM 2253 C CA . SER A 1 297 ? -4.487 -6.245 -3.703 1.00 97.56 297 SER A CA 1
ATOM 2254 C C . SER A 1 297 ? -3.258 -7.120 -3.448 1.00 97.56 297 SER A C 1
ATOM 2256 O O . SER A 1 297 ? -2.508 -7.425 -4.374 1.00 97.56 297 SER A O 1
ATOM 2258 N N . VAL A 1 298 ? -3.053 -7.560 -2.208 1.00 97.88 298 VAL A N 1
ATOM 2259 C CA . VAL A 1 298 ? -1.908 -8.398 -1.816 1.00 97.88 298 VAL A CA 1
ATOM 2260 C C . VAL A 1 298 ? -2.394 -9.772 -1.372 1.00 97.88 298 VAL A C 1
ATOM 2262 O O . VAL A 1 298 ? -3.283 -9.880 -0.530 1.00 97.88 298 VAL A O 1
ATOM 2265 N N . ILE A 1 299 ? -1.785 -10.828 -1.908 1.00 98.19 299 ILE A N 1
ATOM 2266 C CA . ILE A 1 299 ? -2.032 -12.212 -1.492 1.00 98.19 299 ILE A CA 1
ATOM 2267 C C . ILE A 1 299 ? -0.744 -12.773 -0.902 1.00 98.19 299 ILE A C 1
ATOM 2269 O O . ILE A 1 299 ? 0.268 -12.860 -1.589 1.00 98.19 299 ILE A O 1
ATOM 2273 N N . VAL A 1 300 ? -0.791 -13.204 0.353 1.00 98.06 300 VAL A N 1
ATOM 2274 C CA . VAL A 1 300 ? 0.309 -13.873 1.049 1.00 98.06 300 VAL A CA 1
ATOM 2275 C C . VAL A 1 300 ? -0.063 -15.335 1.249 1.00 98.06 300 VAL A C 1
ATOM 2277 O O . VAL A 1 300 ? -1.021 -15.658 1.954 1.00 98.06 300 VAL A O 1
ATOM 2280 N N . ARG A 1 301 ? 0.686 -16.240 0.617 1.00 97.69 301 ARG A N 1
ATOM 2281 C CA . ARG A 1 301 ? 0.508 -17.691 0.778 1.00 97.69 301 ARG A CA 1
ATOM 2282 C C . ARG A 1 301 ? 1.063 -18.202 2.107 1.00 97.69 301 ARG A C 1
ATOM 2284 O O . ARG A 1 301 ? 0.566 -19.206 2.610 1.00 97.69 301 ARG A O 1
ATOM 2291 N N . GLY A 1 302 ? 2.048 -17.504 2.664 1.00 97.38 302 GLY A N 1
ATOM 2292 C CA . GLY A 1 302 ? 2.595 -17.750 3.991 1.00 97.38 302 GLY A CA 1
ATOM 2293 C C . GLY A 1 302 ? 1.921 -16.943 5.105 1.00 97.38 302 GLY A C 1
ATOM 2294 O O . GLY A 1 302 ? 0.751 -16.554 5.023 1.00 97.38 302 GLY A O 1
ATOM 2295 N N . SER A 1 303 ? 2.689 -16.713 6.164 1.00 97.31 303 SER A N 1
ATOM 2296 C CA . SER A 1 303 ? 2.356 -15.917 7.348 1.00 97.31 303 SER A CA 1
ATOM 2297 C C . SER A 1 303 ? 2.987 -14.524 7.286 1.00 97.31 303 SER A C 1
ATOM 2299 O O . SER A 1 303 ? 3.928 -14.285 6.535 1.00 97.31 303 SER A O 1
ATOM 2301 N N . VAL A 1 304 ? 2.489 -13.595 8.101 1.00 97.06 304 VAL A N 1
ATOM 2302 C CA . VAL A 1 304 ? 3.104 -12.268 8.266 1.00 97.06 304 VAL A CA 1
ATOM 2303 C C . VAL A 1 304 ? 3.748 -12.205 9.642 1.00 97.06 304 VAL A C 1
ATOM 2305 O O . VAL A 1 304 ? 3.056 -12.313 10.660 1.00 97.06 304 VAL A O 1
ATOM 2308 N N . GLN A 1 305 ? 5.074 -12.073 9.661 1.00 94.94 305 GLN A N 1
ATOM 2309 C CA . GLN A 1 305 ? 5.876 -12.145 10.876 1.00 94.94 305 GLN A CA 1
ATOM 2310 C C . GLN A 1 305 ? 5.881 -10.819 11.650 1.00 94.94 305 GLN A C 1
ATOM 2312 O O . GLN A 1 305 ? 5.536 -9.750 11.139 1.00 94.94 305 GLN A O 1
ATOM 2317 N N . MET A 1 306 ? 6.298 -10.895 12.913 1.00 93.00 306 MET A N 1
ATOM 2318 C CA . MET A 1 306 ? 6.297 -9.756 13.831 1.00 93.00 306 MET A CA 1
ATOM 2319 C C . MET A 1 306 ? 7.185 -8.618 13.332 1.00 93.00 306 MET A C 1
ATOM 2321 O O . MET A 1 306 ? 8.323 -8.834 12.927 1.00 93.00 306 MET A O 1
ATOM 2325 N N . GLY A 1 307 ? 6.677 -7.388 13.446 1.00 88.62 307 GLY A N 1
ATOM 2326 C CA . GLY A 1 307 ? 7.414 -6.176 13.077 1.00 88.62 307 GLY A CA 1
ATOM 2327 C C . GLY A 1 307 ? 7.347 -5.814 11.593 1.00 88.62 307 GLY A C 1
ATOM 2328 O O . GLY A 1 307 ? 7.835 -4.750 11.223 1.00 88.62 307 GLY A O 1
ATOM 2329 N N . PHE A 1 308 ? 6.707 -6.640 10.761 1.00 93.69 308 PHE A N 1
ATOM 2330 C CA . PHE A 1 308 ? 6.466 -6.333 9.354 1.00 93.69 308 PHE A CA 1
ATOM 2331 C C . PHE A 1 308 ? 5.085 -5.720 9.139 1.00 93.69 308 PHE A C 1
ATOM 2333 O O . PHE A 1 308 ? 4.170 -5.863 9.959 1.00 93.69 308 PHE A O 1
ATOM 2340 N N . SER A 1 309 ? 4.944 -5.010 8.021 1.00 94.88 309 SER A N 1
ATOM 2341 C CA . SER A 1 309 ? 3.688 -4.382 7.639 1.00 94.88 309 SER A CA 1
ATOM 2342 C C . SER A 1 309 ? 3.315 -4.649 6.187 1.00 94.88 309 SER A C 1
ATOM 2344 O O . SER A 1 309 ? 4.182 -4.740 5.320 1.00 94.88 309 SER A O 1
ATOM 2346 N N . ILE A 1 310 ? 2.015 -4.761 5.925 1.00 96.69 310 ILE A N 1
ATOM 2347 C CA . ILE A 1 310 ? 1.457 -4.794 4.573 1.00 96.69 310 ILE A CA 1
ATOM 2348 C C . ILE A 1 310 ? 0.421 -3.686 4.476 1.00 96.69 310 ILE A C 1
ATOM 2350 O O . ILE A 1 310 ? -0.553 -3.666 5.230 1.00 96.69 310 ILE A O 1
ATOM 2354 N N . LYS A 1 311 ? 0.636 -2.773 3.536 1.00 97.12 311 LYS A N 1
ATOM 2355 C CA . LYS A 1 311 ? -0.281 -1.688 3.204 1.00 97.12 311 LYS A CA 1
ATOM 2356 C C . LYS A 1 311 ? -0.746 -1.867 1.770 1.00 97.12 311 LYS A C 1
ATOM 2358 O O . LYS A 1 311 ? 0.070 -1.862 0.852 1.00 97.12 311 LYS A O 1
ATOM 2363 N N . ALA A 1 312 ? -2.046 -2.040 1.591 1.00 96.81 312 ALA A N 1
ATOM 2364 C CA . ALA A 1 312 ? -2.671 -2.243 0.297 1.00 96.81 312 ALA A CA 1
ATOM 2365 C C . ALA A 1 312 ? -3.816 -1.245 0.097 1.00 96.81 312 ALA A C 1
ATOM 2367 O O . ALA A 1 312 ? -4.647 -1.036 0.985 1.00 96.81 312 ALA A O 1
ATOM 2368 N N . GLU A 1 313 ? -3.900 -0.643 -1.086 1.00 96.50 313 GLU A N 1
ATOM 2369 C CA . GLU A 1 313 ? -5.105 0.103 -1.465 1.00 96.50 313 GLU A CA 1
ATOM 2370 C C . GLU A 1 313 ? -6.260 -0.834 -1.850 1.00 96.50 313 GLU A C 1
ATOM 2372 O O . GLU A 1 313 ? -7.426 -0.447 -1.744 1.00 96.50 313 GLU A O 1
ATOM 2377 N N . GLY A 1 314 ? -5.952 -2.068 -2.250 1.00 96.94 314 GLY A N 1
ATOM 2378 C CA . GLY A 1 314 ? -6.918 -3.140 -2.457 1.00 96.94 314 GLY A CA 1
ATOM 2379 C C . GLY A 1 314 ? -7.099 -4.031 -1.228 1.00 96.94 314 GLY A C 1
ATOM 2380 O O . GLY A 1 314 ? -6.890 -3.621 -0.084 1.00 96.94 314 GLY A O 1
ATOM 2381 N N . ASP A 1 315 ? -7.511 -5.270 -1.475 1.00 98.44 315 ASP A N 1
ATOM 2382 C CA . ASP A 1 315 ? -7.739 -6.268 -0.433 1.00 98.44 315 ASP A CA 1
ATOM 2383 C C . ASP A 1 315 ? -6.430 -6.970 -0.029 1.00 98.44 315 ASP A C 1
ATOM 2385 O O . ASP A 1 315 ? -5.477 -7.044 -0.807 1.00 98.44 315 ASP A O 1
ATOM 2389 N N . ILE A 1 316 ? -6.382 -7.504 1.192 1.00 98.62 316 ILE A N 1
ATOM 2390 C CA . ILE A 1 316 ? -5.272 -8.320 1.698 1.00 98.62 316 ILE A CA 1
ATOM 2391 C C . ILE A 1 316 ? -5.804 -9.713 2.035 1.00 98.62 316 ILE A C 1
ATOM 2393 O O . ILE A 1 316 ? -6.681 -9.855 2.887 1.00 98.62 316 ILE A O 1
ATOM 2397 N N . GLU A 1 317 ? -5.244 -10.749 1.416 1.00 98.62 317 GLU A N 1
ATOM 2398 C CA . GLU A 1 317 ? -5.511 -12.149 1.754 1.00 98.62 317 GLU A CA 1
ATOM 2399 C C . GLU A 1 317 ? -4.242 -12.801 2.315 1.00 98.62 317 GLU A C 1
ATOM 2401 O O . GLU A 1 317 ? -3.224 -12.868 1.634 1.00 98.62 317 GLU A O 1
ATOM 2406 N N . VAL A 1 318 ? -4.302 -13.318 3.542 1.00 98.50 318 VAL A N 1
ATOM 2407 C CA . VAL A 1 318 ? -3.215 -14.066 4.189 1.00 98.50 318 VAL A CA 1
ATOM 2408 C C . VAL A 1 318 ? -3.687 -15.492 4.451 1.00 98.50 318 VAL A C 1
ATOM 2410 O O . VAL A 1 318 ? -4.686 -15.716 5.138 1.00 98.50 318 VAL A O 1
ATOM 2413 N N . TYR A 1 319 ? -2.978 -16.474 3.901 1.00 98.19 319 TYR A N 1
ATOM 2414 C CA . TYR A 1 319 ? -3.300 -17.892 4.088 1.00 98.19 319 TYR A CA 1
ATOM 2415 C C . TYR A 1 319 ? -2.796 -18.423 5.435 1.00 98.19 319 TYR A C 1
ATOM 2417 O O . TYR A 1 319 ? -3.476 -19.237 6.063 1.00 98.19 319 TYR A O 1
ATOM 2425 N N . GLY A 1 320 ? -1.625 -17.958 5.874 1.00 97.38 320 GLY A N 1
ATOM 2426 C CA . GLY A 1 320 ? -1.034 -18.277 7.167 1.00 97.38 320 GLY A CA 1
ATOM 2427 C C . GLY A 1 320 ? -1.569 -17.417 8.312 1.00 97.38 320 GLY A C 1
ATOM 2428 O O . GLY A 1 320 ? -2.678 -16.879 8.263 1.00 97.38 320 GLY A O 1
ATOM 2429 N N . THR A 1 321 ? -0.772 -17.321 9.374 1.00 96.69 321 THR A N 1
ATOM 2430 C CA . THR A 1 321 ? -1.091 -16.560 10.592 1.00 96.69 321 THR A CA 1
ATOM 2431 C C . THR A 1 321 ? -0.510 -15.150 10.498 1.00 96.69 321 THR A C 1
ATOM 2433 O O . THR A 1 321 ? 0.507 -14.921 9.846 1.00 96.69 321 THR A O 1
ATOM 2436 N N . VAL A 1 322 ? -1.144 -14.189 11.164 1.00 97.56 322 VAL A N 1
ATOM 2437 C CA . VAL A 1 322 ? -0.609 -12.830 11.308 1.00 97.56 322 VAL A CA 1
ATOM 2438 C C . VAL A 1 322 ? -0.118 -12.654 12.739 1.00 97.56 322 VAL A C 1
ATOM 2440 O O . VAL A 1 322 ? -0.932 -12.618 13.659 1.00 97.56 322 VAL A O 1
ATOM 2443 N N . SER A 1 323 ? 1.196 -12.545 12.928 1.00 95.50 323 SER A N 1
ATOM 2444 C CA . SER A 1 323 ? 1.837 -12.561 14.248 1.00 95.50 323 SER A CA 1
ATOM 2445 C C . SER A 1 323 ? 2.494 -11.220 14.545 1.00 95.50 323 SER A C 1
ATOM 2447 O O . SER A 1 323 ? 3.564 -10.944 14.030 1.00 95.50 323 SER A O 1
ATOM 2449 N N . GLY A 1 324 ? 1.879 -10.365 15.367 1.00 92.56 324 GLY A N 1
ATOM 2450 C CA . GLY A 1 324 ? 2.466 -9.081 15.778 1.00 92.56 324 GLY A CA 1
ATOM 2451 C C . GLY A 1 324 ? 2.779 -8.114 14.627 1.00 92.56 324 GLY A C 1
ATOM 2452 O O . GLY A 1 324 ? 3.674 -7.278 14.760 1.00 92.56 324 GLY A O 1
ATOM 2453 N N . ALA A 1 325 ? 2.076 -8.252 13.502 1.00 95.50 325 ALA A N 1
ATOM 2454 C CA . ALA A 1 325 ? 2.264 -7.469 12.285 1.00 95.50 325 ALA A CA 1
ATOM 2455 C C . ALA A 1 325 ? 1.191 -6.381 12.117 1.00 95.50 325 ALA A C 1
ATOM 2457 O O . ALA A 1 325 ? 0.157 -6.393 12.795 1.00 95.50 325 ALA A O 1
ATOM 2458 N N . ILE A 1 326 ? 1.438 -5.447 11.197 1.00 96.56 326 ILE A N 1
ATOM 2459 C CA . ILE A 1 326 ? 0.504 -4.366 10.862 1.00 96.56 326 ILE A CA 1
ATOM 2460 C C . ILE A 1 326 ? -0.077 -4.605 9.470 1.00 96.56 326 ILE A C 1
ATOM 2462 O O . ILE A 1 326 ? 0.670 -4.665 8.499 1.00 96.56 326 ILE A O 1
ATOM 2466 N N . LEU A 1 327 ? -1.400 -4.706 9.356 1.00 98.00 327 LEU A N 1
ATOM 2467 C CA . LEU A 1 327 ? -2.079 -4.825 8.062 1.00 98.00 327 LEU A CA 1
ATOM 2468 C C . LEU A 1 327 ? -3.046 -3.656 7.870 1.00 98.00 327 LEU A C 1
ATOM 2470 O O . LEU A 1 327 ? -3.918 -3.439 8.710 1.00 98.00 327 LEU A O 1
ATOM 2474 N N . GLU A 1 328 ? -2.915 -2.935 6.759 1.00 98.31 328 GLU A N 1
ATOM 2475 C CA . GLU A 1 328 ? -3.823 -1.855 6.356 1.00 98.31 328 GLU A CA 1
ATOM 2476 C C . GLU A 1 328 ? -4.335 -2.128 4.939 1.00 98.31 328 GLU A C 1
ATOM 2478 O O . GLU A 1 328 ? -3.548 -2.145 3.996 1.00 98.31 328 GLU A O 1
ATOM 2483 N N . GLY A 1 329 ? -5.640 -2.354 4.785 1.00 97.94 329 GLY A N 1
ATOM 2484 C CA . GLY A 1 329 ? -6.236 -2.767 3.511 1.00 97.94 329 GLY A CA 1
ATOM 2485 C C . GLY A 1 329 ? -7.663 -2.264 3.309 1.00 97.94 329 GLY A C 1
ATOM 2486 O O . GLY A 1 329 ? -8.240 -1.588 4.166 1.00 97.94 329 GLY A O 1
ATOM 2487 N N . ASN A 1 330 ? -8.253 -2.597 2.163 1.00 98.00 330 ASN A N 1
ATOM 2488 C CA . ASN A 1 330 ? -9.689 -2.457 1.948 1.00 98.00 330 ASN A CA 1
ATOM 2489 C C . ASN A 1 330 ? -10.443 -3.542 2.732 1.00 98.00 330 ASN A C 1
ATOM 2491 O O . ASN A 1 330 ? -10.905 -3.263 3.835 1.00 98.00 330 ASN A O 1
ATOM 2495 N N . ASN A 1 331 ? -10.485 -4.783 2.246 1.00 98.50 331 ASN A N 1
ATOM 2496 C CA . ASN A 1 331 ? -10.875 -5.947 3.046 1.00 98.50 331 ASN A CA 1
ATOM 2497 C C . ASN A 1 331 ? -9.641 -6.751 3.462 1.00 98.50 331 ASN A C 1
ATOM 2499 O O . ASN A 1 331 ? -8.682 -6.855 2.700 1.00 98.50 331 ASN A O 1
ATOM 2503 N N . ILE A 1 332 ? -9.669 -7.347 4.654 1.00 98.69 332 ILE A N 1
ATOM 2504 C CA . ILE A 1 332 ? -8.584 -8.197 5.153 1.00 98.69 332 ILE A CA 1
ATOM 2505 C C . ILE A 1 332 ? -9.141 -9.580 5.488 1.00 98.69 332 ILE A C 1
ATOM 2507 O O . ILE A 1 332 ? -9.963 -9.734 6.392 1.00 98.69 332 ILE A O 1
ATOM 2511 N N . LEU A 1 333 ? -8.671 -10.597 4.773 1.00 98.56 333 LEU A N 1
ATOM 2512 C CA . LEU A 1 333 ? -8.979 -12.000 5.023 1.00 98.56 333 LEU A CA 1
ATOM 2513 C C . LEU A 1 333 ? -7.731 -12.709 5.543 1.00 98.56 333 LEU A C 1
ATOM 2515 O O . LEU A 1 333 ? -6.745 -12.845 4.828 1.00 98.56 333 LEU A O 1
ATOM 2519 N N . VAL A 1 334 ? -7.799 -13.226 6.765 1.00 98.25 334 VAL A N 1
ATOM 2520 C CA . VAL A 1 334 ? -6.780 -14.100 7.347 1.00 98.25 334 VAL A CA 1
ATOM 2521 C C . VAL A 1 334 ? -7.391 -15.490 7.492 1.00 98.25 334 VAL A C 1
ATOM 2523 O O . VAL A 1 334 ? -8.289 -15.699 8.302 1.00 98.25 334 VAL A O 1
ATOM 2526 N N . LYS A 1 335 ? -6.948 -16.459 6.687 1.00 96.69 335 LYS A N 1
ATOM 2527 C CA . LYS A 1 335 ? -7.526 -17.818 6.707 1.00 96.69 335 LYS A CA 1
ATOM 2528 C C . LYS A 1 335 ? -7.214 -18.576 7.994 1.00 96.69 335 LYS A C 1
ATOM 2530 O O . LYS A 1 335 ? -8.010 -19.415 8.417 1.00 96.69 335 LYS A O 1
ATOM 2535 N N . SER A 1 336 ? -6.071 -18.279 8.608 1.00 94.88 336 SER A N 1
ATOM 2536 C CA . SER A 1 336 ? -5.714 -18.738 9.950 1.00 94.88 336 SER A CA 1
ATOM 2537 C C . SER A 1 336 ? -6.174 -17.710 10.998 1.00 94.88 336 SER A C 1
ATOM 2539 O O . SER A 1 336 ? -7.264 -17.151 10.890 1.00 94.88 336 SER A O 1
ATOM 2541 N N . GLY A 1 337 ? -5.384 -17.473 12.044 1.00 94.62 337 GLY A N 1
ATOM 2542 C CA . GLY A 1 337 ? -5.676 -16.492 13.083 1.00 94.62 337 GLY A CA 1
ATOM 2543 C C . GLY A 1 337 ? -4.793 -15.252 13.054 1.00 94.62 337 GLY A C 1
ATOM 2544 O O . GLY A 1 337 ? -3.770 -15.181 12.372 1.00 94.62 337 GLY A O 1
ATOM 2545 N N . ILE A 1 338 ? -5.210 -14.280 13.855 1.00 97.75 338 ILE A N 1
ATOM 2546 C CA . ILE A 1 338 ? -4.470 -13.059 14.154 1.00 97.75 338 ILE A CA 1
ATOM 2547 C C . ILE A 1 338 ? -3.972 -13.175 15.593 1.00 97.75 338 ILE A C 1
ATOM 2549 O O . ILE A 1 338 ? -4.771 -13.232 16.526 1.00 97.75 338 ILE A O 1
ATOM 2553 N N . GLN A 1 339 ? -2.657 -13.189 15.775 1.00 96.62 339 GLN A N 1
ATOM 2554 C CA . GLN A 1 339 ? -1.990 -13.201 17.072 1.00 96.62 339 GLN A CA 1
ATOM 2555 C C . GLN A 1 339 ? -1.241 -11.887 17.244 1.00 96.62 339 GLN A C 1
ATOM 2557 O O . GLN A 1 339 ? -0.124 -11.711 16.770 1.00 96.62 339 GLN A O 1
ATOM 2562 N N . GLY A 1 340 ? -1.862 -10.920 17.909 1.00 87.44 340 GLY A N 1
ATOM 2563 C CA . GLY A 1 340 ? -1.327 -9.567 17.964 1.00 87.44 340 GLY A CA 1
ATOM 2564 C C . GLY A 1 340 ? -0.088 -9.424 18.843 1.00 87.44 340 GLY A C 1
ATOM 2565 O O . GLY A 1 340 ? 0.677 -8.490 18.634 1.00 87.44 340 GLY A O 1
ATOM 2566 N N . MET A 1 341 ? 0.148 -10.310 19.817 1.00 89.12 341 MET A N 1
ATOM 2567 C CA . MET A 1 341 ? 1.268 -10.178 20.770 1.00 89.12 341 MET A CA 1
ATOM 2568 C C . MET A 1 341 ? 1.346 -8.765 21.399 1.00 89.12 341 MET A C 1
ATOM 2570 O O . MET A 1 341 ? 2.432 -8.234 21.618 1.00 89.12 341 MET A O 1
ATOM 2574 N N . GLN A 1 342 ? 0.189 -8.118 21.619 1.00 79.69 342 GLN A N 1
ATOM 2575 C CA . GLN A 1 342 ? 0.041 -6.728 22.092 1.00 79.69 342 GLN A CA 1
ATOM 2576 C C . GLN A 1 342 ? 0.620 -5.630 21.173 1.00 79.69 342 GLN A C 1
ATOM 2578 O O . GLN A 1 342 ? 0.685 -4.466 21.565 1.00 79.69 342 GLN A O 1
ATOM 2583 N N . ARG A 1 343 ? 1.028 -5.966 19.945 1.00 84.56 343 ARG A N 1
ATOM 2584 C CA . ARG A 1 343 ? 1.587 -5.022 18.958 1.00 84.56 343 ARG A CA 1
ATOM 2585 C C . ARG A 1 343 ? 0.875 -5.047 17.611 1.00 84.56 343 ARG A C 1
ATOM 2587 O O . ARG A 1 343 ? 0.896 -4.046 16.906 1.00 84.56 343 ARG A O 1
ATOM 2594 N N . GLY A 1 344 ? 0.241 -6.158 17.254 1.00 84.88 344 GLY A N 1
ATOM 2595 C CA . GLY A 1 344 ? -0.437 -6.340 15.978 1.00 84.88 344 GLY A CA 1
ATOM 2596 C C . GLY A 1 344 ? -1.651 -5.428 15.853 1.00 84.88 344 GLY A C 1
ATOM 2597 O O . GLY A 1 344 ? -2.514 -5.413 16.736 1.00 84.88 344 GLY A O 1
ATOM 2598 N N . HIS A 1 345 ? -1.682 -4.666 14.762 1.00 94.50 345 HIS A N 1
ATOM 2599 C CA . HIS A 1 345 ? -2.745 -3.720 14.434 1.00 94.50 345 HIS A CA 1
ATOM 2600 C C . HIS A 1 345 ? -3.266 -4.032 13.039 1.00 94.50 345 HIS A C 1
ATOM 2602 O O . HIS A 1 345 ? -2.529 -3.956 12.059 1.00 94.50 345 HIS A O 1
ATOM 2608 N N . ILE A 1 346 ? -4.541 -4.386 12.955 1.00 97.69 346 ILE A N 1
ATOM 2609 C CA . ILE A 1 346 ? -5.199 -4.740 11.700 1.00 97.69 346 ILE A CA 1
ATOM 2610 C C . ILE A 1 346 ? -6.282 -3.705 11.444 1.00 97.69 346 ILE A C 1
ATOM 2612 O O . ILE A 1 346 ? -7.161 -3.534 12.285 1.00 97.69 346 ILE A O 1
ATOM 2616 N N . ARG A 1 347 ? -6.215 -3.014 10.306 1.00 97.81 347 ARG A N 1
ATOM 2617 C CA . ARG A 1 347 ? -7.152 -1.952 9.939 1.00 97.81 347 ARG A CA 1
ATOM 2618 C C . ARG A 1 347 ? -7.693 -2.164 8.530 1.00 97.81 347 ARG A C 1
ATOM 2620 O O . ARG A 1 347 ? -6.949 -2.088 7.555 1.00 97.81 347 ARG A O 1
ATOM 2627 N N . ALA A 1 348 ? -8.998 -2.374 8.427 1.00 98.00 348 ALA A N 1
ATOM 2628 C CA . ALA A 1 348 ? -9.706 -2.513 7.159 1.00 98.00 348 ALA A CA 1
ATOM 2629 C C . ALA A 1 348 ? -10.668 -1.338 6.927 1.00 98.00 348 ALA A C 1
ATOM 2631 O O . ALA A 1 348 ? -11.401 -0.937 7.832 1.00 98.00 348 ALA A O 1
ATOM 2632 N N . ARG A 1 349 ? -10.706 -0.810 5.699 1.00 97.12 349 ARG A N 1
ATOM 2633 C CA . ARG A 1 349 ? -11.746 0.147 5.259 1.00 97.12 349 ARG A CA 1
ATOM 2634 C C . ARG A 1 349 ? -13.087 -0.526 4.948 1.00 97.12 349 ARG A C 1
ATOM 2636 O O . ARG A 1 349 ? -14.106 0.138 4.865 1.00 97.12 349 ARG A O 1
ATOM 2643 N N . GLY A 1 350 ? -13.086 -1.840 4.779 1.00 97.50 350 GLY A N 1
ATOM 2644 C CA . GLY A 1 350 ? -14.267 -2.678 4.641 1.00 97.50 350 GLY A CA 1
ATOM 2645 C C . GLY A 1 350 ? -14.347 -3.653 5.805 1.00 97.50 350 GLY A C 1
ATOM 2646 O O . GLY A 1 350 ? -14.579 -3.254 6.947 1.00 97.50 350 GLY A O 1
ATOM 2647 N N . ASN A 1 351 ? -14.144 -4.936 5.507 1.00 98.44 351 ASN A N 1
ATOM 2648 C CA . ASN A 1 351 ? -14.345 -6.040 6.444 1.00 98.44 351 ASN A CA 1
ATOM 2649 C C . ASN A 1 351 ? -13.031 -6.690 6.897 1.00 98.44 351 ASN A C 1
ATOM 2651 O O . ASN A 1 351 ? -12.053 -6.721 6.148 1.00 98.44 351 ASN A O 1
ATOM 2655 N N . VAL A 1 352 ? -13.045 -7.302 8.085 1.00 98.69 352 VAL A N 1
ATOM 2656 C CA . VAL A 1 352 ? -11.996 -8.237 8.531 1.00 98.69 352 VAL A CA 1
ATOM 2657 C C . VAL A 1 352 ? -12.609 -9.614 8.746 1.00 98.69 352 VAL A C 1
ATOM 2659 O O . VAL A 1 352 ? -13.611 -9.746 9.444 1.00 98.69 352 VAL A O 1
ATOM 2662 N N . THR A 1 353 ? -12.002 -10.652 8.178 1.00 98.56 353 THR A N 1
ATOM 2663 C CA . THR A 1 353 ? -12.380 -12.048 8.432 1.00 98.56 353 THR A CA 1
ATOM 2664 C C . THR A 1 353 ? -11.179 -12.828 8.939 1.00 98.56 353 THR A C 1
ATOM 2666 O O . THR A 1 353 ? -10.124 -12.800 8.310 1.00 98.56 353 THR A O 1
ATOM 2669 N N . ALA A 1 354 ? -11.334 -13.531 10.061 1.00 98.06 354 ALA A N 1
ATOM 2670 C CA . ALA A 1 354 ? -10.282 -14.363 10.642 1.00 98.06 354 ALA A CA 1
ATOM 2671 C C . ALA A 1 354 ? -10.841 -15.642 11.273 1.00 98.06 354 ALA A C 1
ATOM 2673 O O . ALA A 1 354 ? -11.999 -15.698 11.688 1.00 98.06 354 ALA A O 1
ATOM 2674 N N . LYS A 1 355 ? -10.019 -16.684 11.415 1.00 97.38 355 LYS A N 1
ATOM 2675 C CA . LYS A 1 355 ? -10.421 -17.879 12.168 1.00 97.38 355 LYS A CA 1
ATOM 2676 C C . LYS A 1 355 ? -10.506 -17.592 13.668 1.00 97.38 355 LYS A C 1
ATOM 2678 O O . LYS A 1 355 ? -11.492 -17.944 14.308 1.00 97.38 355 LYS A O 1
ATOM 2683 N N . PHE A 1 356 ? -9.499 -16.928 14.221 1.00 97.50 356 PHE A N 1
ATOM 2684 C CA . PHE A 1 356 ? -9.462 -16.484 15.614 1.00 97.50 356 PHE A CA 1
ATOM 2685 C C . PHE A 1 356 ? -8.650 -15.194 15.742 1.00 97.50 356 PHE A C 1
ATOM 2687 O O . PHE A 1 356 ? -7.821 -14.894 14.881 1.00 97.50 356 PHE A O 1
ATOM 2694 N N . ILE A 1 357 ? -8.886 -14.439 16.812 1.00 97.88 357 ILE A N 1
ATOM 2695 C CA . ILE A 1 357 ? -8.153 -13.210 17.126 1.00 97.88 357 ILE A CA 1
ATOM 2696 C C . ILE A 1 357 ? -7.706 -13.271 18.584 1.00 97.88 357 ILE A C 1
ATOM 2698 O O . ILE A 1 357 ? -8.527 -13.493 19.470 1.00 97.88 357 ILE A O 1
ATOM 2702 N N . GLU A 1 358 ? -6.416 -13.075 18.832 1.00 96.75 358 GLU A N 1
ATOM 2703 C CA . GLU A 1 358 ? -5.810 -13.183 20.155 1.00 96.75 358 GLU A CA 1
ATOM 2704 C C . GLU A 1 358 ? -4.820 -12.041 20.413 1.00 96.75 358 GLU A C 1
ATOM 2706 O O . GLU A 1 358 ? -3.928 -11.794 19.600 1.00 96.75 358 GLU A O 1
ATOM 2711 N N . ASN A 1 359 ? -4.935 -11.373 21.568 1.00 95.50 359 ASN A N 1
ATOM 2712 C CA . ASN A 1 359 ? -4.022 -10.308 22.007 1.00 95.50 359 ASN A CA 1
ATOM 2713 C C . ASN A 1 359 ? -3.749 -9.237 20.927 1.00 95.50 359 ASN A C 1
ATOM 2715 O O . ASN A 1 359 ? -2.605 -8.794 20.768 1.00 95.50 359 ASN A O 1
ATOM 2719 N N . ALA A 1 360 ? -4.776 -8.857 20.157 1.00 95.94 360 ALA A N 1
ATOM 2720 C CA . ALA A 1 360 ? -4.656 -7.977 18.993 1.00 95.94 360 ALA A CA 1
ATOM 2721 C C . ALA A 1 360 ? -5.600 -6.771 19.046 1.00 95.94 360 ALA A C 1
ATOM 2723 O O . ALA A 1 360 ? -6.646 -6.807 19.699 1.00 95.94 360 ALA A O 1
ATOM 2724 N N . ASN A 1 361 ? -5.238 -5.724 18.299 1.00 96.31 361 ASN A N 1
ATOM 2725 C CA . ASN A 1 361 ? -6.111 -4.594 18.004 1.00 96.31 361 ASN A CA 1
ATOM 2726 C C . ASN A 1 361 ? -6.595 -4.717 16.555 1.00 96.31 361 ASN A C 1
ATOM 2728 O O . ASN A 1 361 ? -5.786 -4.684 15.625 1.00 96.31 361 ASN A O 1
ATOM 2732 N N . VAL A 1 362 ? -7.902 -4.875 16.360 1.00 97.81 362 VAL A N 1
ATOM 2733 C CA . VAL A 1 362 ? -8.499 -5.054 15.029 1.00 97.81 362 VAL A CA 1
ATOM 2734 C C . VAL A 1 362 ? -9.627 -4.054 14.837 1.00 97.81 362 VAL A C 1
ATOM 2736 O O . VAL A 1 362 ? -10.570 -4.020 15.629 1.00 97.81 362 VAL A O 1
ATOM 2739 N N . SER A 1 363 ? -9.539 -3.256 13.776 1.00 97.25 363 SER A N 1
ATOM 2740 C CA . SER A 1 363 ? -10.559 -2.292 13.384 1.00 97.25 363 SER A CA 1
ATOM 2741 C C . SER A 1 363 ? -11.027 -2.490 11.943 1.00 97.25 363 SER A C 1
ATOM 2743 O O . SER A 1 363 ? -10.237 -2.773 11.040 1.00 97.25 363 SER A O 1
ATOM 2745 N N . ALA A 1 364 ? -12.331 -2.342 11.732 1.00 97.44 364 ALA A N 1
ATOM 2746 C CA . ALA A 1 364 ? -12.971 -2.415 10.425 1.00 97.44 364 ALA A CA 1
ATOM 2747 C C . ALA A 1 364 ? -14.083 -1.366 10.337 1.00 97.44 364 ALA A C 1
ATOM 2749 O O . ALA A 1 364 ? -14.861 -1.222 11.281 1.00 97.44 364 ALA A O 1
ATOM 2750 N N . GLN A 1 365 ? -14.196 -0.653 9.217 1.00 95.06 365 GLN A N 1
ATOM 2751 C CA . GLN A 1 365 ? -15.281 0.327 9.050 1.00 95.06 365 GLN A CA 1
ATOM 2752 C C . GLN A 1 365 ? -16.649 -0.328 8.826 1.00 95.06 365 GLN A C 1
ATOM 2754 O O . GLN A 1 365 ? -17.671 0.310 9.062 1.00 95.06 365 GLN A O 1
ATOM 2759 N N . ASP A 1 366 ? -16.688 -1.595 8.407 1.00 95.69 366 ASP A N 1
ATOM 2760 C CA . ASP A 1 366 ? -17.930 -2.349 8.260 1.00 95.69 366 ASP A CA 1
ATOM 2761 C C . ASP A 1 366 ? -18.009 -3.493 9.287 1.00 95.69 366 ASP A C 1
ATOM 2763 O O . ASP A 1 366 ? -18.288 -3.242 10.465 1.00 95.69 366 ASP A O 1
ATOM 2767 N N . THR A 1 367 ? -17.752 -4.739 8.879 1.00 97.81 367 THR A N 1
ATOM 2768 C CA . THR A 1 367 ? -18.013 -5.928 9.699 1.00 97.81 367 THR A CA 1
ATOM 2769 C C . THR A 1 367 ? -16.740 -6.724 10.003 1.00 97.81 367 THR A C 1
ATOM 2771 O O . THR A 1 367 ? -15.883 -6.930 9.141 1.00 97.81 367 THR A O 1
ATOM 2774 N N . ILE A 1 368 ? -16.630 -7.228 11.237 1.00 98.69 368 ILE A N 1
ATOM 2775 C CA . ILE A 1 368 ? -15.582 -8.171 11.656 1.00 98.69 368 ILE A CA 1
ATOM 2776 C C . ILE A 1 368 ? -16.210 -9.548 11.868 1.00 98.69 368 ILE A C 1
ATOM 2778 O O . ILE A 1 368 ? -17.072 -9.711 12.729 1.00 98.69 368 ILE A O 1
ATOM 2782 N N . THR A 1 369 ? -15.765 -10.546 11.103 1.00 98.62 369 THR A N 1
ATOM 2783 C CA . THR A 1 369 ? -16.244 -11.933 11.197 1.00 98.62 369 THR A CA 1
ATOM 2784 C C . THR A 1 369 ? -15.147 -12.852 11.724 1.00 98.62 369 THR A C 1
ATOM 2786 O O . THR A 1 369 ? -14.052 -12.910 11.166 1.00 98.62 369 THR A O 1
ATOM 2789 N N . VAL A 1 370 ? -15.442 -13.600 12.787 1.00 98.50 370 VAL A N 1
ATOM 2790 C CA . VAL A 1 370 ? -14.492 -14.510 13.438 1.00 98.50 370 VAL A CA 1
ATOM 2791 C C . VAL A 1 370 ? -15.089 -15.907 13.580 1.00 98.50 370 VAL A C 1
ATOM 2793 O O . VAL A 1 370 ? -16.206 -16.058 14.067 1.00 98.50 370 VAL A O 1
ATOM 2796 N N . ALA A 1 371 ? -14.359 -16.942 13.164 1.00 96.94 371 ALA A N 1
ATOM 2797 C CA . ALA A 1 371 ? -14.910 -18.301 13.115 1.00 96.94 371 ALA A CA 1
ATOM 2798 C C . ALA A 1 371 ? -14.935 -19.035 14.478 1.00 96.94 371 ALA A C 1
ATOM 2800 O O . ALA A 1 371 ? -15.807 -19.857 14.760 1.00 96.94 371 ALA A O 1
ATOM 2801 N N . GLU A 1 372 ? -13.943 -18.806 15.338 1.00 96.19 372 GLU A N 1
ATOM 2802 C CA . GLU A 1 372 ? -13.753 -19.617 16.547 1.00 96.19 372 GLU A CA 1
ATOM 2803 C C . GLU A 1 372 ? -13.763 -18.802 17.829 1.00 96.19 372 GLU A C 1
ATOM 2805 O O . GLU A 1 372 ? -14.558 -19.104 18.722 1.00 96.19 372 GLU A O 1
ATOM 2810 N N . ALA A 1 373 ? -12.874 -17.818 17.956 1.00 97.50 373 ALA A N 1
ATOM 2811 C CA . ALA A 1 373 ? -12.733 -17.090 19.207 1.00 97.50 373 ALA A CA 1
ATOM 2812 C C . ALA A 1 373 ? -12.116 -15.700 19.042 1.00 97.50 373 ALA A C 1
ATOM 2814 O O . ALA A 1 373 ? -11.223 -15.499 18.217 1.00 97.50 373 ALA A O 1
ATOM 2815 N N . ILE A 1 374 ? -12.554 -14.781 19.898 1.00 98.19 374 ILE A N 1
ATOM 2816 C CA . ILE A 1 374 ? -11.887 -13.508 20.181 1.00 98.19 374 ILE A CA 1
ATOM 2817 C C . ILE A 1 374 ? -11.381 -13.580 21.621 1.00 98.19 374 ILE A C 1
ATOM 2819 O O . ILE A 1 374 ? -12.181 -13.747 22.542 1.00 98.19 374 ILE A O 1
ATOM 2823 N N . LEU A 1 375 ? -10.068 -13.472 21.812 1.00 96.75 375 LEU A N 1
ATOM 2824 C CA . LEU A 1 375 ? -9.395 -13.672 23.094 1.00 96.75 375 LEU A CA 1
ATOM 2825 C C . LEU A 1 375 ? -8.543 -12.451 23.450 1.00 96.75 375 LEU A C 1
ATOM 2827 O O . LEU A 1 375 ? -7.649 -12.076 22.689 1.00 96.75 375 LEU A O 1
ATOM 2831 N N . HIS A 1 376 ? -8.799 -11.834 24.603 1.00 95.88 376 HIS A N 1
ATOM 2832 C CA . HIS A 1 376 ? -7.984 -10.746 25.165 1.00 95.88 376 HIS A CA 1
ATOM 2833 C C . HIS A 1 376 ? -7.645 -9.638 24.149 1.00 95.88 376 HIS A C 1
ATOM 2835 O O . HIS A 1 376 ? -6.512 -9.168 24.074 1.00 95.88 376 HIS A O 1
ATOM 2841 N N . SER A 1 377 ? -8.616 -9.257 23.318 1.00 96.88 377 SER A N 1
ATOM 2842 C CA . SER A 1 377 ? -8.397 -8.382 22.159 1.00 96.88 377 SER A CA 1
ATOM 2843 C C . SER A 1 377 ? -9.259 -7.124 22.225 1.00 96.88 377 SER A C 1
ATOM 2845 O O . SER A 1 377 ? -10.289 -7.101 22.902 1.00 96.88 377 SER A O 1
ATOM 2847 N N . ASN A 1 378 ? -8.843 -6.082 21.504 1.00 96.31 378 ASN A N 1
ATOM 2848 C CA . ASN A 1 378 ? -9.647 -4.882 21.294 1.00 96.31 378 ASN A CA 1
ATOM 2849 C C . ASN A 1 378 ? -10.156 -4.877 19.856 1.00 96.31 378 ASN A C 1
ATOM 2851 O O . ASN A 1 378 ? -9.379 -4.774 18.906 1.00 96.31 378 ASN A O 1
ATOM 2855 N N . ILE A 1 379 ? -11.467 -5.014 19.707 1.00 97.69 379 ILE A N 1
ATOM 2856 C CA . ILE A 1 379 ? -12.140 -5.169 18.422 1.00 97.69 379 ILE A CA 1
ATOM 2857 C C . ILE A 1 379 ? -13.079 -3.988 18.222 1.00 97.69 379 ILE A C 1
ATOM 2859 O O . ILE A 1 379 ? -13.836 -3.639 19.128 1.00 97.69 379 ILE A O 1
ATOM 2863 N N . SER A 1 380 ? -13.031 -3.387 17.039 1.00 97.19 380 SER A N 1
ATOM 2864 C CA . SER A 1 380 ? -13.800 -2.195 16.701 1.00 97.19 380 SER A CA 1
ATOM 2865 C C . SER A 1 380 ? -14.383 -2.323 15.296 1.00 97.19 380 SER A C 1
ATOM 2867 O O . SER A 1 380 ? -13.645 -2.279 14.316 1.00 97.19 380 SER A O 1
ATOM 2869 N N . ALA A 1 381 ? -15.694 -2.519 15.188 1.00 96.94 381 ALA A N 1
ATOM 2870 C CA . ALA A 1 381 ? -16.391 -2.614 13.908 1.00 96.94 381 ALA A CA 1
ATOM 2871 C C . ALA A 1 381 ? -17.386 -1.462 13.740 1.00 96.94 381 ALA A C 1
ATOM 2873 O O . ALA A 1 381 ? -18.167 -1.178 14.649 1.00 96.94 381 ALA A O 1
ATOM 2874 N N . GLY A 1 382 ? -17.411 -0.825 12.572 1.00 93.44 382 GLY A N 1
ATOM 2875 C CA . GLY A 1 382 ? -18.373 0.242 12.294 1.00 93.44 382 GLY A CA 1
ATOM 2876 C C . GLY A 1 382 ? -19.825 -0.242 12.293 1.00 93.44 382 GLY A C 1
ATOM 2877 O O . GLY A 1 382 ? -20.697 0.498 12.737 1.00 93.44 382 GLY A O 1
ATOM 2878 N N . LYS A 1 383 ? -20.085 -1.497 11.892 1.00 93.75 383 LYS A N 1
ATOM 2879 C CA . LYS A 1 383 ? -21.428 -2.104 11.906 1.00 93.75 383 LYS A CA 1
ATOM 2880 C C . LYS A 1 383 ? -21.534 -3.296 12.844 1.00 93.75 383 LYS A C 1
ATOM 2882 O O . LYS A 1 383 ? -22.191 -3.194 13.877 1.00 93.75 383 LYS A O 1
ATOM 2887 N N . LYS A 1 384 ? -20.921 -4.436 12.511 1.00 97.06 384 LYS A N 1
ATOM 2888 C CA . LYS A 1 384 ? -21.175 -5.702 13.222 1.00 97.06 384 LYS A CA 1
ATOM 2889 C C . LYS A 1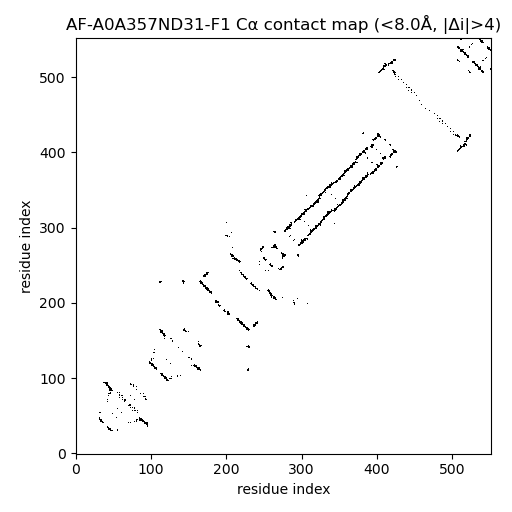 384 ? -19.904 -6.441 13.606 1.00 97.06 384 LYS A C 1
ATOM 2891 O O . LYS A 1 384 ? -18.927 -6.449 12.860 1.00 97.06 384 LYS A O 1
ATOM 2896 N N . VAL A 1 385 ? -19.950 -7.136 14.739 1.00 98.50 385 VAL A N 1
ATOM 2897 C CA . VAL A 1 385 ? -18.976 -8.179 15.082 1.00 98.50 385 VAL A CA 1
ATOM 2898 C C . VAL A 1 385 ? -19.707 -9.511 15.156 1.00 98.50 385 VAL A C 1
ATOM 2900 O O . VAL A 1 385 ? -20.593 -9.695 15.986 1.00 98.50 385 VAL A O 1
ATOM 2903 N N . ILE A 1 386 ? -19.337 -10.445 14.283 1.00 98.50 386 ILE A N 1
ATOM 2904 C CA . ILE A 1 386 ? -19.989 -11.748 14.152 1.00 98.50 386 ILE A CA 1
ATOM 2905 C C . ILE A 1 386 ? -18.976 -12.830 14.498 1.00 98.50 386 ILE A C 1
ATOM 2907 O O . ILE A 1 386 ? -18.051 -13.100 13.736 1.00 98.50 386 ILE A O 1
ATOM 2911 N N . VAL A 1 387 ? -19.166 -13.480 15.641 1.00 97.94 387 VAL A N 1
ATOM 2912 C CA . VAL A 1 387 ? -18.378 -14.639 16.053 1.00 97.94 387 VAL A CA 1
ATOM 2913 C C . VAL A 1 387 ? -19.235 -15.884 15.859 1.00 97.94 387 VAL A C 1
ATOM 2915 O O . VAL A 1 387 ? -20.198 -16.101 16.593 1.00 97.94 387 VAL A O 1
ATOM 2918 N N . GLN A 1 388 ? -18.923 -16.687 14.842 1.00 92.00 388 GLN A N 1
ATOM 2919 C CA . GLN A 1 388 ? -19.784 -17.780 14.382 1.00 92.00 388 GLN A CA 1
ATOM 2920 C C . GLN A 1 388 ? -18.995 -19.041 14.044 1.00 92.00 388 GLN A C 1
ATOM 2922 O O . GLN A 1 388 ? -17.990 -18.987 13.354 1.00 92.00 388 GLN A O 1
ATOM 2927 N N . GLY A 1 389 ? -19.479 -20.199 14.484 1.00 90.62 389 GLY A N 1
ATOM 2928 C CA . GLY A 1 389 ? -18.793 -21.477 14.327 1.00 90.62 389 GLY A CA 1
ATOM 2929 C C . GLY A 1 389 ? -19.074 -22.396 15.509 1.00 90.62 389 GLY A C 1
ATOM 2930 O O . GLY A 1 389 ? -19.972 -22.141 16.311 1.00 90.62 389 GLY A O 1
ATOM 2931 N N . LYS A 1 390 ? -18.311 -23.490 15.624 1.00 89.44 390 LYS A N 1
ATOM 2932 C CA . LYS A 1 390 ? -18.541 -24.491 16.681 1.00 89.44 390 LYS A CA 1
ATOM 2933 C C . LYS A 1 390 ? -18.256 -23.952 18.085 1.00 89.44 390 LYS A C 1
ATOM 2935 O O . LYS A 1 390 ? -18.994 -24.277 19.004 1.00 89.44 390 LYS A O 1
ATOM 2940 N N . ARG A 1 391 ? -17.187 -23.161 18.246 1.00 90.94 391 ARG A N 1
ATOM 2941 C CA . ARG A 1 391 ? -16.791 -22.569 19.540 1.00 90.94 391 ARG A CA 1
ATOM 2942 C C . ARG A 1 391 ? -17.400 -21.181 19.723 1.00 90.94 391 ARG A C 1
ATOM 2944 O O . ARG A 1 391 ? -18.079 -20.948 20.711 1.00 90.94 391 ARG A O 1
ATOM 2951 N N . ALA A 1 392 ? -17.173 -20.304 18.747 1.00 95.81 392 ALA A N 1
ATOM 2952 C CA . ALA A 1 392 ? -17.723 -18.956 18.635 1.00 95.81 392 ALA A CA 1
ATOM 2953 C C . ALA A 1 392 ? -17.797 -18.159 19.957 1.00 95.81 392 ALA A C 1
ATOM 2955 O O . ALA A 1 392 ? -18.862 -17.677 20.351 1.00 95.81 392 ALA A O 1
ATOM 2956 N N . VAL A 1 393 ? -16.661 -18.042 20.647 1.00 97.38 393 VAL A N 1
ATOM 2957 C CA . VAL A 1 393 ? -16.583 -17.469 22.000 1.00 97.38 393 VAL A CA 1
ATOM 2958 C C . VAL A 1 393 ? -15.859 -16.121 22.026 1.00 97.38 393 VAL A C 1
ATOM 2960 O O . VAL A 1 393 ? -14.879 -15.918 21.310 1.00 97.38 393 VAL A O 1
ATOM 2963 N N . ILE A 1 394 ? -16.309 -15.204 22.880 1.00 98.31 394 ILE A N 1
ATOM 2964 C CA . ILE A 1 394 ? -15.601 -13.952 23.182 1.00 98.31 394 ILE A CA 1
ATOM 2965 C C . ILE A 1 394 ? -15.126 -14.001 24.632 1.00 98.31 394 ILE A C 1
ATOM 2967 O O . ILE A 1 394 ? -15.955 -14.052 25.535 1.00 98.31 394 ILE A O 1
ATOM 2971 N N . VAL A 1 395 ? -13.814 -13.957 24.876 1.00 97.69 395 VAL A N 1
ATOM 2972 C CA . VAL A 1 395 ? -13.240 -13.999 26.230 1.00 97.69 395 VAL A CA 1
ATOM 2973 C C . VAL A 1 395 ? -12.185 -12.919 26.403 1.00 97.69 395 VAL A C 1
ATOM 2975 O O . VAL A 1 395 ? -11.103 -12.992 25.830 1.00 97.69 395 VAL A O 1
ATOM 2978 N N . GLY A 1 396 ? -12.457 -11.956 27.276 1.00 95.56 396 GLY A N 1
ATOM 2979 C CA . GLY A 1 396 ? -11.492 -10.933 27.652 1.00 95.56 396 GLY A CA 1
ATOM 2980 C C . GLY A 1 396 ? -11.316 -9.826 26.611 1.00 95.56 396 GLY A C 1
ATOM 2981 O O . GLY A 1 396 ? -11.335 -10.053 25.403 1.00 95.56 396 GLY A O 1
ATOM 2982 N N . GLY A 1 397 ? -11.085 -8.613 27.107 1.00 95.94 397 GLY A N 1
ATOM 2983 C CA . GLY A 1 397 ? -10.889 -7.430 26.271 1.00 95.94 397 GLY A CA 1
ATOM 2984 C C . GLY A 1 397 ? -12.191 -6.685 25.982 1.00 95.94 397 GLY A C 1
ATOM 2985 O O . GLY A 1 397 ? -13.168 -6.794 26.732 1.00 95.94 397 GLY A O 1
ATOM 2986 N N . THR A 1 398 ? -12.179 -5.888 24.916 1.00 97.06 398 THR A N 1
ATOM 2987 C CA . THR A 1 398 ? -13.286 -4.996 24.550 1.00 97.06 398 THR A CA 1
ATOM 2988 C C . THR A 1 398 ? -13.688 -5.239 23.105 1.00 97.06 398 THR A C 1
ATOM 2990 O O . THR A 1 398 ? -12.868 -5.103 22.201 1.00 97.06 398 THR A O 1
ATOM 2993 N N . VAL A 1 399 ? -14.957 -5.563 22.877 1.00 98.06 399 VAL A N 1
ATOM 2994 C CA . VAL A 1 399 ? -15.536 -5.728 21.543 1.00 98.06 399 VAL A CA 1
ATOM 2995 C C . VAL A 1 399 ? -16.589 -4.651 21.342 1.00 98.06 399 VAL A C 1
ATOM 2997 O O . VAL A 1 399 ? -17.549 -4.579 22.106 1.00 98.06 399 VAL A O 1
ATOM 3000 N N . ARG A 1 400 ? -16.396 -3.808 20.327 1.00 96.81 400 ARG A N 1
ATOM 3001 C CA . ARG A 1 400 ? -17.282 -2.695 19.983 1.00 96.81 400 ARG A CA 1
ATOM 3002 C C . ARG A 1 400 ? -17.849 -2.877 18.582 1.00 96.81 400 ARG A C 1
ATOM 3004 O O . ARG A 1 400 ? -17.094 -3.190 17.660 1.00 96.81 400 ARG A O 1
ATOM 3011 N N . ALA A 1 401 ? -19.143 -2.633 18.420 1.00 95.75 401 ALA A N 1
ATOM 3012 C CA . ALA A 1 401 ? -19.804 -2.602 17.120 1.00 95.75 401 ALA A CA 1
ATOM 3013 C C . ALA A 1 401 ? -20.807 -1.442 17.046 1.00 95.75 401 ALA A C 1
ATOM 3015 O O . ALA A 1 401 ? -21.404 -1.089 18.059 1.00 95.75 401 ALA A O 1
ATOM 3016 N N . GLY A 1 402 ? -21.040 -0.870 15.866 1.00 92.94 402 GLY A N 1
ATOM 3017 C CA . GLY A 1 402 ? -22.089 0.145 15.704 1.00 92.94 402 GLY A CA 1
ATOM 3018 C C . GLY A 1 402 ? -23.494 -0.395 15.980 1.00 92.94 402 GLY A C 1
ATOM 3019 O O . GLY A 1 402 ? -24.255 0.214 16.724 1.00 92.94 402 GLY A O 1
ATOM 3020 N N . GLU A 1 403 ? -23.813 -1.568 15.435 1.00 93.00 403 GLU A N 1
ATOM 3021 C CA . GLU A 1 403 ? -25.166 -2.131 15.394 1.00 93.00 403 GLU A CA 1
ATOM 3022 C C . GLU A 1 403 ? -25.306 -3.398 16.243 1.00 93.00 403 GLU A C 1
ATOM 3024 O O . GLU A 1 403 ? -26.198 -3.499 17.086 1.00 93.00 403 GLU A O 1
ATOM 3029 N N . GLU A 1 404 ? -24.466 -4.409 16.004 1.00 95.44 404 GLU A N 1
ATOM 3030 C CA . GLU A 1 404 ? -24.712 -5.746 16.551 1.00 95.44 404 GLU A CA 1
ATOM 3031 C C . GLU A 1 404 ? -23.429 -6.508 16.887 1.00 95.44 404 GLU A C 1
ATOM 3033 O O . GLU A 1 404 ? -22.481 -6.549 16.100 1.00 95.44 404 GLU A O 1
ATOM 3038 N N . ILE A 1 405 ? -23.426 -7.170 18.046 1.00 98.00 405 ILE A N 1
ATOM 3039 C CA . ILE A 1 405 ? -22.437 -8.194 18.399 1.00 98.00 405 ILE A CA 1
ATOM 3040 C C . ILE A 1 405 ? -23.160 -9.532 18.501 1.00 98.00 405 ILE A C 1
ATOM 3042 O O . ILE A 1 405 ? -24.083 -9.681 19.302 1.00 98.00 405 ILE A O 1
ATOM 3046 N N . VAL A 1 406 ? -22.715 -10.516 17.723 1.00 97.94 406 VAL A N 1
ATOM 3047 C CA . VAL A 1 406 ? -23.246 -11.883 17.736 1.00 97.94 406 VAL A CA 1
ATOM 3048 C C . VAL A 1 406 ? -22.147 -12.843 18.166 1.00 97.94 406 VAL A C 1
ATOM 3050 O O . VAL A 1 406 ? -21.045 -12.818 17.623 1.00 97.94 406 VAL A O 1
ATOM 3053 N N . SER A 1 407 ? -22.445 -13.709 19.131 1.00 97.81 407 SER A N 1
ATOM 3054 C CA . SER A 1 407 ? -21.554 -14.798 19.541 1.00 97.81 407 SER A CA 1
ATOM 3055 C C . SER A 1 407 ? -22.348 -16.009 20.019 1.00 97.81 407 SER A C 1
ATOM 3057 O O . SER A 1 407 ? -23.553 -15.930 20.270 1.00 97.81 407 SER A O 1
ATOM 3059 N N . ARG A 1 408 ? -21.678 -17.153 20.155 1.00 96.25 408 ARG A N 1
ATOM 3060 C CA . ARG A 1 408 ? -22.265 -18.325 20.808 1.00 96.25 408 ARG A CA 1
ATOM 3061 C C . ARG A 1 408 ? -22.170 -18.195 22.323 1.00 96.25 408 ARG A C 1
ATOM 3063 O O . ARG A 1 408 ? -23.170 -18.362 23.006 1.00 96.25 408 ARG A O 1
ATOM 3070 N N . SER A 1 409 ? -21.002 -17.824 22.835 1.00 96.75 409 SER A N 1
ATOM 3071 C CA . SER A 1 409 ? -20.771 -17.596 24.261 1.00 96.75 409 SER A CA 1
ATOM 3072 C C . SER A 1 409 ? -19.935 -16.334 24.479 1.00 96.75 409 SER A C 1
ATOM 3074 O O . SER A 1 409 ? -19.071 -15.997 23.664 1.00 96.75 409 SER A O 1
ATOM 3076 N N . ALA A 1 410 ? -20.191 -15.637 25.584 1.00 97.25 410 ALA A N 1
ATOM 3077 C CA . ALA A 1 410 ? -19.448 -14.451 25.989 1.00 97.25 410 ALA A CA 1
ATOM 3078 C C . ALA A 1 410 ? -18.963 -14.578 27.439 1.00 97.25 410 ALA A C 1
ATOM 3080 O O . ALA A 1 410 ? -19.733 -14.928 28.332 1.00 97.25 410 ALA A O 1
ATOM 3081 N N . GLY A 1 411 ? -17.698 -14.242 27.679 1.00 95.06 411 GLY A N 1
ATOM 3082 C CA . GLY A 1 411 ? -17.027 -14.375 28.969 1.00 95.06 411 GLY A CA 1
ATOM 3083 C C . GLY A 1 411 ? -16.492 -15.782 29.234 1.00 95.06 411 GLY A C 1
ATOM 3084 O O . GLY A 1 411 ? -16.460 -16.646 28.361 1.00 95.06 411 GLY A O 1
ATOM 3085 N N . SER A 1 412 ? -16.040 -16.011 30.465 1.00 94.06 412 SER A N 1
ATOM 3086 C CA . SER A 1 412 ? -15.557 -17.314 30.922 1.00 94.06 412 SER A CA 1
ATOM 3087 C C . SER A 1 412 ? -16.049 -17.605 32.338 1.00 94.06 412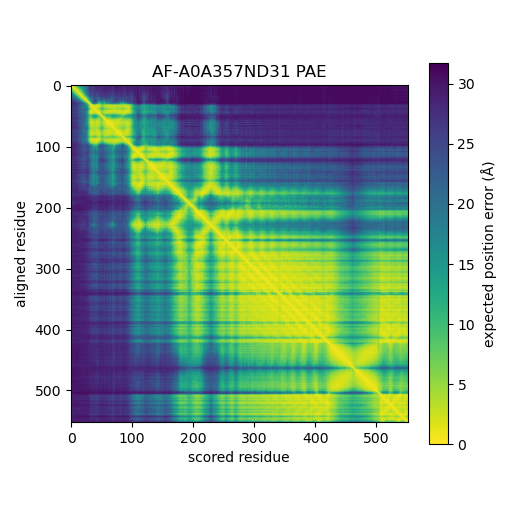 SER A C 1
ATOM 3089 O O . SER A 1 412 ? -16.374 -16.694 33.098 1.00 94.06 412 SER A O 1
ATOM 3091 N N . HIS A 1 413 ? -16.030 -18.878 32.731 1.00 88.00 413 HIS A N 1
ATOM 3092 C CA . HIS A 1 413 ? -16.331 -19.305 34.102 1.00 88.00 413 HIS A CA 1
ATOM 3093 C C . HIS A 1 413 ? -15.393 -18.690 35.154 1.00 88.00 413 HIS A C 1
ATOM 3095 O O . HIS A 1 413 ? -15.756 -18.609 36.322 1.00 88.00 413 HIS A O 1
ATOM 3101 N N . LEU A 1 414 ? -14.203 -18.234 34.745 1.00 89.50 414 LEU A N 1
ATOM 3102 C CA . LEU A 1 414 ? -13.232 -17.555 35.609 1.00 89.50 414 LEU A CA 1
ATOM 3103 C C . LEU A 1 414 ? -13.492 -16.043 35.724 1.00 89.50 414 LEU A C 1
ATOM 3105 O O . LEU A 1 414 ? -12.618 -15.307 36.174 1.00 89.50 414 LEU A O 1
ATOM 3109 N N . ALA A 1 415 ? -14.663 -15.573 35.283 1.00 86.38 415 ALA A N 1
ATOM 3110 C CA . ALA A 1 415 ? -15.073 -14.173 35.311 1.00 86.38 415 ALA A CA 1
ATOM 3111 C C . ALA A 1 415 ? -14.065 -13.217 34.648 1.00 86.38 415 ALA A C 1
ATOM 3113 O O . ALA A 1 415 ? -13.829 -12.102 35.117 1.00 86.38 415 ALA A O 1
ATOM 3114 N N . THR A 1 416 ? -13.454 -13.651 33.538 1.00 90.69 416 THR A N 1
ATOM 3115 C CA . THR A 1 416 ? -12.544 -12.803 32.761 1.00 90.69 416 THR A CA 1
ATOM 3116 C C . THR A 1 416 ? -13.282 -11.555 32.280 1.00 90.69 416 THR A C 1
ATOM 3118 O O . THR A 1 416 ? -14.265 -11.662 31.541 1.00 90.69 416 THR A O 1
ATOM 3121 N N . LEU A 1 417 ? -12.780 -10.375 32.660 1.00 93.75 417 LEU A N 1
ATOM 3122 C CA . LEU A 1 417 ? -13.386 -9.090 32.314 1.00 93.75 417 LEU A CA 1
ATOM 3123 C C . LEU A 1 417 ? -13.545 -8.958 30.795 1.00 93.75 417 LEU A C 1
ATOM 3125 O O . LEU A 1 417 ? -12.562 -8.823 30.063 1.00 93.75 417 LEU A O 1
ATOM 3129 N N . THR A 1 418 ? -14.794 -8.982 30.342 1.00 97.56 418 THR A N 1
ATOM 3130 C CA . THR A 1 418 ? -15.154 -8.949 28.922 1.00 97.56 418 THR A CA 1
ATOM 3131 C C . THR A 1 418 ? -16.160 -7.833 28.715 1.00 97.56 418 THR A C 1
ATOM 3133 O O . THR A 1 418 ? -17.208 -7.827 29.353 1.00 97.56 418 THR A O 1
ATOM 3136 N N . THR A 1 419 ? -15.855 -6.869 27.854 1.00 98.06 419 THR A N 1
ATOM 3137 C CA . THR A 1 419 ? -16.752 -5.741 27.584 1.00 98.06 419 THR A CA 1
ATOM 3138 C C . THR A 1 419 ? -17.310 -5.846 26.170 1.00 98.06 419 THR A C 1
ATOM 3140 O O . THR A 1 419 ? -16.538 -5.903 25.217 1.00 98.06 419 THR A O 1
ATOM 3143 N N . LEU A 1 420 ? -18.636 -5.860 26.041 1.00 98.00 420 LEU A N 1
ATOM 3144 C CA . LEU A 1 420 ? -19.350 -5.849 24.764 1.00 98.00 420 LEU A CA 1
ATOM 3145 C C . LEU A 1 420 ? -20.107 -4.526 24.648 1.00 98.00 420 LEU A C 1
ATOM 3147 O O . LEU A 1 420 ? -20.962 -4.249 25.487 1.00 98.00 420 LEU A O 1
ATOM 3151 N N . GLU A 1 421 ? -19.786 -3.706 23.650 1.00 95.69 421 GLU A N 1
ATOM 3152 C CA . GLU A 1 421 ? -20.360 -2.365 23.489 1.00 95.69 421 GLU A CA 1
ATOM 3153 C C . GLU A 1 421 ? -21.020 -2.212 22.115 1.00 95.69 421 GLU A C 1
ATOM 3155 O O . GLU A 1 421 ? -20.380 -2.459 21.093 1.00 95.69 421 GLU A O 1
ATOM 3160 N N . VAL A 1 422 ? -22.287 -1.793 22.085 1.00 94.69 422 VAL A N 1
ATOM 3161 C CA . VAL A 1 422 ? -23.051 -1.571 20.846 1.00 94.69 422 VAL A CA 1
ATOM 3162 C C . VAL A 1 422 ? -23.861 -0.279 20.862 1.00 94.69 422 VAL A C 1
ATOM 3164 O O . VAL A 1 422 ? -24.051 0.343 21.909 1.00 94.69 422 VAL A O 1
ATOM 3167 N N . GLY A 1 423 ? -24.366 0.118 19.694 1.00 89.50 423 GLY A N 1
ATOM 3168 C CA . GLY A 1 423 ? -25.255 1.269 19.530 1.00 89.50 423 GLY A CA 1
ATOM 3169 C C . GLY A 1 423 ? -24.532 2.593 19.294 1.00 89.50 423 GLY A C 1
ATOM 3170 O O . GLY A 1 423 ? -25.178 3.631 19.291 1.00 89.50 423 GLY A O 1
ATOM 3171 N N . LEU A 1 424 ? -23.207 2.578 19.120 1.00 86.50 424 LEU A N 1
ATOM 3172 C CA . LEU A 1 424 ? -22.394 3.753 18.803 1.00 86.50 424 LEU A CA 1
ATOM 3173 C C . LEU A 1 424 ? -21.334 3.363 17.779 1.00 86.50 424 LEU A C 1
ATOM 3175 O O . LEU A 1 424 ? -20.638 2.369 17.983 1.00 86.50 424 LEU A O 1
ATOM 3179 N N . ASN A 1 425 ? -21.149 4.166 16.728 1.00 87.19 425 ASN A N 1
ATOM 3180 C CA . ASN A 1 425 ? -20.023 3.971 15.817 1.00 87.19 425 ASN A CA 1
ATOM 3181 C C . ASN A 1 425 ? -18.701 4.165 16.596 1.00 87.19 425 ASN A C 1
ATOM 3183 O O . ASN A 1 425 ? -18.472 5.253 17.141 1.00 87.19 425 ASN A O 1
ATOM 3187 N N . PRO A 1 426 ? -17.822 3.147 16.665 1.00 85.31 426 PRO A N 1
ATOM 3188 C CA . PRO A 1 426 ? -16.581 3.254 17.420 1.00 85.31 426 PRO A CA 1
ATOM 3189 C C . PRO A 1 426 ? -15.644 4.372 16.944 1.00 85.31 426 PRO A C 1
ATOM 3191 O O . PRO A 1 426 ? -15.024 5.013 17.788 1.00 85.31 426 PRO A O 1
ATOM 3194 N N . GLU A 1 427 ? -15.571 4.651 15.635 1.00 85.69 427 GLU A N 1
ATOM 3195 C CA . GLU A 1 427 ? -14.717 5.723 15.097 1.00 85.69 427 GLU A CA 1
ATOM 3196 C C . GLU A 1 427 ? -15.192 7.098 15.581 1.00 85.69 427 GLU A C 1
ATOM 3198 O O . GLU A 1 427 ? -14.385 7.899 16.054 1.00 85.69 427 GLU A O 1
ATOM 3203 N N . LEU A 1 428 ? -16.508 7.341 15.551 1.00 85.75 428 LEU A N 1
ATOM 3204 C CA . LEU A 1 428 ? -17.103 8.575 16.075 1.00 85.75 428 LEU A CA 1
ATOM 3205 C C . LEU A 1 428 ? -16.880 8.708 17.581 1.00 85.75 428 LEU A C 1
ATOM 3207 O O . LEU A 1 428 ? -16.599 9.798 18.071 1.00 85.75 428 LEU A O 1
ATOM 3211 N N . ARG A 1 429 ? -16.962 7.606 18.334 1.00 84.31 429 ARG A N 1
ATOM 3212 C CA . ARG A 1 429 ? -16.710 7.622 19.780 1.00 84.31 429 ARG A CA 1
ATOM 3213 C C . ARG A 1 429 ? -15.250 7.927 20.104 1.00 84.31 429 ARG A C 1
ATOM 3215 O O . ARG A 1 429 ? -14.988 8.715 21.013 1.00 84.31 429 ARG A O 1
ATOM 3222 N N . ASP A 1 430 ? -14.312 7.321 19.383 1.00 86.69 430 ASP A N 1
ATOM 3223 C CA . ASP A 1 430 ? -12.883 7.573 19.569 1.00 86.69 430 ASP A CA 1
ATOM 3224 C C . ASP A 1 430 ? -12.535 9.022 19.176 1.00 86.69 430 ASP A C 1
ATOM 3226 O O . ASP A 1 430 ? -11.806 9.702 19.907 1.00 86.69 430 ASP A O 1
ATOM 3230 N N . GLU A 1 431 ? -13.130 9.543 18.096 1.00 89.38 431 GLU A N 1
ATOM 3231 C CA . GLU A 1 431 ? -13.027 10.957 17.722 1.00 89.38 431 GLU A CA 1
ATOM 3232 C C . GLU A 1 431 ? -13.626 11.871 18.799 1.00 89.38 431 GLU A C 1
ATOM 3234 O O . GLU A 1 431 ? -12.976 12.826 19.220 1.00 89.38 431 GLU A O 1
ATOM 3239 N N . MET A 1 432 ? -14.814 11.555 19.319 1.00 89.44 432 MET A N 1
ATOM 3240 C CA . MET A 1 432 ? -15.466 12.316 20.386 1.00 89.44 432 MET A CA 1
ATOM 3241 C C . MET A 1 432 ? -14.579 12.402 21.632 1.00 89.44 432 MET A C 1
ATOM 3243 O O . MET A 1 432 ? -14.432 13.478 22.213 1.00 89.44 432 MET A O 1
ATOM 3247 N N . VAL A 1 433 ? -13.956 11.293 22.044 1.00 90.00 433 VAL A N 1
ATOM 3248 C CA . VAL A 1 433 ? -13.025 11.271 23.184 1.00 90.00 433 VAL A CA 1
ATOM 3249 C C . VAL A 1 433 ? -11.796 12.133 22.900 1.00 90.00 433 VAL A C 1
ATOM 3251 O O . VAL A 1 433 ? -11.381 12.905 23.770 1.00 90.00 433 VAL A O 1
ATOM 3254 N N . LYS A 1 434 ? -11.236 12.050 21.688 1.00 93.75 434 LYS A N 1
ATOM 3255 C CA . LYS A 1 434 ? -10.088 12.861 21.273 1.00 93.75 434 LYS A CA 1
ATOM 3256 C C . LYS A 1 434 ? -10.420 14.355 21.292 1.00 93.75 434 LYS A C 1
ATOM 3258 O O . LYS A 1 434 ? -9.745 15.113 21.984 1.00 93.75 434 LYS A O 1
ATOM 3263 N N . VAL A 1 435 ? -11.504 14.758 20.629 1.00 93.81 435 VAL A N 1
ATOM 3264 C CA . VAL A 1 435 ? -11.976 16.150 20.579 1.00 93.81 435 VAL A CA 1
ATOM 3265 C C . VAL A 1 435 ? -12.299 16.661 21.985 1.00 93.81 435 VAL A C 1
ATOM 3267 O O . VAL A 1 435 ? -11.924 17.775 22.334 1.00 93.81 435 VAL A O 1
ATOM 3270 N N . LYS A 1 436 ? -12.920 15.847 22.849 1.00 93.75 436 LYS A N 1
ATOM 3271 C CA . LYS A 1 436 ? -13.204 16.219 24.246 1.00 93.75 436 LYS A CA 1
ATOM 3272 C C . LYS A 1 436 ? -11.938 16.518 25.047 1.00 93.75 436 LYS A C 1
ATOM 3274 O O . LYS A 1 436 ? -11.941 17.438 25.865 1.00 93.75 436 LYS A O 1
ATOM 3279 N N . ASN A 1 437 ? -10.872 15.750 24.835 1.00 94.38 437 ASN A N 1
ATOM 3280 C CA . ASN A 1 437 ? -9.583 16.003 25.477 1.00 94.38 437 ASN A CA 1
ATOM 3281 C C . ASN A 1 437 ? -8.913 17.259 24.900 1.00 94.38 437 ASN A C 1
ATOM 3283 O O . ASN A 1 437 ? -8.459 18.103 25.668 1.00 94.38 437 ASN A O 1
ATOM 3287 N N . GLU A 1 438 ? -8.949 17.452 23.579 1.00 95.12 438 GLU A N 1
ATOM 3288 C CA . GLU A 1 438 ? -8.425 18.663 22.929 1.00 95.12 438 GLU A CA 1
ATOM 3289 C C . GLU A 1 438 ? -9.161 19.938 23.377 1.00 95.12 438 GLU A C 1
ATOM 3291 O O . GLU A 1 438 ? -8.528 20.978 23.578 1.00 95.12 438 GLU A O 1
ATOM 3296 N N . ILE A 1 439 ? -10.479 19.865 23.601 1.00 95.81 439 ILE A N 1
ATOM 3297 C CA . ILE A 1 439 ? -11.277 20.956 24.182 1.00 95.81 439 ILE A CA 1
ATOM 3298 C C . ILE A 1 439 ? -10.753 21.307 25.575 1.00 95.81 439 ILE A C 1
ATOM 3300 O O . ILE A 1 439 ? -10.496 22.481 25.837 1.00 95.81 439 ILE A O 1
ATOM 3304 N N . LYS A 1 440 ? -10.560 20.312 26.453 1.00 96.19 440 LYS A N 1
ATOM 3305 C CA . LYS A 1 440 ? -10.048 20.536 27.817 1.00 96.19 440 LYS A CA 1
ATOM 3306 C C . LYS A 1 440 ? -8.664 21.184 27.805 1.00 96.19 440 LYS A C 1
ATOM 3308 O O . LYS A 1 440 ? -8.444 22.162 28.517 1.00 96.19 440 LYS A O 1
ATOM 3313 N N . ASP A 1 441 ? -7.758 20.680 26.972 1.00 95.81 441 ASP A N 1
ATOM 3314 C CA . ASP A 1 441 ? -6.394 21.202 26.868 1.00 95.81 441 ASP A CA 1
ATOM 3315 C C . ASP A 1 441 ? -6.375 22.633 26.318 1.00 95.81 441 ASP A C 1
ATOM 3317 O O . ASP A 1 441 ? -5.677 23.507 26.843 1.00 95.81 441 ASP A O 1
ATOM 3321 N N . THR A 1 442 ? -7.168 22.902 25.277 1.00 95.12 442 THR A N 1
ATOM 3322 C CA . THR A 1 442 ? -7.276 24.241 24.680 1.00 95.12 442 THR A CA 1
ATOM 3323 C C . THR A 1 442 ? -7.914 25.225 25.655 1.00 95.12 442 THR A C 1
ATOM 3325 O O . THR A 1 442 ? -7.427 26.348 25.788 1.00 95.12 442 THR A O 1
ATOM 3328 N N . GLN A 1 443 ? -8.941 24.797 26.393 1.00 95.62 443 GLN A N 1
ATOM 3329 C CA . GLN A 1 443 ? -9.579 25.597 27.435 1.00 95.62 443 GLN A CA 1
ATOM 3330 C C . GLN A 1 443 ? -8.578 25.968 28.539 1.00 95.62 443 GLN A C 1
ATOM 3332 O O . GLN A 1 443 ? -8.465 27.140 28.894 1.00 95.62 443 GLN A O 1
ATOM 3337 N N . TRP A 1 444 ? -7.776 25.012 29.017 1.00 96.25 444 TRP A N 1
ATOM 3338 C CA . TRP A 1 444 ? -6.736 25.291 30.009 1.00 96.25 444 TRP A CA 1
ATOM 3339 C C . TRP A 1 444 ? -5.700 26.303 29.493 1.00 96.25 444 TRP A C 1
ATOM 3341 O O . TRP A 1 444 ? -5.352 27.254 30.196 1.00 96.25 444 TRP A O 1
ATOM 3351 N N . ARG A 1 445 ? -5.235 26.158 28.242 1.00 95.00 445 ARG A N 1
ATOM 3352 C CA . ARG A 1 445 ? -4.295 27.112 27.616 1.00 95.00 445 ARG A CA 1
ATOM 3353 C C . ARG A 1 445 ? -4.908 28.503 27.453 1.00 95.00 445 ARG A C 1
ATOM 3355 O O . ARG A 1 445 ? -4.220 29.496 27.697 1.00 95.00 445 ARG A O 1
ATOM 3362 N N . MET A 1 446 ? -6.185 28.584 27.072 1.00 94.19 446 MET A N 1
ATOM 3363 C CA . MET A 1 446 ? -6.928 29.846 27.005 1.00 94.19 446 MET A CA 1
ATOM 3364 C C . MET A 1 446 ? -6.971 30.538 28.363 1.00 94.19 446 MET A C 1
ATOM 3366 O O . MET A 1 446 ? -6.686 31.730 28.431 1.00 94.19 446 MET A O 1
ATOM 3370 N N . GLU A 1 447 ? -7.267 29.806 29.439 1.00 95.19 447 GLU A N 1
ATOM 3371 C CA . GLU A 1 447 ? -7.308 30.361 30.796 1.00 95.19 447 GLU A CA 1
ATOM 3372 C C . GLU A 1 447 ? -5.944 30.926 31.227 1.00 95.19 447 GLU A C 1
ATOM 3374 O O . GLU A 1 447 ? -5.885 32.007 31.819 1.00 95.19 447 GLU A O 1
ATOM 3379 N N . GLN A 1 448 ? -4.832 30.255 30.894 1.00 94.56 448 GLN A N 1
ATOM 3380 C CA . GLN A 1 448 ? -3.487 30.786 31.169 1.00 94.56 448 GLN A CA 1
ATOM 3381 C C . GLN A 1 448 ? -3.193 32.056 30.359 1.00 94.56 448 GLN A C 1
ATOM 3383 O O . GLN A 1 448 ? -2.711 33.048 30.912 1.00 94.56 448 GLN A O 1
ATOM 3388 N N . ALA A 1 449 ? -3.524 32.058 29.064 1.00 92.81 449 ALA A N 1
ATOM 3389 C CA . ALA A 1 449 ? -3.354 33.228 28.204 1.00 92.81 449 ALA A CA 1
ATOM 3390 C C . ALA A 1 449 ? -4.220 34.410 28.674 1.00 92.81 449 ALA A C 1
ATOM 3392 O O . ALA A 1 449 ? -3.762 35.552 28.676 1.00 92.81 449 ALA A O 1
ATOM 3393 N N . GLN A 1 450 ? -5.442 34.144 29.141 1.00 94.38 450 GLN A N 1
ATOM 3394 C CA . GLN A 1 450 ? -6.343 35.150 29.695 1.00 94.38 450 GLN A CA 1
ATOM 3395 C C . GLN A 1 450 ? -5.783 35.775 30.977 1.00 94.38 450 GLN A C 1
ATOM 3397 O O . GLN A 1 450 ? -5.806 36.999 31.113 1.00 94.38 450 GLN A O 1
ATOM 3402 N N . LYS A 1 451 ? -5.232 34.968 31.894 1.00 94.12 451 LYS A N 1
ATOM 3403 C CA . LYS A 1 451 ? -4.567 35.470 33.110 1.00 94.12 451 LYS A CA 1
ATOM 3404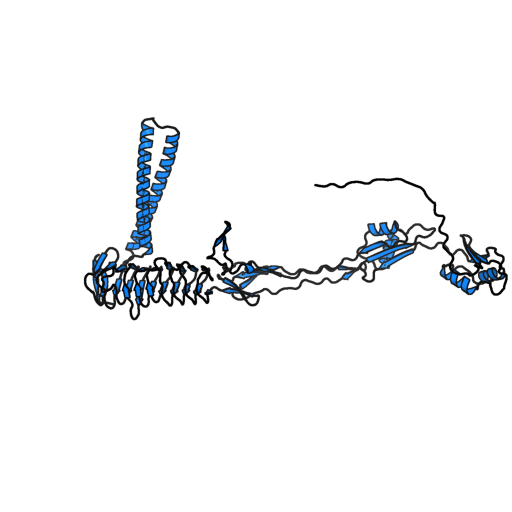 C C . LYS A 1 451 ? -3.365 36.352 32.767 1.00 94.12 451 LYS A C 1
ATOM 3406 O O . LYS A 1 451 ? -3.236 37.448 33.308 1.00 94.12 451 LYS A O 1
ATOM 3411 N N . ALA A 1 452 ? -2.522 35.918 31.828 1.00 91.06 452 ALA A N 1
ATOM 3412 C CA . ALA A 1 452 ? -1.388 36.711 31.352 1.00 91.06 452 ALA A CA 1
ATOM 3413 C C . ALA A 1 452 ? -1.842 38.043 30.726 1.00 91.06 452 ALA A C 1
ATOM 3415 O O . ALA A 1 452 ? -1.270 39.093 31.017 1.00 91.06 452 ALA A O 1
ATOM 3416 N N . LEU A 1 453 ? -2.916 38.024 29.930 1.00 92.25 453 LEU A N 1
ATOM 3417 C CA . LEU A 1 453 ? -3.511 39.232 29.357 1.00 92.25 453 LEU A CA 1
ATOM 3418 C C . LEU A 1 453 ? -4.046 40.191 30.413 1.00 92.25 453 LEU A C 1
ATOM 3420 O O . LEU A 1 453 ? -3.831 41.392 30.288 1.00 92.25 453 LEU A O 1
ATOM 3424 N N . GLN A 1 454 ? -4.727 39.688 31.443 1.00 91.62 454 GLN A N 1
ATOM 3425 C CA . GLN A 1 454 ? -5.219 40.521 32.541 1.00 91.62 454 GLN A CA 1
ATOM 3426 C C . GLN A 1 454 ? -4.066 41.208 33.279 1.00 91.62 454 GLN A C 1
ATOM 3428 O O . GLN A 1 454 ? -4.133 42.410 33.520 1.00 91.62 454 GLN A O 1
ATOM 3433 N N . LEU A 1 455 ? -2.978 40.486 33.569 1.00 90.12 455 LEU A N 1
ATOM 3434 C CA . LEU A 1 455 ? -1.785 41.067 34.194 1.00 90.12 455 LEU A CA 1
ATOM 3435 C C . LEU A 1 455 ? -1.161 42.168 33.326 1.00 90.12 455 LEU A C 1
ATOM 3437 O O . LEU A 1 455 ? -0.873 43.254 33.826 1.00 90.12 455 LEU A O 1
ATOM 3441 N N . LEU A 1 456 ? -0.992 41.916 32.025 1.00 88.62 456 LEU A N 1
ATOM 3442 C CA . LEU A 1 456 ? -0.406 42.885 31.095 1.00 88.62 456 LEU A CA 1
ATOM 3443 C C . LEU A 1 456 ? -1.305 44.117 30.894 1.00 88.62 456 LEU A C 1
ATOM 3445 O O . LEU A 1 456 ? -0.796 45.236 30.888 1.00 88.62 456 LEU A O 1
ATOM 3449 N N . LYS A 1 457 ? -2.630 43.939 30.808 1.00 88.38 457 LYS A N 1
ATOM 3450 C CA . LYS A 1 457 ? -3.599 45.047 30.739 1.00 88.38 457 LYS A CA 1
ATOM 3451 C C . LYS A 1 457 ? -3.622 45.883 32.018 1.00 88.38 457 LYS A C 1
ATOM 3453 O O . LYS A 1 457 ? -3.685 47.104 31.941 1.00 88.38 457 LYS A O 1
ATOM 3458 N N . ASN A 1 458 ? -3.518 45.253 33.189 1.00 88.06 458 ASN A N 1
ATOM 3459 C CA . ASN A 1 458 ? -3.427 45.975 34.460 1.00 88.06 458 ASN A CA 1
ATOM 3460 C C . ASN A 1 458 ? -2.127 46.797 34.545 1.00 88.06 458 ASN A C 1
ATOM 3462 O O . ASN A 1 458 ? -2.145 47.929 35.022 1.00 88.06 458 ASN A O 1
ATOM 3466 N N . MET A 1 459 ? -1.001 46.270 34.044 1.00 85.31 459 MET A N 1
ATOM 3467 C CA . MET A 1 459 ? 0.258 47.026 33.945 1.00 85.31 459 MET A CA 1
ATOM 3468 C C . MET A 1 459 ? 0.160 48.212 32.973 1.00 85.31 459 MET A C 1
ATOM 3470 O O . MET A 1 459 ? 0.722 49.271 33.257 1.00 85.31 459 MET A O 1
ATOM 3474 N N . GLU A 1 460 ? -0.558 48.049 31.855 1.00 85.44 460 GLU A N 1
ATOM 3475 C CA . GLU A 1 460 ? -0.842 49.125 30.895 1.00 85.44 460 GLU A CA 1
ATOM 3476 C C . GLU A 1 460 ? -1.697 50.233 31.526 1.00 85.44 460 GLU A C 1
ATOM 3478 O O . GLU A 1 460 ? -1.325 51.402 31.454 1.00 85.44 460 GLU A O 1
ATOM 3483 N N . ALA A 1 461 ? -2.780 49.868 32.221 1.00 83.31 461 ALA A N 1
ATOM 3484 C CA . ALA A 1 461 ? -3.670 50.811 32.903 1.00 83.31 461 ALA A CA 1
ATOM 3485 C C . ALA A 1 461 ? -2.973 51.590 34.033 1.00 83.31 461 ALA A C 1
ATOM 3487 O O . ALA A 1 461 ? -3.259 52.766 34.242 1.00 83.31 461 ALA A O 1
ATOM 3488 N N . ASN A 1 462 ? -2.021 50.957 34.723 1.00 85.44 462 ASN A N 1
ATOM 3489 C CA . ASN A 1 462 ? -1.244 51.574 35.800 1.00 85.44 462 ASN A CA 1
ATOM 3490 C C . ASN A 1 462 ? 0.003 52.333 35.298 1.00 85.44 462 ASN A C 1
ATOM 3492 O O . ASN A 1 462 ? 0.815 52.769 36.111 1.00 85.44 462 ASN A O 1
ATOM 3496 N N . GLY A 1 463 ? 0.206 52.456 33.979 1.00 78.62 463 GLY A N 1
ATOM 3497 C CA . GLY A 1 463 ? 1.313 53.219 33.387 1.00 78.62 463 GLY A CA 1
ATOM 3498 C C . GLY A 1 463 ? 2.711 52.603 33.557 1.00 78.62 463 GLY A C 1
ATOM 3499 O O . GLY A 1 463 ? 3.707 53.287 33.346 1.00 78.62 463 GLY A O 1
ATOM 3500 N N . THR A 1 464 ? 2.815 51.319 33.919 1.00 78.31 464 THR A N 1
ATOM 3501 C CA . THR A 1 464 ? 4.094 50.627 34.218 1.00 78.31 464 THR A CA 1
ATOM 3502 C C . THR A 1 464 ? 4.577 49.714 33.082 1.00 78.31 464 THR A C 1
ATOM 3504 O O . THR A 1 464 ? 5.431 48.842 33.276 1.00 78.31 464 THR A O 1
ATOM 3507 N N . ILE A 1 465 ? 4.019 49.876 31.880 1.00 76.81 465 ILE A N 1
ATOM 3508 C CA . ILE A 1 465 ? 4.291 49.003 30.736 1.00 76.81 465 ILE A CA 1
ATOM 3509 C C . ILE A 1 465 ? 5.539 49.448 29.956 1.00 76.81 465 ILE A C 1
ATOM 3511 O O . ILE A 1 465 ? 5.656 50.592 29.526 1.00 76.81 465 ILE A O 1
ATOM 3515 N N . THR A 1 466 ? 6.480 48.525 29.749 1.00 85.31 466 THR A N 1
ATOM 3516 C CA . THR A 1 466 ? 7.668 48.736 28.904 1.00 85.31 466 THR A CA 1
ATOM 3517 C C . THR A 1 466 ? 7.361 48.411 27.430 1.00 85.31 466 THR A C 1
ATOM 3519 O O . THR A 1 466 ? 6.413 47.665 27.161 1.00 85.31 466 THR A O 1
ATOM 3522 N N . PRO A 1 467 ? 8.153 48.904 26.453 1.00 84.75 467 PRO A N 1
ATOM 3523 C CA . PRO A 1 467 ? 7.958 48.592 25.030 1.00 84.75 467 PRO A CA 1
ATOM 3524 C C . PRO A 1 467 ? 7.922 47.084 24.726 1.00 84.75 467 PRO A C 1
ATOM 3526 O O . PRO A 1 467 ? 7.034 46.617 24.016 1.00 84.75 467 PRO A O 1
ATOM 3529 N N . GLU A 1 468 ? 8.811 46.306 25.349 1.00 84.88 468 GLU A N 1
ATOM 3530 C CA . GLU A 1 468 ? 8.860 44.839 25.233 1.00 84.88 468 GLU A CA 1
ATOM 3531 C C . GLU A 1 468 ? 7.577 44.167 25.753 1.00 84.88 468 GLU A C 1
ATOM 3533 O O . GLU A 1 468 ? 7.034 43.252 25.133 1.00 84.88 468 GLU A O 1
ATOM 3538 N N . LYS A 1 469 ? 7.031 44.654 26.877 1.00 84.81 469 LYS A N 1
ATOM 3539 C CA . LYS A 1 469 ? 5.771 44.144 27.442 1.00 84.81 469 LYS A CA 1
ATOM 3540 C C . LYS A 1 469 ? 4.560 44.509 26.585 1.00 84.81 469 LYS A C 1
ATOM 3542 O O . LYS A 1 469 ? 3.597 43.746 26.552 1.00 84.81 469 LYS A O 1
ATOM 3547 N N . LYS A 1 470 ? 4.605 45.634 25.867 1.00 84.75 470 LYS A N 1
ATOM 3548 C CA . LYS A 1 470 ? 3.560 46.028 24.912 1.00 84.75 470 LYS A CA 1
ATOM 3549 C C . LYS A 1 470 ? 3.542 45.111 23.685 1.00 84.75 470 LYS A C 1
ATOM 3551 O O . LYS A 1 470 ? 2.473 44.706 23.233 1.00 84.75 470 LYS A O 1
ATOM 3556 N N . GLU A 1 471 ? 4.711 44.704 23.193 1.00 88.25 471 GLU A N 1
ATOM 3557 C CA . GLU A 1 471 ? 4.813 43.683 22.143 1.00 88.25 471 GLU A CA 1
ATOM 3558 C C . GLU A 1 471 ? 4.312 42.315 22.637 1.00 88.25 471 GLU A C 1
ATOM 3560 O O . GLU A 1 471 ? 3.546 41.636 21.945 1.00 88.25 471 GLU A O 1
ATOM 3565 N N . LEU A 1 472 ? 4.675 41.931 23.866 1.00 88.50 472 LEU A N 1
ATOM 3566 C CA . LEU A 1 472 ? 4.177 40.710 24.499 1.00 88.50 472 LEU A CA 1
ATOM 3567 C C . LEU A 1 472 ? 2.650 40.730 24.672 1.00 88.50 472 LEU A C 1
ATOM 3569 O O . LEU A 1 472 ? 2.010 39.705 24.445 1.00 88.50 472 LEU A O 1
ATOM 3573 N N . LEU A 1 473 ? 2.047 41.876 25.009 1.00 88.44 473 LEU A N 1
ATOM 3574 C CA . LEU A 1 473 ? 0.592 42.050 25.087 1.00 88.44 473 LEU A CA 1
ATOM 3575 C C . LEU A 1 473 ? -0.075 41.782 23.733 1.00 88.44 473 LEU A C 1
ATOM 3577 O O . LEU A 1 473 ? -1.041 41.019 23.674 1.00 88.44 473 LEU A O 1
ATOM 3581 N N . LEU A 1 474 ? 0.456 42.341 22.640 1.00 89.69 474 LEU A N 1
ATOM 3582 C CA . LEU A 1 474 ? -0.058 42.097 21.286 1.00 89.69 474 LEU A CA 1
ATOM 3583 C C . LEU A 1 474 ? 0.070 40.620 20.890 1.00 89.69 474 LEU A C 1
ATOM 3585 O O . LEU A 1 474 ? -0.901 40.015 20.427 1.00 89.69 474 LEU A O 1
ATOM 3589 N N . LYS A 1 475 ? 1.239 40.011 21.131 1.00 92.56 475 LYS A N 1
ATOM 3590 C CA . LYS A 1 475 ? 1.481 38.582 20.873 1.00 92.56 475 LYS A CA 1
ATOM 3591 C C . LYS A 1 475 ? 0.527 37.694 21.675 1.00 92.56 475 LYS A C 1
ATOM 3593 O O . LYS A 1 475 ? -0.133 36.833 21.098 1.00 92.56 475 LYS A O 1
ATOM 3598 N N . THR A 1 476 ? 0.390 37.941 22.977 1.00 90.88 476 THR A N 1
ATOM 3599 C CA . THR A 1 476 ? -0.503 37.174 23.864 1.00 90.88 476 THR A CA 1
ATOM 3600 C C . THR A 1 476 ? -1.967 37.355 23.461 1.00 90.88 476 THR A C 1
ATOM 3602 O O . THR A 1 476 ? -2.728 36.392 23.470 1.00 90.88 476 THR A O 1
ATOM 3605 N N . THR A 1 477 ? -2.358 38.557 23.022 1.00 92.12 477 THR A N 1
ATOM 3606 C CA . THR A 1 477 ? -3.721 38.844 22.544 1.00 92.12 477 THR A CA 1
ATOM 3607 C C . THR A 1 477 ? -4.031 38.026 21.296 1.00 92.12 477 THR A C 1
ATOM 3609 O O . THR A 1 477 ? -5.068 37.368 21.227 1.00 92.12 477 THR A O 1
ATOM 3612 N N . LYS A 1 478 ? -3.101 37.997 20.333 1.00 94.56 478 LYS A N 1
ATOM 3613 C CA . LYS A 1 478 ? -3.226 37.175 19.125 1.00 94.56 478 LYS A CA 1
ATOM 3614 C C . LYS A 1 478 ? -3.341 35.686 19.462 1.00 94.56 478 LYS A C 1
ATOM 3616 O O . LYS A 1 478 ? -4.212 35.010 18.918 1.00 94.56 478 LYS A O 1
ATOM 3621 N N . VAL A 1 479 ? -2.499 35.182 20.368 1.00 93.94 479 VAL A N 1
ATOM 3622 C CA . VAL A 1 479 ? -2.543 33.780 20.822 1.00 93.94 479 VAL A CA 1
ATOM 3623 C C . VAL A 1 479 ? -3.886 33.457 21.476 1.00 93.94 479 VAL A C 1
ATOM 3625 O O . VAL A 1 479 ? -4.500 32.460 21.115 1.00 93.94 479 VAL A O 1
ATOM 3628 N N . TYR A 1 480 ? -4.384 34.311 22.372 1.00 94.19 480 TYR A N 1
ATOM 3629 C CA . TYR A 1 480 ? -5.678 34.112 23.028 1.00 94.19 480 TYR A CA 1
ATOM 3630 C C . TYR A 1 480 ? -6.839 34.022 22.027 1.00 94.19 480 TYR A C 1
ATOM 3632 O O . TYR A 1 480 ? -7.625 33.077 22.090 1.00 94.19 480 TYR A O 1
ATOM 3640 N N . TYR A 1 481 ? -6.934 34.951 21.068 1.00 94.44 481 TYR A N 1
ATOM 3641 C CA . TYR A 1 481 ? -7.992 34.898 20.051 1.00 94.44 481 TYR A CA 1
ATOM 3642 C C . TYR A 1 481 ? -7.856 33.685 19.123 1.00 94.44 481 TYR A C 1
ATOM 3644 O O . TYR A 1 481 ? -8.863 33.090 18.745 1.00 94.44 481 TYR A O 1
ATOM 3652 N N . THR A 1 482 ? -6.625 33.270 18.812 1.00 94.62 482 THR A N 1
ATOM 3653 C CA . THR A 1 482 ? -6.368 32.046 18.036 1.00 94.62 482 THR A CA 1
ATOM 3654 C C . THR A 1 482 ? -6.864 30.809 18.786 1.00 94.62 482 THR A C 1
ATOM 3656 O O . THR A 1 482 ? -7.607 30.008 18.223 1.00 94.62 482 THR A O 1
ATOM 3659 N N . LEU A 1 483 ? -6.515 30.677 20.071 1.00 95.06 483 LEU A N 1
ATOM 3660 C CA . LEU A 1 483 ? -6.981 29.576 20.918 1.00 95.06 483 LEU A CA 1
ATOM 3661 C C . LEU A 1 483 ? -8.507 29.594 21.091 1.00 95.06 483 LEU A C 1
ATOM 3663 O O . LEU A 1 483 ? -9.132 28.540 21.065 1.00 95.06 483 LEU A O 1
ATOM 3667 N N . THR A 1 484 ? -9.112 30.781 21.206 1.00 94.69 484 THR A N 1
ATOM 3668 C CA . THR A 1 484 ? -10.574 30.941 21.296 1.00 94.69 484 THR A CA 1
ATOM 3669 C C . THR A 1 484 ? -11.262 30.410 20.038 1.00 94.69 484 THR A C 1
ATOM 3671 O O . THR A 1 484 ? -12.190 29.610 20.145 1.00 94.69 484 THR A O 1
ATOM 3674 N N . GLY A 1 485 ? -10.775 30.778 18.846 1.00 95.06 485 GLY A N 1
ATOM 3675 C CA . GLY A 1 485 ? -11.321 30.267 17.583 1.00 95.06 485 GLY A CA 1
ATOM 3676 C C . GLY A 1 485 ? -11.143 28.751 17.426 1.00 95.06 485 GLY A C 1
ATOM 3677 O O . GLY A 1 485 ? -12.060 28.059 16.979 1.00 95.06 485 GLY A O 1
ATOM 3678 N N . GLN A 1 486 ? -9.994 28.210 17.851 1.00 94.75 486 GLN A N 1
ATOM 3679 C CA . GLN A 1 486 ? -9.753 26.761 17.880 1.00 94.75 486 GLN A CA 1
ATOM 3680 C C . GLN A 1 486 ? -10.724 26.042 18.824 1.00 94.75 486 GLN A C 1
ATOM 3682 O O . GLN A 1 486 ? -11.353 25.065 18.425 1.00 94.75 486 GLN A O 1
ATOM 3687 N N . HIS A 1 487 ? -10.896 26.545 20.047 1.00 95.56 487 HIS A N 1
ATOM 3688 C CA . HIS A 1 487 ? -11.813 25.974 21.031 1.00 95.56 487 HIS A CA 1
ATOM 3689 C C . HIS A 1 487 ? -13.268 25.988 20.539 1.00 95.56 487 HIS A C 1
ATOM 3691 O O . HIS A 1 487 ? -13.984 25.000 20.701 1.00 95.56 487 HIS A O 1
ATOM 3697 N N . GLU A 1 488 ? -13.710 27.075 19.899 1.00 96.00 488 GLU A N 1
ATOM 3698 C CA . GLU A 1 488 ? -15.048 27.147 19.301 1.00 96.00 488 GLU A CA 1
ATOM 3699 C C . GLU A 1 488 ? -15.220 26.125 18.166 1.00 96.00 488 GLU A C 1
ATOM 3701 O O . GLU A 1 488 ? -16.240 25.439 18.101 1.00 96.00 488 GLU A O 1
ATOM 3706 N N . THR A 1 489 ? -14.207 25.970 17.309 1.00 96.38 489 THR A N 1
ATOM 3707 C CA . THR A 1 489 ? -14.211 24.974 16.224 1.00 96.38 489 THR A CA 1
ATOM 3708 C C . THR A 1 489 ? -14.311 23.552 16.774 1.00 96.38 489 THR A C 1
ATOM 3710 O O . THR A 1 489 ? -15.146 22.769 16.319 1.00 96.38 489 THR A O 1
ATOM 3713 N N . LEU A 1 490 ? -13.514 23.229 17.797 1.00 95.50 490 LEU A N 1
ATOM 3714 C CA . LEU A 1 490 ? -13.551 21.927 18.462 1.00 95.50 490 LEU A CA 1
ATOM 3715 C C . LEU A 1 490 ? -14.909 21.667 19.125 1.00 95.50 490 LEU A C 1
ATOM 3717 O O . LEU A 1 490 ? -15.448 20.572 18.990 1.00 95.50 490 LEU A O 1
ATOM 3721 N N . ARG A 1 491 ? -15.508 22.670 19.783 1.00 95.31 491 ARG A N 1
ATOM 3722 C CA . ARG A 1 491 ? -16.861 22.548 20.351 1.00 95.31 491 ARG A CA 1
ATOM 3723 C C . ARG A 1 491 ? -17.926 22.294 19.289 1.00 95.31 491 ARG A C 1
ATOM 3725 O O . ARG A 1 491 ? -18.779 21.441 19.508 1.00 95.31 491 ARG A O 1
ATOM 3732 N N . LYS A 1 492 ? -17.870 22.989 18.148 1.00 96.00 492 LYS A N 1
ATOM 3733 C CA . LYS A 1 492 ? -18.785 22.740 17.020 1.00 96.00 492 LYS A CA 1
ATOM 3734 C C . LYS A 1 492 ? -18.634 21.315 16.490 1.00 96.00 492 LYS A C 1
ATOM 3736 O O . LYS A 1 492 ? -19.637 20.650 16.258 1.00 96.00 492 LYS A O 1
ATOM 3741 N N . ARG A 1 493 ? -17.397 20.818 16.356 1.00 94.50 493 ARG A N 1
ATOM 3742 C CA . ARG A 1 493 ? -17.142 19.429 15.946 1.00 94.50 493 ARG A CA 1
ATOM 3743 C C . ARG A 1 493 ? -17.670 18.424 16.970 1.00 94.50 493 ARG A C 1
ATOM 3745 O O . ARG A 1 493 ? -18.302 17.459 16.566 1.00 94.50 493 ARG A O 1
ATOM 3752 N N . TYR A 1 494 ? -17.455 18.663 18.265 1.00 93.56 494 TYR A N 1
ATOM 3753 C CA . TYR A 1 494 ? -17.986 17.814 19.336 1.00 93.56 494 TYR A CA 1
ATOM 3754 C C . TYR A 1 494 ? -19.515 17.719 19.273 1.00 93.56 494 TYR A C 1
ATOM 3756 O O . TYR A 1 494 ? -20.041 16.613 19.262 1.00 93.56 494 TYR A O 1
ATOM 3764 N N . ALA A 1 495 ? -20.210 18.857 19.154 1.00 92.06 495 ALA A N 1
ATOM 3765 C CA . ALA A 1 495 ? -21.669 18.891 19.042 1.00 92.06 495 ALA A CA 1
ATOM 3766 C C . ALA A 1 495 ? -22.178 18.145 17.794 1.00 92.06 495 ALA A C 1
ATOM 3768 O O . ALA A 1 495 ? -23.129 17.380 17.883 1.00 92.06 495 ALA A O 1
ATOM 3769 N N . ALA A 1 496 ? -21.504 18.298 16.648 1.00 91.75 496 ALA A N 1
ATOM 3770 C CA . ALA A 1 496 ? -21.860 17.573 15.428 1.00 91.75 496 ALA A CA 1
ATOM 3771 C C . ALA A 1 496 ? -21.668 16.049 15.560 1.00 91.75 496 ALA A C 1
ATOM 3773 O O . ALA A 1 496 ? -22.458 15.281 15.023 1.00 91.75 496 ALA A O 1
ATOM 3774 N N . ILE A 1 497 ? -20.623 15.596 16.265 1.00 88.31 497 ILE A N 1
ATOM 3775 C CA . ILE A 1 497 ? -20.413 14.162 16.530 1.00 88.31 497 ILE A CA 1
ATOM 3776 C C . ILE A 1 497 ? -21.486 13.624 17.487 1.00 88.31 497 ILE A C 1
ATOM 3778 O O . ILE A 1 497 ? -21.963 12.508 17.301 1.00 88.31 497 ILE A O 1
ATOM 3782 N N . GLU A 1 498 ? -21.865 14.405 18.500 1.00 85.06 498 GLU A N 1
ATOM 3783 C CA . GLU A 1 498 ? -22.918 14.051 19.459 1.00 85.06 498 GLU A CA 1
ATOM 3784 C C . GLU A 1 498 ? -24.274 13.869 18.754 1.00 85.06 498 GLU A C 1
ATOM 3786 O O . GLU A 1 498 ? -24.931 12.851 18.952 1.00 85.06 498 GLU A O 1
ATOM 3791 N N . GLU A 1 499 ? -24.619 14.770 17.830 1.00 85.69 499 GLU A N 1
ATOM 3792 C CA . GLU A 1 499 ? -25.816 14.664 16.983 1.00 85.69 499 GLU A CA 1
ATOM 3793 C C . GLU A 1 499 ? -25.791 13.406 16.091 1.00 85.69 499 GLU A C 1
ATOM 3795 O O . GLU A 1 499 ? -26.754 12.641 16.063 1.00 85.69 499 GLU A O 1
ATOM 3800 N N . GLN A 1 500 ? -24.659 13.114 15.437 1.00 82.81 500 GLN A N 1
ATOM 3801 C CA . GLN A 1 500 ? -24.491 11.894 14.625 1.00 82.81 500 GLN A CA 1
ATOM 3802 C C . GLN A 1 500 ? -24.634 10.603 15.441 1.00 82.81 500 GLN A C 1
ATOM 3804 O O . GLN A 1 500 ? -25.073 9.572 14.930 1.00 82.81 500 GLN A O 1
ATOM 3809 N N . ILE A 1 501 ? -24.233 10.641 16.711 1.00 79.56 501 ILE A N 1
ATOM 3810 C CA . ILE A 1 501 ? -24.364 9.522 17.640 1.00 79.56 501 ILE A CA 1
ATOM 3811 C C . ILE A 1 501 ? -25.836 9.289 18.019 1.00 79.56 501 ILE A C 1
ATOM 3813 O O . ILE A 1 501 ? -26.257 8.134 18.103 1.00 79.56 501 ILE A O 1
ATOM 3817 N N . GLU A 1 502 ? -26.629 10.343 18.217 1.00 74.44 502 GLU A N 1
ATOM 3818 C CA . GLU A 1 502 ? -28.046 10.229 18.597 1.00 74.44 502 GLU A CA 1
ATOM 3819 C C . GLU A 1 502 ? -28.941 9.650 17.485 1.00 74.44 502 GLU A C 1
ATOM 3821 O O . GLU A 1 502 ? -29.956 9.004 17.773 1.00 74.44 502 GLU A O 1
ATOM 3826 N N . GLU A 1 503 ? -28.562 9.816 16.215 1.00 71.06 503 GLU A N 1
ATOM 3827 C CA . GLU A 1 503 ? -29.288 9.241 15.073 1.00 71.06 503 GLU A CA 1
ATOM 3828 C C . GLU A 1 503 ? -29.189 7.701 15.003 1.00 71.06 503 GLU A C 1
ATOM 3830 O O . GLU A 1 503 ? -30.079 7.037 14.456 1.00 71.06 503 GLU A O 1
ATOM 3835 N N . LEU A 1 504 ? -28.157 7.100 15.607 1.00 63.78 504 LEU A N 1
ATOM 3836 C CA . LEU A 1 504 ? -27.933 5.651 15.631 1.00 63.78 504 LEU A CA 1
ATOM 3837 C C . LEU A 1 504 ? -28.772 4.983 16.734 1.00 63.78 504 LEU A C 1
ATOM 3839 O O . LEU A 1 504 ? -28.347 4.801 17.873 1.00 63.78 504 LEU A O 1
ATOM 3843 N N . LYS A 1 505 ? -30.005 4.592 16.396 1.00 62.09 505 LYS A N 1
ATOM 3844 C CA . LYS A 1 505 ? -30.997 4.106 17.379 1.00 62.09 505 LYS A CA 1
ATOM 3845 C C . LYS A 1 505 ? -30.973 2.607 17.686 1.00 62.09 505 LYS A C 1
ATOM 3847 O O . LYS A 1 505 ? -31.798 2.148 18.474 1.00 62.09 505 LYS A O 1
ATOM 3852 N N . TYR A 1 506 ? -30.082 1.824 17.081 1.00 76.75 506 TYR A N 1
ATOM 3853 C CA . TYR A 1 506 ? -30.167 0.363 17.153 1.00 76.75 506 TYR A CA 1
ATOM 3854 C C . TYR A 1 506 ? -28.831 -0.267 17.548 1.00 76.75 506 TYR A C 1
ATOM 3856 O O . TYR A 1 506 ? -27.881 -0.261 16.776 1.00 76.75 506 TYR A O 1
ATOM 3864 N N . GLY A 1 507 ? -28.791 -0.838 18.756 1.00 89.62 507 GLY A N 1
ATOM 3865 C CA . GLY A 1 507 ? -27.677 -1.624 19.281 1.00 89.62 507 GLY A CA 1
ATOM 3866 C C . GLY A 1 507 ? -28.189 -2.926 19.896 1.00 89.62 507 GLY A C 1
ATOM 3867 O O . GLY A 1 507 ? -29.091 -2.885 20.736 1.00 89.62 507 GLY A O 1
ATOM 3868 N N . ARG A 1 508 ? -27.658 -4.083 19.483 1.00 95.50 508 ARG A N 1
ATOM 3869 C CA . ARG A 1 508 ? -28.031 -5.393 20.049 1.00 95.50 508 ARG A CA 1
ATOM 3870 C C . ARG A 1 508 ? -26.821 -6.273 20.331 1.00 95.50 508 ARG A C 1
ATOM 3872 O O . ARG A 1 508 ? -25.888 -6.343 19.539 1.00 95.50 508 ARG A O 1
ATOM 3879 N N . VAL A 1 509 ? -26.865 -7.008 21.437 1.00 97.56 509 VAL A N 1
ATOM 3880 C CA . VAL A 1 509 ? -25.907 -8.087 21.716 1.00 97.56 509 VAL A CA 1
ATOM 3881 C C . VAL A 1 509 ? -26.666 -9.401 21.759 1.00 97.56 509 VAL A C 1
ATOM 3883 O O . VAL A 1 509 ? -27.575 -9.560 22.568 1.00 97.56 509 VAL A O 1
ATOM 3886 N N . LYS A 1 510 ? -26.311 -10.344 20.889 1.00 97.69 510 LYS A N 1
ATOM 3887 C CA . LYS A 1 510 ? -26.955 -11.656 20.779 1.00 97.69 510 LYS A CA 1
ATOM 3888 C C . LYS A 1 510 ? -25.982 -12.752 21.171 1.00 97.69 510 LYS A C 1
ATOM 3890 O O . LYS A 1 510 ? -24.915 -12.884 20.568 1.00 97.69 510 LYS A O 1
ATOM 3895 N N . VAL A 1 511 ? -26.370 -13.560 22.152 1.00 97.25 511 VAL A N 1
ATOM 3896 C CA . VAL A 1 511 ? -25.560 -14.679 22.641 1.00 97.25 511 VAL A CA 1
ATOM 3897 C C . VAL A 1 511 ? -26.384 -15.959 22.621 1.00 97.25 511 VAL A C 1
ATOM 3899 O O . VAL A 1 511 ? -27.404 -16.065 23.301 1.00 97.25 511 VAL A O 1
ATOM 3902 N N . ALA A 1 512 ? -25.951 -16.914 21.795 1.00 95.88 512 ALA A N 1
ATOM 3903 C CA . ALA A 1 512 ? -26.736 -18.103 21.466 1.00 95.88 512 ALA A CA 1
ATOM 3904 C C . ALA A 1 512 ? -26.732 -19.194 22.547 1.00 95.88 512 ALA A C 1
ATOM 3906 O O . ALA A 1 512 ? -27.612 -20.040 22.526 1.00 95.88 512 ALA A O 1
ATOM 3907 N N . GLU A 1 513 ? -25.761 -19.208 23.461 1.00 95.38 513 GLU A N 1
ATOM 3908 C CA . GLU A 1 513 ? -25.680 -20.164 24.572 1.00 95.38 513 GLU A CA 1
ATOM 3909 C C . GLU A 1 513 ? -25.664 -19.439 25.908 1.00 95.38 513 GLU A C 1
ATOM 3911 O O . GLU A 1 513 ? -26.712 -19.337 26.535 1.00 95.38 513 GLU A O 1
ATOM 3916 N N . THR A 1 514 ? -24.509 -18.923 26.336 1.00 96.38 514 THR A N 1
ATOM 3917 C CA . THR A 1 514 ? -24.323 -18.403 27.696 1.00 96.38 514 THR A CA 1
ATOM 3918 C C . THR A 1 514 ? -23.477 -17.138 27.703 1.00 96.38 514 THR A C 1
ATOM 3920 O O . THR A 1 514 ? -22.394 -17.085 27.114 1.00 96.38 514 THR A O 1
ATOM 3923 N N . VAL A 1 515 ? -23.954 -16.135 28.435 1.00 97.31 515 VAL A N 1
ATOM 3924 C CA . VAL A 1 515 ? -23.173 -14.996 28.919 1.00 97.31 515 VAL A CA 1
ATOM 3925 C C . VAL A 1 515 ? -22.724 -15.302 30.339 1.00 97.31 515 VAL A C 1
ATOM 3927 O O . VAL A 1 515 ? -23.553 -15.455 31.233 1.00 97.31 515 VAL A O 1
ATOM 3930 N N . HIS A 1 516 ? -21.418 -15.421 30.545 1.00 97.25 516 HIS A N 1
ATOM 3931 C CA . HIS A 1 516 ? -20.831 -15.727 31.844 1.00 97.25 516 HIS A CA 1
ATOM 3932 C C . HIS A 1 516 ? -20.728 -14.483 32.748 1.00 97.25 516 HIS A C 1
ATOM 3934 O O . HIS A 1 516 ? -20.697 -13.351 32.252 1.00 97.25 516 HIS A O 1
ATOM 3940 N N . PRO A 1 517 ? -20.613 -14.676 34.077 1.00 95.56 517 PRO A N 1
ATOM 3941 C CA . PRO A 1 517 ? -20.266 -13.605 35.005 1.00 95.56 517 PRO A CA 1
ATOM 3942 C C . PRO A 1 517 ? -18.991 -12.862 34.591 1.00 95.56 517 PRO A C 1
ATOM 3944 O O . PRO A 1 517 ? -18.077 -13.446 34.012 1.00 95.56 517 PRO A O 1
ATOM 3947 N N . GLY A 1 518 ? -18.919 -11.566 34.896 1.00 93.69 518 GLY A N 1
ATOM 3948 C CA . GLY A 1 518 ? -17.774 -10.716 34.538 1.00 93.69 518 GLY A CA 1
ATOM 3949 C C . GLY A 1 518 ? -17.861 -10.097 33.137 1.00 93.69 518 GLY A C 1
ATOM 3950 O O . GLY A 1 518 ? -17.009 -9.280 32.773 1.00 93.69 518 GLY A O 1
ATOM 3951 N N . VAL A 1 519 ? -18.906 -10.426 32.367 1.00 97.88 519 VAL A N 1
ATOM 3952 C CA . VAL A 1 519 ? -19.247 -9.707 31.135 1.00 97.88 519 VAL A CA 1
ATOM 3953 C C . VAL A 1 519 ? -19.941 -8.391 31.484 1.00 97.88 519 VAL A C 1
ATOM 3955 O O . VAL A 1 519 ? -20.872 -8.348 32.284 1.00 97.88 519 VAL A O 1
ATOM 3958 N N . LYS A 1 520 ? -19.505 -7.300 30.861 1.00 97.81 520 LYS A N 1
ATOM 3959 C CA . LYS A 1 520 ? -20.148 -5.988 30.924 1.00 97.81 520 LYS A CA 1
ATOM 3960 C C . LYS A 1 520 ? -20.738 -5.673 29.559 1.00 97.81 520 LYS A C 1
ATOM 3962 O O . LYS A 1 520 ? -19.996 -5.565 28.583 1.00 97.81 520 LYS A O 1
ATOM 3967 N N . ILE A 1 521 ? -22.051 -5.504 29.506 1.00 97.50 521 ILE A N 1
ATOM 3968 C CA . ILE A 1 521 ? -22.765 -5.121 28.291 1.00 97.50 521 ILE A CA 1
ATOM 3969 C C . ILE A 1 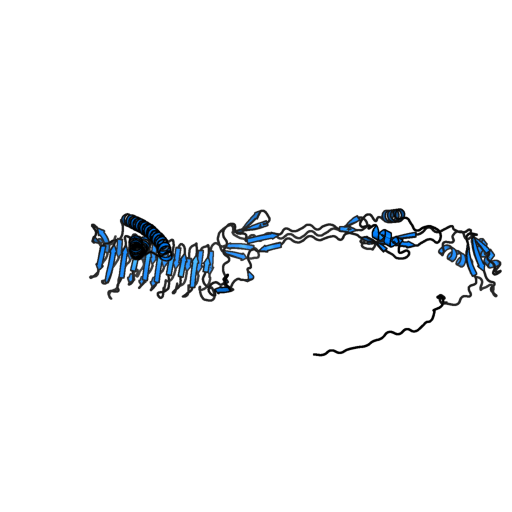521 ? -23.027 -3.623 28.353 1.00 97.50 521 ILE A C 1
ATOM 3971 O O . ILE A 1 521 ? -23.502 -3.113 29.367 1.00 97.50 521 ILE A O 1
ATOM 3975 N N . VAL A 1 522 ? -22.680 -2.920 27.284 1.00 95.31 522 VAL A N 1
ATOM 3976 C CA . VAL A 1 522 ? -22.893 -1.483 27.133 1.00 95.31 522 VAL A CA 1
ATOM 3977 C C . VAL A 1 522 ? -23.695 -1.267 25.860 1.00 95.31 522 VAL A C 1
ATOM 3979 O O . VAL A 1 522 ? -23.285 -1.706 24.788 1.00 95.31 522 VAL A O 1
ATOM 3982 N N . ILE A 1 523 ? -24.839 -0.605 25.968 1.00 93.38 523 ILE A N 1
ATOM 3983 C CA . ILE A 1 523 ? -25.650 -0.210 24.815 1.00 93.38 523 ILE A CA 1
ATOM 3984 C C . ILE A 1 523 ? -25.866 1.291 24.941 1.00 93.38 523 ILE A C 1
ATOM 3986 O O . ILE A 1 523 ? -26.492 1.738 25.899 1.00 93.38 523 ILE A O 1
ATOM 3990 N N . ARG A 1 524 ? -25.264 2.069 24.033 1.00 87.12 524 ARG A N 1
ATOM 3991 C CA . ARG A 1 524 ? -25.178 3.538 24.137 1.00 87.12 524 ARG A CA 1
ATOM 3992 C C . ARG A 1 524 ? -24.669 3.981 25.520 1.00 87.12 524 ARG A C 1
ATOM 3994 O O . ARG A 1 524 ? -23.508 3.732 25.848 1.00 87.12 524 ARG A O 1
ATOM 4001 N N . SER A 1 525 ? -25.505 4.645 26.318 1.00 84.81 525 SER A N 1
ATOM 4002 C CA . SER A 1 525 ? -25.187 5.104 27.677 1.00 84.81 525 SER A CA 1
ATOM 4003 C C . SER A 1 525 ? -25.524 4.088 28.770 1.00 84.81 525 SER A C 1
ATOM 4005 O O . SER A 1 525 ? -25.049 4.236 29.897 1.00 84.81 525 SER A O 1
ATOM 4007 N N . ALA A 1 526 ? -26.332 3.071 28.467 1.00 91.06 526 ALA A N 1
ATOM 4008 C CA . ALA A 1 526 ? -26.784 2.082 29.433 1.00 91.06 526 ALA A CA 1
ATOM 4009 C C . ALA A 1 526 ? -25.708 1.008 29.666 1.00 91.06 526 ALA A C 1
ATOM 4011 O O . ALA A 1 526 ? -25.030 0.566 28.734 1.00 91.06 526 ALA A O 1
ATOM 4012 N N . ILE A 1 527 ? -25.539 0.580 30.921 1.00 95.19 527 ILE A N 1
ATOM 4013 C CA . ILE A 1 527 ? -24.511 -0.387 31.331 1.00 95.19 527 ILE A CA 1
ATOM 4014 C C . ILE A 1 527 ? -25.154 -1.487 32.173 1.00 95.19 527 ILE A C 1
ATOM 4016 O O . ILE A 1 527 ? -25.779 -1.209 33.193 1.00 95.19 527 ILE A O 1
ATOM 4020 N N . LEU A 1 528 ? -24.921 -2.742 31.790 1.00 96.38 528 LEU A N 1
ATOM 4021 C CA . LEU A 1 528 ? -25.380 -3.929 32.502 1.00 96.38 528 LEU A CA 1
ATOM 4022 C C . LEU A 1 528 ? -24.186 -4.842 32.831 1.00 96.38 528 LEU A C 1
ATOM 4024 O O . LEU A 1 528 ? -23.673 -5.534 31.946 1.00 96.38 528 LEU A O 1
ATOM 4028 N N . PRO A 1 529 ? -23.713 -4.864 34.090 1.00 96.38 529 PRO A N 1
ATOM 4029 C CA . PRO A 1 529 ? -22.749 -5.858 34.543 1.00 96.38 529 PRO A CA 1
ATOM 4030 C C . PRO A 1 529 ? -23.453 -7.199 34.793 1.00 96.38 529 PRO A C 1
ATOM 4032 O O . PRO A 1 529 ? -24.331 -7.300 35.651 1.00 96.38 529 PRO A O 1
ATOM 4035 N N . VAL A 1 530 ? -23.041 -8.242 34.077 1.00 96.12 530 VAL A N 1
ATOM 4036 C CA . VAL A 1 530 ? -23.565 -9.601 34.236 1.00 96.12 530 VAL A CA 1
ATOM 4037 C C . VAL A 1 530 ? -22.887 -10.260 35.437 1.00 96.12 530 VAL A C 1
ATOM 4039 O O . VAL A 1 530 ? -21.674 -10.489 35.440 1.00 96.12 530 VAL A O 1
ATOM 4042 N N . ARG A 1 531 ? -23.676 -10.523 36.483 1.00 93.38 531 ARG A N 1
ATOM 4043 C CA . ARG A 1 531 ? -23.218 -11.140 37.742 1.00 93.38 531 ARG A CA 1
ATOM 4044 C C . ARG A 1 531 ? -23.500 -12.637 37.804 1.00 93.38 531 ARG A C 1
ATOM 4046 O O . ARG A 1 531 ? -22.680 -13.375 38.334 1.00 93.38 531 ARG A O 1
ATOM 4053 N N . ASP A 1 532 ? -24.602 -13.062 37.198 1.00 93.75 532 ASP A N 1
ATOM 4054 C CA . ASP A 1 532 ? -25.039 -14.453 37.118 1.00 93.75 532 ASP A CA 1
ATOM 4055 C C . ASP A 1 532 ? -25.108 -14.895 35.648 1.00 93.75 532 ASP A C 1
ATOM 4057 O O . ASP A 1 532 ? -25.355 -14.052 34.780 1.00 93.75 532 ASP A O 1
ATOM 4061 N N . PRO A 1 533 ? -24.893 -16.187 35.332 1.00 94.88 533 PRO A N 1
ATOM 4062 C CA . PRO A 1 533 ? -24.978 -16.675 33.961 1.00 94.88 533 PRO A CA 1
ATOM 4063 C C . PRO A 1 533 ? -26.351 -16.410 33.325 1.00 94.88 533 PRO A C 1
ATOM 4065 O O . PRO A 1 533 ? -27.382 -16.764 33.895 1.00 94.88 533 PRO A O 1
ATOM 4068 N N . VAL A 1 534 ? -26.365 -15.850 32.113 1.00 96.56 534 VAL A N 1
ATOM 4069 C CA . VAL A 1 534 ? -27.589 -15.613 31.329 1.00 96.56 534 VAL A CA 1
ATOM 4070 C C . VAL A 1 534 ? -27.543 -16.466 30.070 1.00 96.56 534 VAL A C 1
ATOM 4072 O O . VAL A 1 534 ? -26.580 -16.379 29.312 1.00 96.56 534 VAL A O 1
ATOM 4075 N N . ASN A 1 535 ? -28.580 -17.267 29.821 1.00 96.44 535 ASN A N 1
ATOM 4076 C CA . ASN A 1 535 ? -28.616 -18.173 28.674 1.00 96.44 535 ASN A CA 1
ATOM 4077 C C . ASN A 1 535 ? -29.564 -17.690 27.568 1.00 96.44 535 ASN A C 1
ATOM 4079 O O . ASN A 1 535 ? -30.603 -17.108 27.871 1.00 96.44 535 ASN A O 1
ATOM 4083 N N . TYR A 1 536 ? -29.228 -17.987 26.307 1.00 95.81 536 TYR A N 1
ATOM 4084 C CA . TYR A 1 536 ? -30.063 -17.756 25.116 1.00 95.81 536 TYR A CA 1
ATOM 4085 C C . TYR A 1 536 ? -30.663 -16.342 25.047 1.00 95.81 536 TYR A C 1
ATOM 4087 O O . TYR A 1 536 ? -31.883 -16.171 24.958 1.00 95.81 536 TYR A O 1
ATOM 4095 N N . ALA A 1 537 ? -29.807 -15.322 25.092 1.00 95.69 537 ALA A N 1
ATOM 4096 C CA . ALA A 1 537 ? -30.229 -13.949 25.337 1.00 95.69 537 ALA A CA 1
ATOM 4097 C C . ALA A 1 537 ? -29.917 -12.988 24.187 1.00 95.69 537 ALA A C 1
ATOM 4099 O O . ALA A 1 537 ? -28.851 -13.031 23.566 1.00 95.69 537 ALA A O 1
ATOM 4100 N N . THR A 1 538 ? -30.849 -12.062 23.977 1.00 96.94 538 THR A N 1
ATOM 4101 C CA . THR A 1 538 ? -30.643 -10.825 23.225 1.00 96.94 538 THR A CA 1
ATOM 4102 C C . THR A 1 538 ? -30.728 -9.653 24.192 1.00 96.94 538 THR A C 1
ATOM 4104 O O . THR A 1 538 ? -31.760 -9.455 24.829 1.00 96.94 538 THR A O 1
ATOM 4107 N N . PHE A 1 539 ? -29.672 -8.854 24.274 1.00 97.00 539 PHE A N 1
ATOM 4108 C CA . PHE A 1 539 ? -29.644 -7.611 25.033 1.00 97.00 539 PHE A CA 1
ATOM 4109 C C . PHE A 1 539 ? -29.925 -6.451 24.090 1.00 97.00 539 PHE A C 1
ATOM 4111 O O . PHE A 1 539 ? -29.323 -6.354 23.016 1.00 97.00 539 PHE A O 1
ATOM 4118 N N . TYR A 1 540 ? -30.844 -5.587 24.491 1.00 94.31 540 TYR A N 1
ATOM 4119 C CA . TYR A 1 540 ? -31.239 -4.396 23.753 1.00 94.31 540 TYR A CA 1
ATOM 4120 C C . TYR A 1 540 ? -31.610 -3.298 24.747 1.00 94.31 540 TYR A C 1
ATOM 4122 O O . TYR A 1 540 ? -31.909 -3.579 25.906 1.00 94.31 540 TYR A O 1
ATOM 4130 N N . GLU A 1 541 ? -31.558 -2.050 24.305 1.00 91.81 541 GLU A N 1
ATOM 4131 C CA . GLU A 1 541 ? -31.943 -0.916 25.138 1.00 91.81 541 GLU A CA 1
ATOM 4132 C C . GLU A 1 541 ? -33.407 -0.542 24.905 1.00 91.81 541 GLU A C 1
ATOM 4134 O O . GLU A 1 541 ? -33.856 -0.440 23.761 1.00 91.81 541 GLU A O 1
ATOM 4139 N N . GLU A 1 542 ? -34.132 -0.326 25.996 1.00 88.81 542 GLU A N 1
ATOM 4140 C CA . GLU A 1 542 ? -35.525 0.108 26.024 1.00 88.81 542 GLU A CA 1
ATOM 4141 C C . GLU A 1 542 ? -35.695 1.059 27.215 1.00 88.81 542 GLU A C 1
ATOM 4143 O O . GLU A 1 542 ? -35.289 0.735 28.332 1.00 88.81 542 GLU A O 1
ATOM 4148 N N . ASP A 1 543 ? -36.229 2.257 26.961 1.00 85.25 543 ASP A N 1
ATOM 4149 C CA . ASP A 1 543 ? -36.413 3.328 27.956 1.00 85.25 543 ASP A CA 1
ATOM 4150 C C . ASP A 1 543 ? -35.142 3.714 28.746 1.00 85.25 543 ASP A C 1
ATOM 4152 O O . ASP A 1 543 ? -35.208 4.108 29.907 1.00 85.25 543 ASP A O 1
ATOM 4156 N N . GLY A 1 544 ? -33.966 3.617 28.110 1.00 84.44 544 GLY A N 1
ATOM 4157 C CA . GLY A 1 544 ? -32.670 3.969 28.710 1.00 84.44 544 GLY A CA 1
ATOM 4158 C C . GLY A 1 544 ? -32.035 2.868 29.568 1.00 84.44 544 GLY A C 1
ATOM 4159 O O . GLY A 1 544 ? -30.909 3.038 30.036 1.00 84.44 544 GLY A O 1
ATOM 4160 N N . ASP A 1 545 ? -32.711 1.728 29.725 1.00 90.44 545 ASP A N 1
ATOM 4161 C CA . ASP A 1 545 ? -32.209 0.547 30.426 1.00 90.44 545 ASP A CA 1
ATOM 4162 C C . ASP A 1 545 ? -31.921 -0.601 29.451 1.00 90.44 545 ASP A C 1
ATOM 4164 O O . ASP A 1 545 ? -32.582 -0.766 28.425 1.00 90.44 545 ASP A O 1
ATOM 4168 N N . ILE A 1 546 ? -30.970 -1.472 29.802 1.00 94.50 546 ILE A N 1
ATOM 4169 C CA . ILE A 1 546 ? -30.738 -2.714 29.050 1.00 94.50 546 ILE A CA 1
ATOM 4170 C C . ILE A 1 546 ? -31.745 -3.773 29.508 1.00 94.50 546 ILE A C 1
ATOM 4172 O O . ILE A 1 546 ? -31.743 -4.187 30.669 1.00 94.50 546 ILE A O 1
ATOM 4176 N N . LYS A 1 547 ? -32.571 -4.255 28.577 1.00 94.81 547 LYS A N 1
ATOM 4177 C CA . LYS A 1 547 ? -33.487 -5.385 28.767 1.00 94.81 547 LYS A CA 1
ATOM 4178 C C . LYS A 1 547 ? -32.913 -6.661 28.156 1.00 94.81 547 LYS A C 1
ATOM 4180 O O . LYS A 1 547 ? -32.080 -6.628 27.247 1.00 94.81 547 LYS A O 1
ATOM 4185 N N . ILE A 1 548 ? -33.372 -7.798 28.674 1.00 95.69 548 ILE A N 1
ATOM 4186 C CA . ILE A 1 548 ? -32.980 -9.137 28.228 1.00 95.69 548 ILE A CA 1
ATOM 4187 C C . ILE A 1 548 ? -34.199 -9.794 27.584 1.00 95.69 548 ILE A C 1
ATOM 4189 O O . ILE A 1 548 ? -35.205 -10.032 28.248 1.00 95.69 548 ILE A O 1
ATOM 4193 N N . GLY A 1 549 ? -34.104 -10.086 26.292 1.00 93.75 549 GLY A N 1
ATOM 4194 C CA . GLY A 1 549 ? -35.097 -10.840 25.533 1.00 93.75 549 GLY A CA 1
ATOM 4195 C C . GLY A 1 549 ? -34.577 -12.213 25.103 1.00 93.75 549 GLY A C 1
ATOM 4196 O O . GLY A 1 549 ? -33.386 -12.499 25.245 1.00 93.75 549 GLY A O 1
ATOM 4197 N N . PRO A 1 550 ? -35.444 -13.065 24.530 1.00 91.88 550 PRO A N 1
ATOM 4198 C CA . PRO A 1 550 ? -35.021 -14.344 23.969 1.00 91.88 550 PRO A CA 1
ATOM 4199 C C . PRO A 1 550 ? -34.057 -14.142 22.789 1.00 91.88 550 PRO A C 1
ATOM 4201 O O . PRO A 1 550 ? -34.136 -13.142 22.065 1.00 91.88 550 PRO A O 1
ATOM 4204 N N . TYR A 1 551 ? -33.162 -15.103 22.572 1.00 89.25 551 TYR A N 1
ATOM 4205 C CA . TYR A 1 551 ? -32.328 -15.166 21.372 1.00 89.25 551 TYR A CA 1
ATOM 4206 C C . TYR A 1 551 ? -33.204 -15.201 20.105 1.00 89.25 551 TYR A C 1
ATOM 4208 O O . TYR A 1 551 ? -34.056 -16.083 19.967 1.00 89.25 551 TYR A O 1
ATOM 4216 N N . LYS A 1 552 ? -33.021 -14.222 19.208 1.00 75.25 552 LYS A N 1
ATOM 4217 C CA . LYS A 1 552 ? -33.760 -14.082 17.941 1.00 75.25 552 LYS A CA 1
ATOM 4218 C C . LYS A 1 552 ? -32.867 -13.659 16.783 1.00 75.25 552 LYS A C 1
ATOM 4220 O O . LYS A 1 552 ? -32.003 -12.767 16.971 1.00 75.25 552 LYS A O 1
#